Protein AF-A0A497LK76-F1 (afdb_monomer)

Radius of gyration: 31.75 Å; Cα contacts (8 Å, |Δi|>4): 521; chains: 1; bounding box: 74×69×85 Å

Secondary structure (DSSP, 8-state):
---HHHHHHHHHHHHHHT---HHHHHHHHHHHHHHHHT-PBPTTT-PBP---HHHHHH--HHHHHHHHS--SS---EEEEE-TT-TTEEEEEETT-SSEEEEEESTTHHHHHHHH-TT-EEEE----S-SSTTGGG-SS--EEEESGGGGS----PPPSEEEE-SPPSSHHHHHHHHHHHHHHT---SBTTB-S-HHHHHHTT-STTHHHHHTSHHHHHHHHPPEEEESSHHHHHHHHHHHHHTS-EEEEEEP---HHHHTSPPEEEEEEEEEEEGGGSSSPPPEEE-HHHHHHHHHHHHHS-HHHHHHHHT--HHHHHHHHHHHHTHHHHEEE-S-----HHHHHHHHHHHHTPEEEEEEEEEE-SSS--TTTEEEEEES-HHHHHHHHHHHHHHHHHHHHHHHHHHHHHHHHTTSS-HHHHHHHHHHHHHHHHHHHTT--

Mean predicted aligned error: 17.6 Å

pLDDT: mean 80.54, std 12.61, range [30.39, 95.75]

Nearest PDB structures (foldseek):
  6gjz-assembly1_A  TM=2.667E-01  e=3.766E-01  Mus musculus
  6gkm-assembly1_A  TM=2.955E-01  e=6.386E-01  Mus musculus
  5jc3-assembly1_A  TM=3.106E-01  e=2.066E+00  Gallus gallus

Sequence (442 aa):
EKPDLKLFFEEIERIGKGDVDKKIFEEAKNEILQEFSEKPLLLYEDIQLIIQRDVLKSITIEDILKSVYNSNSFGSVEAILIPGRRQEAIFKLKTSEKPFALIKIGDAIRWIKDNLIGYEIIETYEDKSIFENLDEREDISILMGSRAFYEGWDSNRPNIILFINIGAGTEAKKFVIQSVGRGVRIEPIKNKRKRLRNLYNRGEDDGLFREIGGDILVQPLETLFIFGTNRNALKEVIETLKIEKEVEETLELEVIEKAKEKILLIPVYKFSGKKLYQIREPQKFVISQQNYELLQRYFDEVDDRILLIQNNLSVELLQHVKMSFQNADTYYRIVDNTTLPLPVVTQKLRTHFNLDIEEFDRFKKLEDEIVHFKKIRMLLKTKEEMNDLKEKIKNVSQFRFSEKKKEELKLMLEKGRIKIDEFKACSESLLCSFNSFRKRKN

Structure (mmCIF, N/CA/C/O backbone):
data_AF-A0A497LK76-F1
#
_entry.id   AF-A0A497LK76-F1
#
loop_
_atom_site.group_PDB
_atom_site.id
_atom_site.type_symbol
_atom_site.label_atom_id
_atom_site.label_alt_id
_atom_site.label_comp_id
_atom_site.label_asym_id
_atom_site.label_entity_id
_atom_site.label_seq_id
_atom_site.pdbx_PDB_ins_code
_atom_site.Cartn_x
_atom_site.Cartn_y
_atom_site.Cartn_z
_atom_site.occupancy
_atom_site.B_iso_or_equiv
_atom_site.auth_seq_id
_atom_site.auth_comp_id
_atom_site.auth_asym_id
_atom_site.auth_atom_id
_atom_site.pdbx_PDB_model_num
ATOM 1 N N . GLU A 1 1 ? -1.588 18.532 27.723 1.00 45.16 1 GLU A N 1
ATOM 2 C CA . GLU A 1 1 ? -2.286 18.282 26.443 1.00 45.16 1 GLU A CA 1
ATOM 3 C C . GLU A 1 1 ? -2.716 16.829 26.370 1.00 45.16 1 GLU A C 1
ATOM 5 O O . GLU A 1 1 ? -2.008 15.977 26.901 1.00 45.16 1 GLU A O 1
ATOM 10 N N . LYS A 1 2 ? -3.880 16.545 25.773 1.00 56.69 2 LYS A N 1
ATOM 11 C CA . LYS A 1 2 ? -4.250 15.168 25.421 1.00 56.69 2 LYS A CA 1
ATOM 12 C C . LYS A 1 2 ? -3.402 14.741 24.210 1.00 56.69 2 LYS A C 1
ATOM 14 O O . LYS A 1 2 ? -3.211 15.573 23.330 1.00 56.69 2 LYS A O 1
ATOM 19 N N . PRO A 1 3 ? -2.912 13.493 24.131 1.00 73.00 3 PRO A N 1
ATOM 20 C CA . PRO A 1 3 ? -2.227 13.012 22.932 1.00 73.00 3 PRO A CA 1
ATOM 21 C C . PRO A 1 3 ? -3.167 13.071 21.718 1.00 73.00 3 PRO A C 1
ATOM 23 O O . PRO A 1 3 ? -4.289 12.584 21.813 1.00 73.00 3 PRO A O 1
ATOM 26 N N . ASP A 1 4 ? -2.734 13.584 20.567 1.00 77.88 4 ASP A N 1
ATOM 27 C CA . ASP A 1 4 ? -3.602 13.699 19.377 1.00 77.88 4 ASP A CA 1
ATOM 28 C C . ASP A 1 4 ? -4.188 12.364 18.910 1.00 77.88 4 ASP A C 1
ATOM 30 O O . ASP A 1 4 ? -5.333 12.303 18.474 1.00 77.88 4 ASP A O 1
ATOM 34 N N . LEU A 1 5 ? -3.440 11.268 19.074 1.00 82.12 5 LEU A N 1
ATOM 35 C CA . LEU A 1 5 ? -3.949 9.927 18.785 1.00 82.12 5 LEU A CA 1
ATOM 36 C C . LEU A 1 5 ? -5.145 9.556 19.677 1.00 82.12 5 LEU A C 1
ATOM 38 O O . LEU A 1 5 ? -6.055 8.866 19.231 1.00 82.12 5 LEU A O 1
ATOM 42 N N . LYS A 1 6 ? -5.162 10.036 20.928 1.00 83.75 6 LYS A N 1
ATOM 43 C CA . LYS A 1 6 ? -6.301 9.860 21.834 1.00 83.75 6 LYS A CA 1
ATOM 44 C C . LYS A 1 6 ? -7.509 10.647 21.332 1.00 83.75 6 LYS A C 1
ATOM 46 O O . LYS A 1 6 ? -8.592 10.088 21.313 1.00 83.75 6 LYS A O 1
ATOM 51 N N . LEU A 1 7 ? -7.325 11.900 20.910 1.00 86.25 7 LEU A N 1
ATOM 52 C CA . LEU A 1 7 ? -8.417 12.721 20.368 1.00 86.25 7 LEU A CA 1
ATOM 53 C C . LEU A 1 7 ? -9.031 12.083 19.116 1.00 86.25 7 LEU A C 1
ATOM 55 O O . LEU A 1 7 ? -10.247 11.980 19.006 1.00 86.25 7 LEU A O 1
ATOM 59 N N . PHE A 1 8 ? -8.186 11.594 18.209 1.00 87.31 8 PHE A N 1
ATOM 60 C CA . PHE A 1 8 ? -8.635 10.866 17.025 1.00 87.31 8 PHE A CA 1
ATOM 61 C C . PHE A 1 8 ? -9.438 9.609 17.390 1.00 87.31 8 PHE A C 1
ATOM 63 O O . PHE A 1 8 ? -10.499 9.357 16.824 1.00 87.31 8 PHE A O 1
ATOM 70 N N . PHE A 1 9 ? -8.958 8.838 18.369 1.00 87.94 9 PHE A N 1
ATOM 71 C CA . PHE A 1 9 ? -9.651 7.640 18.828 1.00 87.94 9 PHE A CA 1
ATOM 72 C C . PHE A 1 9 ? -10.978 7.948 19.543 1.00 87.94 9 PHE A C 1
ATOM 74 O O . PHE A 1 9 ? -11.953 7.235 19.324 1.00 87.94 9 PHE A O 1
ATOM 81 N N . GLU A 1 10 ? -11.039 9.012 20.352 1.00 88.69 10 GLU A N 1
ATOM 82 C CA . GLU A 1 10 ? -12.274 9.482 21.000 1.00 88.69 10 GLU A CA 1
ATOM 83 C C . GLU A 1 10 ? -13.366 9.765 19.945 1.00 88.69 10 GLU A C 1
ATOM 85 O O . GLU A 1 10 ? -14.508 9.349 20.122 1.00 88.69 10 GLU A O 1
ATOM 90 N N . GLU A 1 11 ? -13.026 10.377 18.806 1.00 90.06 11 GLU A N 1
ATOM 91 C CA . GLU A 1 11 ? -13.993 10.612 17.719 1.00 90.06 11 GLU A CA 1
ATOM 92 C C . GLU A 1 11 ? -14.424 9.321 17.000 1.00 90.06 11 GLU A C 1
ATOM 94 O O . GLU A 1 11 ? -15.614 9.125 16.741 1.00 90.06 11 GLU A O 1
ATOM 99 N N . ILE A 1 12 ? -13.498 8.387 16.748 1.00 91.50 12 ILE A N 1
ATOM 100 C CA . ILE A 1 12 ? -13.843 7.052 16.219 1.00 91.50 12 ILE A CA 1
ATOM 101 C C . ILE A 1 12 ? -14.813 6.333 17.162 1.00 91.50 12 ILE A C 1
ATOM 103 O O . ILE A 1 12 ? -15.758 5.678 16.716 1.00 91.50 12 ILE A O 1
ATOM 107 N N . GLU A 1 13 ? -14.601 6.435 18.469 1.00 91.06 13 GLU A N 1
ATOM 108 C CA . GLU A 1 13 ? -15.482 5.817 19.451 1.00 91.06 13 GLU A CA 1
ATOM 109 C C . GLU A 1 13 ? -16.885 6.438 19.430 1.00 91.06 13 GLU A C 1
ATOM 111 O O . GLU A 1 13 ? -17.879 5.705 19.433 1.00 91.06 13 GLU A O 1
ATOM 116 N N . ARG A 1 14 ? -16.979 7.773 19.385 1.00 91.94 14 ARG A N 1
ATOM 117 C CA . ARG A 1 14 ? -18.264 8.490 19.323 1.00 91.94 14 ARG A CA 1
ATOM 118 C C . ARG A 1 14 ? -19.098 8.041 18.129 1.00 91.94 14 ARG A C 1
ATOM 120 O O . ARG A 1 14 ? -20.280 7.736 18.297 1.00 91.94 14 ARG A O 1
ATOM 127 N N . ILE A 1 15 ? -18.468 7.881 16.964 1.00 93.00 15 ILE A N 1
ATOM 128 C CA . ILE A 1 15 ? -19.131 7.364 15.760 1.00 93.00 15 ILE A CA 1
ATOM 129 C C . ILE A 1 15 ? -19.651 5.936 15.975 1.00 93.00 15 ILE A C 1
ATOM 131 O O . ILE A 1 15 ? -20.818 5.663 15.690 1.00 93.00 15 ILE A O 1
ATOM 135 N N . GLY A 1 16 ? -18.841 5.039 16.545 1.00 91.94 16 GLY A N 1
ATOM 136 C CA . GLY A 1 16 ? -19.254 3.657 16.834 1.00 91.94 16 GLY A CA 1
ATOM 137 C C . GLY A 1 16 ? -20.430 3.552 17.819 1.00 91.94 16 GLY A C 1
ATOM 138 O O . GLY A 1 16 ? -21.253 2.639 17.715 1.00 91.94 16 GLY A O 1
ATOM 139 N N . LYS A 1 17 ? -20.554 4.523 18.733 1.00 92.00 17 LYS A N 1
ATOM 140 C CA . LYS A 1 17 ? -21.674 4.658 19.681 1.00 92.00 17 LYS A CA 1
ATOM 141 C C . LYS A 1 17 ? -22.926 5.301 19.078 1.00 92.00 17 LYS A C 1
ATOM 143 O O . LYS A 1 17 ? -23.974 5.280 19.720 1.00 92.00 17 LYS A O 1
ATOM 148 N N . GLY A 1 18 ? -22.830 5.867 17.877 1.00 90.62 18 GLY A N 1
ATOM 149 C CA . GLY A 1 18 ? -23.908 6.639 17.258 1.00 90.62 18 GLY A CA 1
ATOM 150 C C . GLY A 1 18 ? -24.049 8.058 17.815 1.00 90.62 18 GLY A C 1
ATOM 151 O O . GLY A 1 18 ? -25.042 8.722 17.526 1.00 90.62 18 GLY A O 1
ATOM 152 N N . ASP A 1 19 ? -23.064 8.545 18.578 1.00 91.94 19 ASP A N 1
ATOM 153 C CA . ASP A 1 19 ? -22.972 9.944 19.015 1.00 91.94 19 ASP A CA 1
ATOM 154 C C . ASP A 1 19 ? -22.404 10.811 17.881 1.00 91.94 19 ASP A C 1
ATOM 156 O O . ASP A 1 19 ? -21.312 11.375 17.964 1.00 91.94 19 ASP A O 1
ATOM 160 N N . VAL A 1 20 ? -23.138 10.849 16.770 1.00 89.06 20 VAL A N 1
ATOM 161 C CA . VAL A 1 20 ? -22.782 11.609 15.572 1.00 89.06 20 VAL A CA 1
ATOM 162 C C . VAL A 1 20 ? -23.823 12.689 15.353 1.00 89.06 20 VAL A C 1
ATOM 164 O O . VAL A 1 20 ? -25.008 12.407 15.159 1.00 89.06 20 VAL A O 1
ATOM 167 N N . ASP A 1 21 ? -23.375 13.941 15.327 1.00 90.69 21 ASP A N 1
ATOM 168 C CA . ASP A 1 21 ? -24.226 15.034 14.884 1.00 90.69 21 ASP A CA 1
ATOM 169 C C . ASP A 1 21 ? -24.485 14.881 13.379 1.00 90.69 21 ASP A C 1
ATOM 171 O O . ASP A 1 21 ? -23.578 14.994 12.549 1.00 90.69 21 ASP A O 1
ATOM 175 N N . LYS A 1 22 ? -25.750 14.633 13.023 1.00 90.38 22 LYS A N 1
ATOM 176 C CA . LYS A 1 22 ? -26.190 14.494 11.629 1.00 90.38 22 LYS A CA 1
ATOM 177 C C . LYS A 1 22 ? -25.818 15.708 10.783 1.00 90.38 22 LYS A C 1
ATOM 179 O O . LYS A 1 22 ? -25.550 15.554 9.595 1.00 90.38 22 LYS A O 1
ATOM 184 N N . LYS A 1 23 ? -25.793 16.903 11.376 1.00 93.19 23 LYS A N 1
ATOM 185 C CA . LYS A 1 23 ? -25.400 18.125 10.683 1.00 93.19 23 LYS A CA 1
ATOM 186 C C . LYS A 1 23 ? -23.919 18.088 10.319 1.00 93.19 23 LYS A C 1
ATOM 188 O O . LYS A 1 23 ? -23.594 18.336 9.167 1.00 93.19 23 LYS A O 1
ATOM 193 N N . ILE A 1 24 ? -23.053 17.716 11.264 1.00 92.19 24 ILE A N 1
ATOM 194 C CA . ILE A 1 24 ? -21.604 17.586 11.029 1.00 92.19 24 ILE A CA 1
ATOM 195 C C . ILE A 1 24 ? -21.331 16.513 9.970 1.00 92.19 24 ILE A C 1
ATOM 197 O O . ILE A 1 24 ? -20.517 16.719 9.076 1.00 92.19 24 ILE A O 1
ATOM 201 N N . PHE A 1 25 ? -22.045 15.388 10.032 1.00 92.81 25 PHE A N 1
ATOM 202 C CA . PHE A 1 25 ? -21.926 14.319 9.041 1.00 92.81 25 PHE A CA 1
ATOM 203 C C . PHE A 1 25 ? -22.262 14.794 7.618 1.00 92.81 25 PHE A C 1
ATOM 205 O O . PHE A 1 25 ? -21.496 14.563 6.682 1.00 92.81 25 PHE A O 1
ATOM 212 N N . GLU A 1 26 ? -23.383 15.497 7.451 1.00 93.88 26 GLU A N 1
ATOM 213 C CA . GLU A 1 26 ? -23.776 16.038 6.147 1.00 93.88 26 GLU A CA 1
ATOM 214 C C . GLU A 1 26 ? -22.870 17.195 5.696 1.00 93.88 26 GLU A C 1
ATOM 216 O O . GLU A 1 26 ? -22.567 17.306 4.508 1.00 93.88 26 GLU A O 1
ATOM 221 N N . GLU A 1 27 ? -22.380 18.036 6.612 1.00 94.69 27 GLU A N 1
ATOM 222 C CA . GLU A 1 27 ? -21.372 19.064 6.314 1.00 94.69 27 GLU A CA 1
ATOM 223 C C . GLU A 1 27 ? -20.081 18.426 5.769 1.00 94.69 27 GLU A C 1
ATOM 225 O O . GLU A 1 27 ? -19.619 18.826 4.700 1.00 94.69 27 GLU A O 1
ATOM 230 N N . ALA A 1 28 ? -19.571 17.367 6.409 1.00 91.94 28 ALA A N 1
ATOM 231 C CA . ALA A 1 28 ? -18.390 16.636 5.947 1.00 91.94 28 ALA A CA 1
ATOM 232 C C . ALA A 1 28 ? -18.600 15.990 4.564 1.00 91.94 28 ALA A C 1
ATOM 234 O O . ALA A 1 28 ? -17.737 16.081 3.690 1.00 91.94 28 ALA A O 1
ATOM 235 N N . LYS A 1 29 ? -19.770 15.382 4.312 1.00 93.25 29 LYS A N 1
ATOM 236 C CA . LYS A 1 29 ? -20.116 14.851 2.979 1.00 93.25 29 LYS A CA 1
ATOM 237 C C . LYS A 1 29 ? -20.122 15.946 1.914 1.00 93.25 29 LYS A C 1
ATOM 239 O O . LYS A 1 29 ? -19.625 15.730 0.808 1.00 93.25 29 LYS A O 1
ATOM 244 N N . ASN A 1 30 ? -20.682 17.111 2.234 1.00 92.56 30 ASN A N 1
ATOM 245 C CA . ASN A 1 30 ? -20.746 18.241 1.312 1.00 92.56 30 ASN A CA 1
ATOM 246 C C . ASN A 1 30 ? -19.364 18.831 1.015 1.00 92.56 30 ASN A C 1
ATOM 248 O O . ASN A 1 30 ? -19.103 19.166 -0.140 1.00 92.56 30 ASN A O 1
ATOM 252 N N . GLU A 1 31 ? -18.476 18.905 2.006 1.00 92.62 31 GLU A N 1
ATOM 253 C CA . GLU A 1 31 ? -17.090 19.349 1.820 1.00 92.62 31 GLU A CA 1
ATOM 254 C C . GLU A 1 31 ? -16.348 18.444 0.828 1.00 92.62 31 GLU A C 1
ATOM 256 O O . GLU A 1 31 ? -15.817 18.923 -0.175 1.00 92.62 31 GLU A O 1
ATOM 261 N N . ILE A 1 32 ? -16.431 17.125 1.023 1.00 90.94 32 ILE A N 1
ATOM 262 C CA . ILE A 1 32 ? -15.823 16.134 0.125 1.00 90.94 32 ILE A CA 1
ATOM 263 C C . ILE A 1 32 ? -16.421 16.235 -1.292 1.00 90.94 32 ILE A C 1
ATOM 265 O O . ILE A 1 32 ? -15.705 16.207 -2.297 1.00 90.94 32 ILE A O 1
ATOM 269 N N . LEU A 1 33 ? -17.747 16.382 -1.402 1.00 90.94 33 LEU A N 1
ATOM 270 C CA . LEU A 1 33 ? -18.428 16.575 -2.688 1.00 90.94 33 LEU A CA 1
ATOM 271 C C . LEU A 1 33 ? -17.963 17.846 -3.404 1.00 90.94 33 LEU A C 1
ATOM 273 O O . LEU A 1 33 ? -17.838 17.842 -4.634 1.00 90.94 33 LEU A O 1
ATOM 277 N N . GLN A 1 34 ? -17.747 18.931 -2.664 1.00 90.69 34 GLN A N 1
ATOM 278 C CA . GLN A 1 34 ? -17.272 20.195 -3.206 1.00 90.69 34 GLN A CA 1
ATOM 279 C C . GLN A 1 34 ? -15.824 20.071 -3.684 1.00 90.69 34 GLN A C 1
ATOM 281 O O . GLN A 1 34 ? -15.550 20.421 -4.830 1.00 90.69 34 GLN A O 1
ATOM 286 N N . GLU A 1 35 ? -14.935 19.495 -2.878 1.00 87.62 35 GLU A N 1
ATOM 287 C CA . GLU A 1 35 ? -13.526 19.300 -3.234 1.00 87.62 35 GLU A CA 1
ATOM 288 C C . GLU A 1 35 ? -13.384 18.480 -4.526 1.00 87.62 35 GLU A C 1
ATOM 290 O O . GLU A 1 35 ? -12.726 18.895 -5.483 1.00 87.62 35 GLU A O 1
ATOM 295 N N . PHE A 1 36 ? -14.103 17.361 -4.640 1.00 87.44 36 PHE A N 1
ATOM 296 C CA . PHE A 1 36 ? -14.075 16.555 -5.865 1.00 87.44 36 PHE A CA 1
ATOM 297 C C . PHE A 1 36 ? -14.838 17.182 -7.036 1.00 87.44 36 PHE A C 1
ATOM 299 O O . PHE A 1 36 ? -14.658 16.770 -8.188 1.00 87.44 36 PHE A O 1
ATOM 306 N N . SER A 1 37 ? -15.660 18.207 -6.794 1.00 84.44 37 SER A N 1
ATOM 307 C CA . SER A 1 37 ? -16.288 18.966 -7.877 1.00 84.44 37 SER A CA 1
ATOM 308 C C . SER A 1 37 ? -15.292 19.804 -8.668 1.00 84.44 37 SER A C 1
ATOM 310 O O . SER A 1 37 ? -15.531 20.047 -9.853 1.00 84.44 37 SER A O 1
ATOM 312 N N . GLU A 1 38 ? -14.172 20.173 -8.052 1.00 84.81 38 GLU A N 1
ATOM 313 C CA . GLU A 1 38 ? -13.088 20.936 -8.674 1.00 84.81 38 GLU A CA 1
ATOM 314 C C . GLU A 1 38 ? -12.185 20.073 -9.572 1.00 84.81 38 GLU A C 1
ATOM 316 O O . GLU A 1 38 ? -11.303 20.600 -10.246 1.00 84.81 38 GLU A O 1
ATOM 321 N N . LYS A 1 39 ? -12.449 18.757 -9.649 1.00 81.12 39 LYS A N 1
ATOM 322 C CA . LYS A 1 39 ? -11.700 17.775 -10.452 1.00 81.12 39 LYS A CA 1
ATOM 323 C C . LYS A 1 39 ? -10.198 17.805 -10.139 1.00 81.12 39 LYS A C 1
ATOM 325 O O . LYS A 1 39 ? -9.390 18.105 -11.027 1.00 81.12 39 LYS A O 1
ATOM 330 N N . PRO A 1 40 ? -9.812 17.492 -8.889 1.00 84.12 40 PRO A N 1
ATOM 331 C CA . PRO A 1 40 ? -8.417 17.517 -8.487 1.00 84.12 40 PRO A CA 1
ATOM 332 C C . PRO A 1 40 ? -7.580 16.558 -9.340 1.00 84.12 40 PRO A C 1
ATOM 334 O O . PRO A 1 40 ? -8.036 15.489 -9.762 1.00 84.12 40 PRO A O 1
ATOM 337 N N . LEU A 1 41 ? -6.337 16.964 -9.598 1.00 85.00 41 LEU A N 1
ATOM 338 C CA . LEU A 1 41 ? -5.365 16.159 -10.327 1.00 85.00 41 LEU A CA 1
ATOM 339 C C . LEU A 1 41 ? -4.618 15.233 -9.370 1.00 85.00 41 LEU A C 1
ATOM 341 O O . LEU A 1 41 ? -4.207 15.640 -8.280 1.00 85.00 41 LEU A O 1
ATOM 345 N N . LEU A 1 42 ? -4.382 14.001 -9.813 1.00 84.81 42 LEU A N 1
ATOM 346 C CA . LEU A 1 42 ? -3.497 13.075 -9.120 1.00 84.81 42 LEU A CA 1
ATOM 347 C C . LEU A 1 42 ? -2.068 13.626 -9.113 1.00 84.81 42 LEU A C 1
ATOM 349 O O . LEU A 1 42 ? -1.537 14.019 -10.151 1.00 84.81 42 LEU A O 1
ATOM 353 N N . LEU A 1 43 ? -1.423 13.589 -7.943 1.00 77.69 43 LEU A N 1
ATOM 354 C CA . LEU A 1 43 ? -0.115 14.211 -7.706 1.00 77.69 43 LEU A CA 1
ATOM 355 C C . LEU A 1 43 ? 0.965 13.777 -8.712 1.00 77.69 43 LEU A C 1
ATOM 357 O O . LEU A 1 43 ? 1.807 14.594 -9.090 1.00 77.69 43 LEU A O 1
ATOM 361 N N . TYR A 1 44 ? 0.951 12.509 -9.135 1.00 73.81 44 TYR A N 1
ATOM 362 C CA . TYR A 1 44 ? 1.960 11.936 -10.030 1.00 73.81 44 TYR A CA 1
ATOM 363 C C . TYR A 1 44 ? 1.516 11.793 -11.483 1.00 73.81 44 TYR A C 1
ATOM 365 O O . TYR A 1 44 ? 2.377 11.739 -12.352 1.00 73.81 44 TYR A O 1
ATOM 373 N N . GLU A 1 45 ? 0.213 11.733 -11.752 1.00 69.06 45 GLU A N 1
ATOM 374 C CA . GLU A 1 45 ? -0.280 11.243 -13.043 1.00 69.06 45 GLU A CA 1
ATOM 375 C C . GLU A 1 45 ? -0.935 12.323 -13.905 1.00 69.06 45 GLU A C 1
ATOM 377 O O . GLU A 1 45 ? -1.301 12.022 -15.032 1.00 69.06 45 GLU A O 1
ATOM 382 N N . ASP A 1 46 ? -1.085 13.564 -13.421 1.00 72.88 46 ASP A N 1
ATOM 383 C CA . ASP A 1 46 ? -1.775 14.665 -14.128 1.00 72.88 46 ASP A CA 1
ATOM 384 C C . ASP A 1 46 ? -3.158 14.251 -14.700 1.00 72.88 46 ASP A C 1
ATOM 386 O O . ASP A 1 46 ? -3.707 14.870 -15.611 1.00 72.88 46 ASP A O 1
ATOM 390 N N . ILE A 1 47 ? -3.742 13.190 -14.133 1.00 82.69 47 ILE A N 1
ATOM 391 C CA . ILE A 1 47 ? -5.058 12.636 -14.444 1.00 82.69 47 ILE A CA 1
ATOM 392 C C . ILE A 1 47 ? -6.054 13.205 -13.435 1.00 82.69 47 ILE A C 1
ATOM 394 O O . ILE A 1 47 ? -5.759 13.298 -12.243 1.00 82.69 47 ILE A O 1
ATOM 398 N N . GLN A 1 48 ? -7.251 13.551 -13.906 1.00 86.44 48 GLN A N 1
ATOM 399 C CA . GLN A 1 48 ? -8.352 13.963 -13.038 1.00 86.44 48 GLN A CA 1
ATOM 400 C C . GLN A 1 48 ? -8.923 12.759 -12.289 1.00 86.44 48 GLN A C 1
ATOM 402 O O . GLN A 1 48 ? -9.220 11.724 -12.894 1.00 86.44 48 GLN A O 1
ATOM 407 N N . LEU A 1 49 ? -9.110 12.918 -10.981 1.00 86.69 49 LEU A N 1
ATOM 408 C CA . LEU A 1 49 ? -9.862 11.964 -10.179 1.00 86.69 49 LEU A CA 1
ATOM 409 C C . LEU A 1 49 ? -11.364 12.166 -10.415 1.00 86.69 49 LEU A C 1
ATOM 411 O O . LEU A 1 49 ? -11.883 13.275 -10.269 1.00 86.69 49 LEU A O 1
ATOM 415 N N . ILE A 1 50 ? -12.062 11.090 -10.768 1.00 83.94 50 ILE A N 1
ATOM 416 C CA . ILE A 1 50 ? -13.507 11.081 -10.988 1.00 83.94 50 ILE A CA 1
ATOM 417 C C . ILE A 1 50 ? -14.156 10.263 -9.877 1.00 83.94 50 ILE A C 1
ATOM 419 O O . ILE A 1 50 ? -13.843 9.091 -9.702 1.00 83.94 50 ILE A O 1
ATOM 423 N N . ILE A 1 51 ? -15.096 10.874 -9.155 1.00 86.50 51 ILE A N 1
ATOM 424 C CA . ILE A 1 51 ? -15.887 10.202 -8.120 1.00 86.50 51 ILE A CA 1
ATOM 425 C C . ILE A 1 51 ? -17.369 10.278 -8.478 1.00 86.50 51 ILE A C 1
ATOM 427 O O . ILE A 1 51 ? -17.877 11.336 -8.864 1.00 86.50 51 ILE A O 1
ATOM 431 N N . GLN A 1 52 ? -18.076 9.154 -8.327 1.00 87.94 52 GLN A N 1
ATOM 432 C CA . GLN A 1 52 ? -19.529 9.122 -8.467 1.00 87.94 52 GLN A CA 1
ATOM 433 C C . GLN A 1 52 ? -20.190 9.862 -7.307 1.00 87.94 52 GLN A C 1
ATOM 435 O O . GLN A 1 52 ? -20.259 9.377 -6.179 1.00 87.94 52 GLN A O 1
ATOM 440 N N . ARG A 1 53 ? -20.707 11.054 -7.604 1.00 88.00 53 ARG A N 1
ATOM 441 C CA . ARG A 1 53 ? -21.348 11.913 -6.604 1.00 88.00 53 ARG A CA 1
ATOM 442 C C . ARG A 1 53 ? -22.583 11.272 -5.986 1.00 88.00 53 ARG A C 1
ATOM 444 O O . ARG A 1 53 ? -22.820 11.469 -4.802 1.00 88.00 53 ARG A O 1
ATOM 451 N N . ASP A 1 54 ? -23.351 10.528 -6.774 1.00 89.75 54 ASP A N 1
ATOM 452 C CA . ASP A 1 54 ? -24.590 9.910 -6.298 1.00 89.75 54 ASP A CA 1
ATOM 453 C C . ASP A 1 54 ? -24.303 8.815 -5.267 1.00 89.75 54 ASP A C 1
ATOM 455 O O . ASP A 1 54 ? -24.965 8.780 -4.234 1.00 89.75 54 ASP A O 1
ATOM 459 N N . VAL A 1 55 ? -23.239 8.028 -5.479 1.00 88.62 55 VAL A N 1
ATOM 460 C CA . VAL A 1 55 ? -22.752 7.042 -4.501 1.00 88.62 55 VAL A CA 1
ATOM 461 C C . VAL A 1 55 ? -22.323 7.734 -3.210 1.00 88.62 55 VAL A C 1
ATOM 463 O O . VAL A 1 55 ? -22.755 7.343 -2.134 1.00 88.62 55 VAL A O 1
ATOM 466 N N . LEU A 1 56 ? -21.520 8.801 -3.292 1.00 89.19 56 LEU A N 1
ATOM 467 C CA . LEU A 1 56 ? -21.057 9.512 -2.094 1.00 89.19 56 LEU A CA 1
ATOM 468 C C . LEU A 1 56 ? -22.218 10.160 -1.316 1.00 89.19 56 LEU A C 1
ATOM 470 O O . LEU A 1 56 ? -22.230 10.153 -0.086 1.00 89.19 56 LEU A O 1
ATOM 474 N N . LYS A 1 57 ? -23.225 10.687 -2.021 1.00 91.75 57 LYS A N 1
ATOM 475 C CA . LYS A 1 57 ? -24.431 11.258 -1.404 1.00 91.75 57 LYS A CA 1
ATOM 476 C C . LYS A 1 57 ? -25.283 10.212 -0.697 1.00 91.75 57 LYS A C 1
ATOM 478 O O . LYS A 1 57 ? -25.871 10.541 0.333 1.00 91.75 57 LYS A O 1
ATOM 483 N N . SER A 1 58 ? -25.359 8.993 -1.233 1.00 93.81 58 SER A N 1
ATOM 484 C CA . SER A 1 58 ? -26.185 7.930 -0.660 1.00 93.81 58 SER A CA 1
ATOM 485 C C . SER A 1 58 ? -25.593 7.291 0.592 1.00 93.81 58 SER A C 1
ATOM 487 O O . SER A 1 58 ? -26.339 6.624 1.296 1.00 93.81 58 SER A O 1
ATOM 489 N N . ILE A 1 59 ? -24.301 7.500 0.885 1.00 94.38 59 ILE A N 1
ATOM 490 C CA . ILE A 1 59 ? -23.651 6.933 2.076 1.00 94.38 59 ILE A CA 1
ATOM 491 C C . ILE A 1 59 ? -24.351 7.424 3.343 1.00 94.38 59 ILE A C 1
ATOM 493 O O . ILE A 1 59 ? -24.482 8.639 3.569 1.00 94.38 59 ILE A O 1
ATOM 497 N N . THR A 1 60 ? -24.746 6.473 4.183 1.00 94.50 60 THR A N 1
ATOM 498 C CA . THR A 1 60 ? -25.316 6.721 5.508 1.00 94.50 60 THR A CA 1
ATOM 499 C C . THR A 1 60 ? -24.335 6.361 6.627 1.00 94.50 60 THR A C 1
ATOM 501 O O . THR A 1 60 ? -23.261 5.799 6.403 1.00 94.50 60 THR A O 1
ATOM 504 N N . ILE A 1 61 ? -24.694 6.697 7.869 1.00 93.00 61 ILE A N 1
ATOM 505 C CA . ILE A 1 61 ? -23.900 6.324 9.049 1.00 93.00 61 ILE A CA 1
ATOM 506 C C . ILE A 1 61 ? -23.926 4.799 9.245 1.00 93.00 61 ILE A C 1
ATOM 508 O O . ILE A 1 61 ? -22.930 4.206 9.653 1.00 93.00 61 ILE A O 1
ATOM 512 N N . GLU A 1 62 ? -25.037 4.145 8.909 1.00 93.62 62 GLU A N 1
ATOM 513 C CA . GLU A 1 62 ? -25.175 2.689 8.951 1.00 93.62 62 GLU A CA 1
ATOM 514 C C . GLU A 1 62 ? -24.232 1.997 7.953 1.00 93.62 62 GLU A C 1
ATOM 516 O O . GLU A 1 62 ? -23.644 0.966 8.287 1.00 93.62 62 GLU A O 1
ATOM 521 N N . ASP A 1 63 ? -24.010 2.583 6.770 1.00 95.12 63 ASP A N 1
ATOM 522 C CA . ASP A 1 63 ? -23.022 2.073 5.811 1.00 95.12 63 ASP A CA 1
ATOM 523 C C . ASP A 1 63 ? -21.596 2.135 6.377 1.00 95.12 63 ASP A C 1
ATOM 525 O O . ASP A 1 63 ? -20.817 1.192 6.205 1.00 95.12 63 ASP A O 1
ATOM 529 N N . ILE A 1 64 ? -21.260 3.219 7.091 1.00 93.81 64 ILE A N 1
ATOM 530 C CA . ILE A 1 64 ? -19.971 3.371 7.789 1.00 93.81 64 ILE A CA 1
ATOM 531 C C . ILE A 1 64 ? -19.843 2.322 8.888 1.00 93.81 64 ILE A C 1
ATOM 533 O O . ILE A 1 64 ? -18.806 1.673 9.011 1.00 93.81 64 ILE A O 1
ATOM 537 N N . LEU A 1 65 ? -20.897 2.113 9.670 1.00 94.81 65 LEU A N 1
ATOM 538 C CA . LEU A 1 65 ? -20.900 1.128 10.742 1.00 94.81 65 LEU A CA 1
ATOM 539 C C . LEU A 1 65 ? -20.645 -0.290 10.208 1.00 94.81 65 LEU A C 1
ATOM 541 O O . LEU A 1 65 ? -19.818 -1.027 10.750 1.00 94.81 65 LEU A O 1
ATOM 545 N N . LYS A 1 66 ? -21.287 -0.640 9.092 1.00 95.12 66 LYS A N 1
ATOM 546 C CA . LYS A 1 66 ? -21.121 -1.943 8.450 1.00 95.12 66 LYS A CA 1
ATOM 547 C C . LYS A 1 66 ? -19.745 -2.111 7.814 1.00 95.12 66 LYS A C 1
ATOM 549 O O . LYS A 1 66 ? -19.137 -3.165 7.973 1.00 95.12 66 LYS A O 1
ATOM 554 N N . SER A 1 67 ? -19.269 -1.092 7.101 1.00 93.31 67 SER A N 1
ATOM 555 C CA . SER A 1 67 ? -18.065 -1.190 6.262 1.00 93.31 67 SER A CA 1
ATOM 556 C C . SER A 1 67 ? -16.771 -0.904 7.017 1.00 93.31 67 SER A C 1
ATOM 558 O O . SER A 1 67 ? -15.725 -1.408 6.629 1.00 93.31 67 SER A O 1
ATOM 560 N N . VAL A 1 68 ? -16.827 -0.086 8.072 1.00 94.44 68 VAL A N 1
ATOM 561 C CA . VAL A 1 68 ? -15.653 0.302 8.866 1.00 94.44 68 VAL A CA 1
ATOM 562 C C . VAL A 1 68 ? -15.628 -0.444 10.190 1.00 94.44 68 VAL A C 1
ATOM 564 O O . VAL A 1 68 ? -14.594 -1.003 10.525 1.00 94.44 68 VAL A O 1
ATOM 567 N N . TYR A 1 69 ? -16.746 -0.494 10.926 1.00 95.75 69 TYR A N 1
ATOM 568 C CA . TYR A 1 69 ? -16.806 -1.088 12.273 1.00 95.75 69 TYR A CA 1
ATOM 569 C C . TYR A 1 69 ? -17.213 -2.569 12.288 1.00 95.75 69 TYR A C 1
ATOM 571 O O . TYR A 1 69 ? -17.300 -3.169 13.363 1.00 95.75 69 TYR A O 1
ATOM 579 N N . ASN A 1 70 ? -17.479 -3.156 11.117 1.00 95.69 70 ASN A N 1
ATOM 580 C CA . ASN A 1 70 ? -17.963 -4.527 10.951 1.00 95.69 70 ASN A CA 1
ATOM 581 C C . ASN A 1 70 ? -19.247 -4.839 11.742 1.00 95.69 70 ASN A C 1
ATOM 583 O O . ASN A 1 70 ? -19.455 -5.982 12.145 1.00 95.69 70 ASN A O 1
ATOM 587 N N . SER A 1 71 ? -20.114 -3.845 11.977 1.00 95.56 71 SER A N 1
ATOM 588 C CA . SER A 1 71 ? -21.311 -3.996 12.814 1.00 95.56 71 SER A CA 1
ATOM 589 C C . SER A 1 71 ? -22.589 -3.528 12.121 1.00 95.56 71 SER A C 1
ATOM 591 O O . SER A 1 71 ? -22.573 -2.616 11.302 1.00 95.56 71 SER A O 1
ATOM 593 N N . ASN A 1 72 ? -23.721 -4.132 12.492 1.00 94.06 72 ASN A N 1
ATOM 594 C CA . ASN A 1 72 ? -25.052 -3.714 12.035 1.00 94.06 72 ASN A CA 1
ATOM 595 C C . ASN A 1 72 ? -25.764 -2.782 13.033 1.00 94.06 72 ASN A C 1
ATOM 597 O O . ASN A 1 72 ? -26.851 -2.293 12.738 1.00 94.06 72 ASN A O 1
ATOM 601 N N . SER A 1 73 ? -25.200 -2.562 14.225 1.00 94.75 73 SER A N 1
ATOM 602 C CA . SER A 1 73 ? -25.818 -1.730 15.265 1.00 94.75 73 SER A CA 1
ATOM 603 C C . SER A 1 73 ? -24.778 -1.041 16.140 1.00 94.75 73 SER A C 1
ATOM 605 O O . SER A 1 73 ? -23.730 -1.616 16.439 1.00 94.75 73 SER A O 1
ATOM 607 N N . PHE A 1 74 ? -25.067 0.188 16.563 1.00 94.94 74 PHE A N 1
ATOM 608 C CA . PHE A 1 74 ? -24.168 0.970 17.410 1.00 94.94 74 PHE A CA 1
ATOM 609 C C . PHE A 1 74 ? -23.837 0.246 18.716 1.00 94.94 74 PHE A C 1
ATOM 611 O O . PHE A 1 74 ? -24.641 -0.535 19.230 1.00 94.94 74 PHE A O 1
ATOM 618 N N . GLY A 1 75 ? -22.660 0.514 19.268 1.00 92.25 75 GLY A N 1
ATOM 619 C CA . GLY A 1 75 ? -22.216 -0.120 20.501 1.00 92.25 75 GLY A CA 1
ATOM 620 C C . GLY A 1 75 ? -21.026 0.586 21.126 1.00 92.25 75 GLY A C 1
ATOM 621 O O . GLY A 1 75 ? -20.347 1.393 20.496 1.00 92.25 75 GLY A O 1
ATOM 622 N N . SER A 1 76 ? -20.758 0.271 22.389 1.00 91.88 76 SER A N 1
ATOM 623 C CA . SER A 1 76 ? -19.508 0.690 23.021 1.00 91.88 76 SER A CA 1
ATOM 624 C C . SER A 1 76 ? -18.332 -0.072 22.414 1.00 91.88 76 SER A C 1
ATOM 626 O O . SER A 1 76 ? -18.454 -1.258 22.097 1.00 91.88 76 SER A O 1
ATOM 628 N N . VAL A 1 77 ? -17.193 0.606 22.289 1.00 92.31 77 VAL A N 1
ATOM 629 C CA . VAL A 1 77 ? -15.925 -0.020 21.911 1.00 92.31 77 VAL A CA 1
ATOM 630 C C . VAL A 1 77 ? -15.355 -0.760 23.120 1.00 92.31 77 VAL A C 1
ATOM 632 O O . VAL A 1 77 ? -15.378 -0.250 24.241 1.00 92.31 77 VAL A O 1
ATOM 635 N N . GLU A 1 78 ? -14.825 -1.952 22.890 1.00 92.00 78 GLU A N 1
ATOM 636 C CA . GLU A 1 78 ? -14.030 -2.705 23.856 1.00 92.00 78 GLU A CA 1
ATOM 637 C C . GLU A 1 78 ? -12.615 -2.923 23.325 1.00 92.00 78 GLU A C 1
ATOM 639 O O . GLU A 1 78 ? -12.387 -3.015 22.112 1.00 92.00 78 GLU A O 1
ATOM 644 N N . ALA A 1 79 ? -11.662 -2.961 24.251 1.00 91.31 79 ALA A N 1
ATOM 645 C CA . ALA A 1 79 ? -10.257 -3.173 23.953 1.00 91.31 79 ALA A CA 1
ATOM 646 C C . ALA A 1 79 ? -9.880 -4.617 24.270 1.00 91.31 79 ALA A C 1
ATOM 648 O O . ALA A 1 79 ? -10.051 -5.074 25.398 1.00 91.31 79 ALA A O 1
ATOM 649 N N . ILE A 1 80 ? -9.318 -5.317 23.293 1.00 89.56 80 ILE A N 1
ATOM 650 C CA . ILE A 1 80 ? -8.789 -6.665 23.464 1.00 89.56 80 ILE A CA 1
ATOM 651 C C . ILE A 1 80 ? -7.269 -6.570 23.553 1.00 89.56 80 ILE A C 1
ATOM 653 O O . ILE A 1 80 ? -6.602 -6.065 22.643 1.00 89.56 80 ILE A O 1
ATOM 657 N N . LEU A 1 81 ? -6.725 -7.050 24.666 1.00 87.69 81 LEU A N 1
ATOM 658 C CA . LEU A 1 81 ? -5.297 -7.132 24.934 1.00 87.69 81 LEU A CA 1
ATOM 659 C C . LEU A 1 81 ? -4.834 -8.581 24.824 1.00 87.69 81 LEU A C 1
ATOM 661 O O . LEU A 1 81 ? -5.538 -9.493 25.250 1.00 87.69 81 LEU A O 1
ATOM 665 N N . ILE A 1 82 ? -3.621 -8.782 24.316 1.00 83.81 82 ILE A N 1
ATOM 666 C CA . ILE A 1 82 ? -2.958 -10.088 24.307 1.00 83.81 82 ILE A CA 1
ATOM 667 C C . ILE A 1 82 ? -1.878 -10.071 25.400 1.00 83.81 82 ILE A C 1
ATOM 669 O O . ILE A 1 82 ? -0.851 -9.393 25.230 1.00 83.81 82 ILE A O 1
ATOM 673 N N . PRO A 1 83 ? -2.069 -10.761 26.543 1.00 72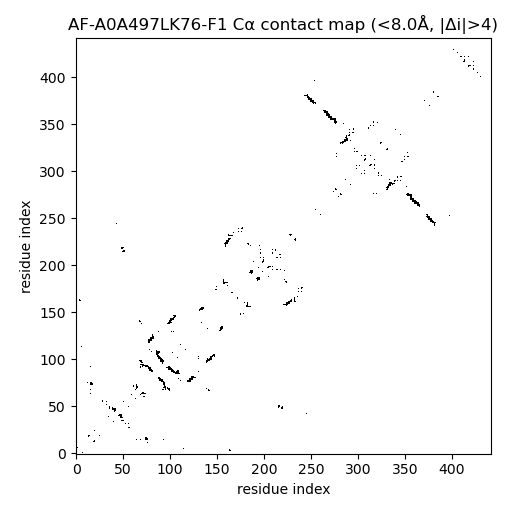.19 83 PRO A N 1
ATOM 674 C CA . PRO A 1 83 ? -1.057 -10.851 27.588 1.00 72.19 83 PRO A CA 1
ATOM 675 C C . PRO A 1 83 ? 0.250 -11.417 27.017 1.00 72.19 83 PRO A C 1
ATOM 677 O O . PRO A 1 83 ? 0.266 -12.464 26.385 1.00 72.19 83 PRO A O 1
ATOM 680 N N . GLY A 1 84 ? 1.359 -10.693 27.202 1.00 75.62 84 GLY A N 1
ATOM 681 C CA . GLY A 1 84 ? 2.664 -11.024 26.607 1.00 75.62 84 GLY A CA 1
ATOM 682 C C . GLY A 1 84 ? 3.047 -10.160 25.400 1.00 75.62 84 GLY A C 1
ATOM 683 O O . GLY A 1 84 ? 4.236 -9.960 25.151 1.00 75.62 84 GLY A O 1
ATOM 684 N N . ARG A 1 85 ? 2.080 -9.526 24.723 1.00 81.56 85 ARG A N 1
ATOM 685 C CA . ARG A 1 85 ? 2.328 -8.598 23.605 1.00 81.56 85 ARG A CA 1
ATOM 686 C C . ARG A 1 85 ? 1.980 -7.167 23.991 1.00 81.56 85 ARG A C 1
ATOM 688 O O . ARG A 1 85 ? 0.924 -6.637 23.676 1.00 81.56 85 ARG A O 1
ATOM 695 N N . ARG A 1 86 ? 2.925 -6.490 24.646 1.00 85.62 86 ARG A N 1
ATOM 696 C CA . ARG A 1 86 ? 2.708 -5.125 25.169 1.00 85.62 86 ARG A CA 1
ATOM 697 C C . ARG A 1 86 ? 2.547 -4.053 24.091 1.00 85.62 86 ARG A C 1
ATOM 699 O O . ARG A 1 86 ? 2.102 -2.958 24.402 1.00 85.62 86 ARG A O 1
ATOM 706 N N . GLN A 1 87 ? 2.916 -4.348 22.847 1.00 87.44 87 GLN A N 1
ATOM 707 C CA . GLN A 1 87 ? 2.959 -3.372 21.757 1.00 87.44 87 GLN A CA 1
ATOM 708 C C . GLN A 1 87 ? 1.668 -3.285 20.935 1.00 87.44 87 GLN A C 1
ATOM 710 O O . GLN A 1 87 ? 1.561 -2.397 20.092 1.00 87.44 87 GLN A O 1
ATOM 715 N N . GLU A 1 88 ? 0.715 -4.194 21.140 1.00 89.00 88 GLU A N 1
ATOM 716 C CA . GLU A 1 88 ? -0.495 -4.311 20.320 1.00 89.00 88 GLU A CA 1
ATOM 717 C C . GLU A 1 88 ? -1.753 -4.269 21.177 1.00 89.00 88 GLU A C 1
ATOM 719 O O . GLU A 1 88 ? -1.769 -4.784 22.295 1.00 89.00 88 GLU A O 1
ATOM 724 N N . ALA A 1 89 ? -2.807 -3.666 20.638 1.00 90.25 89 ALA A N 1
ATOM 725 C CA . ALA A 1 89 ? -4.154 -3.804 21.167 1.00 90.25 89 ALA A CA 1
ATOM 726 C C . ALA A 1 89 ? -5.189 -3.681 20.048 1.00 90.25 89 ALA A C 1
ATOM 728 O O . ALA A 1 89 ? -4.976 -2.974 19.061 1.00 90.25 89 ALA A O 1
ATOM 729 N N . ILE A 1 90 ? -6.304 -4.382 20.205 1.00 92.06 90 ILE A N 1
ATOM 730 C CA . ILE A 1 90 ? -7.337 -4.517 19.178 1.00 92.06 90 ILE A CA 1
ATOM 731 C C . ILE A 1 90 ? -8.618 -3.882 19.697 1.00 92.06 90 ILE A C 1
ATOM 733 O O . ILE A 1 90 ? -8.909 -3.954 20.889 1.00 92.06 90 ILE A O 1
ATOM 737 N N . PHE A 1 91 ? -9.401 -3.292 18.803 1.00 93.06 91 PHE A N 1
ATOM 738 C CA . PHE A 1 91 ? -10.682 -2.691 19.139 1.00 93.06 91 PHE A CA 1
ATOM 739 C C . PHE A 1 91 ? -11.808 -3.343 18.352 1.00 93.06 91 PHE A C 1
ATOM 741 O O . PHE A 1 91 ? -11.708 -3.532 17.132 1.00 93.06 91 PHE A O 1
ATOM 748 N N . LYS A 1 92 ? -12.897 -3.648 19.057 1.00 93.81 92 LYS A N 1
ATOM 749 C CA . LYS A 1 92 ? -14.156 -4.092 18.458 1.00 93.81 92 LYS A CA 1
ATOM 750 C C . LYS A 1 92 ? -15.343 -3.384 19.092 1.00 93.81 92 LYS A C 1
ATOM 752 O O . LYS A 1 92 ? -15.238 -2.855 20.196 1.00 93.81 92 LYS A O 1
ATOM 757 N N . LEU A 1 93 ? -16.465 -3.338 18.381 1.00 94.31 93 LEU A N 1
ATOM 758 C CA . LEU A 1 93 ? -17.734 -2.968 19.000 1.00 94.31 93 LEU A CA 1
ATOM 759 C C . LEU A 1 93 ? -18.295 -4.184 19.729 1.00 94.31 93 LEU A C 1
ATOM 761 O O . LEU A 1 93 ? -18.252 -5.284 19.189 1.00 94.31 93 LEU A O 1
ATOM 765 N N . LYS A 1 94 ? -18.907 -3.984 20.899 1.00 92.06 94 LYS A N 1
ATOM 766 C CA . LYS A 1 94 ? -19.604 -5.065 21.628 1.00 92.06 94 LYS A CA 1
ATOM 767 C C . LYS A 1 94 ? -20.715 -5.738 20.823 1.00 92.06 94 LYS A C 1
ATOM 769 O O . LYS A 1 94 ? -21.119 -6.853 21.117 1.00 92.06 94 LYS A O 1
ATOM 774 N N . THR A 1 95 ? -21.235 -5.033 19.826 1.00 92.56 95 THR A N 1
ATOM 775 C CA . THR A 1 95 ? -22.271 -5.503 18.904 1.00 92.56 95 THR A CA 1
ATOM 776 C C . THR A 1 95 ? -21.711 -6.241 17.687 1.00 92.56 95 THR A C 1
ATOM 778 O O . THR A 1 95 ? -22.479 -6.615 16.804 1.00 92.56 95 THR A O 1
ATOM 781 N N . SER A 1 96 ? -20.392 -6.439 17.620 1.00 93.25 96 SER A N 1
ATOM 782 C CA . SER A 1 96 ? -19.703 -7.124 16.532 1.00 93.25 96 SER A CA 1
ATOM 783 C C . SER A 1 96 ? -18.830 -8.265 17.049 1.00 93.25 96 SER A C 1
ATOM 785 O O . SER A 1 96 ? -18.114 -8.150 18.047 1.00 93.25 96 SER A O 1
ATOM 787 N N . GLU A 1 97 ? -18.835 -9.362 16.298 1.00 90.19 97 GLU A N 1
ATOM 788 C CA . GLU A 1 97 ? -17.907 -10.480 16.487 1.00 90.19 97 GLU A CA 1
ATOM 789 C C . GLU A 1 97 ? -16.520 -10.180 15.903 1.00 90.19 97 GLU A C 1
ATOM 791 O O . GLU A 1 97 ? -15.526 -10.781 16.306 1.00 90.19 97 GLU A O 1
ATOM 796 N N . LYS A 1 98 ? -16.433 -9.241 14.953 1.00 92.25 98 LYS A N 1
ATOM 797 C CA . LYS A 1 98 ? -15.194 -8.901 14.249 1.00 92.25 98 LYS A CA 1
ATOM 798 C C . LYS A 1 98 ? -14.592 -7.603 14.796 1.00 92.25 98 LYS A C 1
ATOM 800 O O . LYS A 1 98 ? -15.326 -6.627 14.982 1.00 92.25 98 LYS A O 1
ATOM 805 N N . PRO A 1 99 ? -13.267 -7.547 15.019 1.00 93.44 99 PRO A N 1
ATOM 806 C CA . PRO A 1 99 ? -12.590 -6.291 15.307 1.00 93.44 99 PRO A CA 1
ATOM 807 C C . PRO A 1 99 ? -12.639 -5.359 14.104 1.00 93.44 99 PRO A C 1
ATOM 809 O O . PRO A 1 99 ? -12.945 -5.789 12.999 1.00 93.44 99 PRO A O 1
ATOM 812 N N . PHE A 1 100 ? -12.344 -4.083 14.331 1.00 94.50 100 PHE A N 1
ATOM 813 C CA . PHE A 1 100 ? -12.291 -3.083 13.264 1.00 94.50 100 PHE A CA 1
ATOM 814 C C . PHE A 1 100 ? -10.998 -2.271 13.252 1.00 94.50 100 PHE A C 1
ATOM 816 O O . PHE A 1 100 ? -10.621 -1.732 12.210 1.00 94.50 100 PHE A O 1
ATOM 823 N N . ALA A 1 101 ? -10.313 -2.168 14.394 1.00 94.00 101 ALA A N 1
ATOM 824 C CA . ALA A 1 101 ? -9.091 -1.391 14.498 1.00 94.00 101 ALA A CA 1
ATOM 825 C C . ALA A 1 101 ? -8.003 -2.094 15.306 1.00 94.00 101 ALA A C 1
ATOM 827 O O . ALA A 1 101 ? -8.279 -2.858 16.232 1.00 94.00 101 ALA A O 1
ATOM 828 N N . LEU A 1 102 ? -6.756 -1.778 14.973 1.00 91.75 102 LEU A N 1
ATOM 829 C CA . LEU A 1 102 ? -5.558 -2.265 15.647 1.00 91.75 102 LEU A CA 1
ATOM 830 C C . LEU A 1 102 ? -4.627 -1.084 15.933 1.00 91.75 102 LEU A C 1
ATOM 832 O O . LEU A 1 102 ? -4.350 -0.272 15.046 1.00 91.75 102 LEU A O 1
ATOM 836 N N . ILE A 1 103 ? -4.118 -1.006 17.162 1.00 89.94 103 ILE A N 1
ATOM 837 C CA . ILE A 1 103 ? -3.054 -0.075 17.539 1.00 89.94 103 ILE A CA 1
ATOM 838 C C . ILE A 1 103 ? -1.733 -0.825 17.737 1.00 89.94 103 ILE A C 1
ATOM 840 O O . ILE A 1 103 ? -1.684 -1.823 18.454 1.00 89.94 103 ILE A O 1
ATOM 844 N N . LYS A 1 104 ? -0.654 -0.324 17.124 1.00 88.44 104 LYS A N 1
ATOM 845 C CA . LYS A 1 104 ? 0.717 -0.837 17.253 1.00 88.44 104 LYS A CA 1
ATOM 846 C C . LYS A 1 104 ? 1.675 0.287 17.664 1.00 88.44 104 LYS A C 1
ATOM 848 O O . LYS A 1 104 ? 2.105 1.105 16.846 1.00 88.44 104 LYS A O 1
ATOM 853 N N . ILE A 1 105 ? 2.025 0.336 18.948 1.00 86.44 105 ILE A N 1
ATOM 854 C CA . ILE A 1 105 ? 2.910 1.356 19.545 1.00 86.44 105 ILE A CA 1
ATOM 855 C C . ILE A 1 105 ? 3.859 0.726 20.575 1.00 86.44 105 ILE A C 1
ATOM 857 O O . ILE A 1 105 ? 3.774 -0.460 20.859 1.00 86.44 105 ILE A O 1
ATOM 861 N N . GLY A 1 106 ? 4.789 1.507 21.138 1.00 84.12 106 GLY A N 1
ATOM 862 C CA . GLY A 1 106 ? 5.813 0.981 22.055 1.00 84.12 106 GLY A CA 1
ATOM 863 C C . GLY A 1 106 ? 5.262 0.259 23.295 1.00 84.12 106 GLY A C 1
ATOM 864 O O . GLY A 1 106 ? 5.800 -0.775 23.678 1.00 84.12 106 GLY A O 1
ATOM 865 N N . ASP A 1 107 ? 4.182 0.771 23.895 1.00 86.56 107 ASP A N 1
ATOM 866 C CA . ASP A 1 107 ? 3.440 0.098 24.973 1.00 86.56 107 ASP A CA 1
ATOM 867 C C . ASP A 1 107 ? 1.941 0.424 24.840 1.00 86.56 107 ASP A C 1
ATOM 869 O O . ASP A 1 107 ? 1.442 1.412 25.386 1.00 86.56 107 ASP A O 1
ATOM 873 N N . ALA A 1 108 ? 1.236 -0.377 24.040 1.00 86.62 108 ALA A N 1
ATOM 874 C CA . ALA A 1 108 ? -0.197 -0.255 23.790 1.00 86.62 108 ALA A CA 1
ATOM 875 C C . ALA A 1 108 ? -1.020 -0.589 25.038 1.00 86.62 108 ALA A C 1
ATOM 877 O O . ALA A 1 108 ? -1.972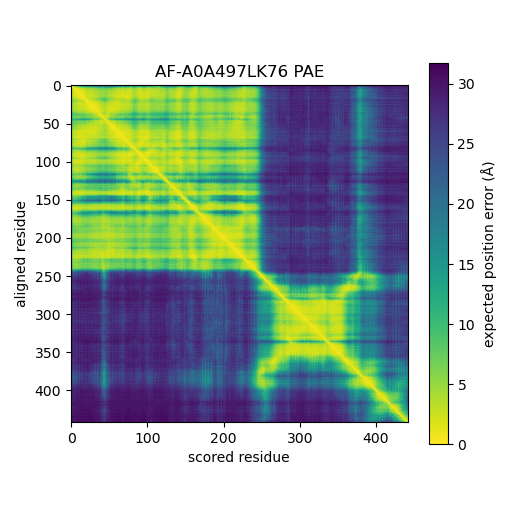 0.125 25.344 1.00 86.62 108 ALA A O 1
ATOM 878 N N . ILE A 1 109 ? -0.617 -1.612 25.801 1.00 86.19 109 ILE A N 1
ATOM 879 C CA . ILE A 1 109 ? -1.305 -1.998 27.043 1.00 86.19 109 ILE A CA 1
ATOM 880 C C . ILE A 1 109 ? -1.299 -0.829 28.027 1.00 86.19 109 ILE A C 1
ATOM 882 O O . ILE A 1 109 ? -2.342 -0.472 28.580 1.00 86.19 109 ILE A O 1
ATOM 886 N N . ARG A 1 110 ? -0.132 -0.210 28.239 1.00 87.00 110 ARG A N 1
ATOM 887 C CA . ARG A 1 110 ? -0.026 0.971 29.095 1.00 87.00 110 ARG A CA 1
ATOM 888 C C . ARG A 1 110 ? -0.816 2.144 28.531 1.00 87.00 110 ARG A C 1
ATOM 890 O O . ARG A 1 110 ? -1.531 2.792 29.284 1.00 87.00 110 ARG A O 1
ATOM 897 N N . TRP A 1 111 ? -0.732 2.400 27.225 1.00 86.69 111 TRP A N 1
ATOM 898 C CA . TRP A 1 111 ? -1.483 3.490 26.605 1.00 86.69 111 TRP A CA 1
ATOM 899 C C . TRP A 1 111 ? -2.992 3.347 26.826 1.00 86.69 111 TRP A C 1
ATOM 901 O O . TRP A 1 111 ? -3.628 4.332 27.190 1.00 86.69 111 TRP A O 1
ATOM 911 N N . ILE A 1 112 ? -3.549 2.141 26.690 1.00 85.38 112 ILE A N 1
ATOM 912 C CA . ILE A 1 112 ? -4.967 1.872 26.963 1.00 85.38 112 ILE A CA 1
ATOM 913 C C . ILE A 1 112 ? -5.293 2.101 28.439 1.00 85.38 112 ILE A C 1
ATOM 915 O O . ILE A 1 112 ? -6.239 2.823 28.736 1.00 85.38 112 ILE A O 1
ATOM 919 N N . LYS A 1 113 ? -4.487 1.571 29.366 1.00 83.25 113 LYS A N 1
ATOM 920 C CA . LYS A 1 113 ? -4.708 1.768 30.810 1.00 83.25 113 LYS A CA 1
ATOM 921 C C . LYS A 1 113 ? -4.653 3.244 31.222 1.00 83.25 113 LYS A C 1
ATOM 923 O O . LYS A 1 113 ? -5.466 3.675 32.034 1.00 83.25 113 LYS A O 1
ATOM 928 N N . ASP A 1 114 ? -3.733 4.009 30.640 1.00 84.75 114 ASP A N 1
ATOM 929 C CA . ASP A 1 114 ? -3.515 5.418 30.979 1.00 84.75 114 ASP A CA 1
ATOM 930 C C . ASP A 1 114 ? -4.543 6.347 30.298 1.00 84.75 114 ASP A C 1
ATOM 932 O O . ASP A 1 114 ? -4.890 7.397 30.843 1.00 84.75 114 ASP A O 1
ATOM 936 N N . ASN A 1 115 ? -5.036 5.997 29.100 1.00 81.44 115 ASN A N 1
ATOM 937 C CA . ASN A 1 115 ? -5.848 6.900 28.274 1.00 81.44 115 ASN A CA 1
ATOM 938 C C . ASN A 1 115 ? -7.320 6.507 28.139 1.00 81.44 115 ASN A C 1
ATOM 940 O O . ASN A 1 115 ? -8.135 7.416 27.968 1.00 81.44 115 ASN A O 1
ATOM 944 N N . LEU A 1 116 ? -7.654 5.219 28.227 1.00 78.88 116 LEU A N 1
ATOM 945 C CA . LEU A 1 116 ? -8.994 4.658 28.018 1.00 78.88 116 LEU A CA 1
ATOM 946 C C . LEU A 1 116 ? -9.603 4.179 29.349 1.00 78.88 116 LEU A C 1
ATOM 948 O O . LEU A 1 116 ? -10.088 3.057 29.489 1.00 78.88 116 LEU A O 1
ATOM 952 N N . ILE A 1 117 ? -9.555 5.046 30.363 1.00 70.62 117 ILE A N 1
ATOM 953 C CA . ILE A 1 117 ? -10.096 4.766 31.699 1.00 70.62 117 ILE A CA 1
ATOM 954 C C . ILE A 1 117 ? -11.623 4.618 31.601 1.00 70.62 117 ILE A C 1
ATOM 956 O O . ILE A 1 117 ? -12.307 5.544 31.170 1.00 70.62 117 ILE A O 1
ATOM 960 N N . GLY A 1 118 ? -12.151 3.463 32.020 1.00 70.81 118 GLY A N 1
ATOM 961 C CA . GLY A 1 118 ? -13.586 3.141 31.978 1.00 70.81 118 GLY A CA 1
ATOM 962 C C . GLY A 1 118 ? -14.025 2.278 30.789 1.00 70.81 118 GLY A C 1
ATOM 963 O O . GLY A 1 118 ? -15.206 1.950 30.690 1.00 70.81 118 GLY A O 1
ATOM 964 N N . TYR A 1 119 ? -13.1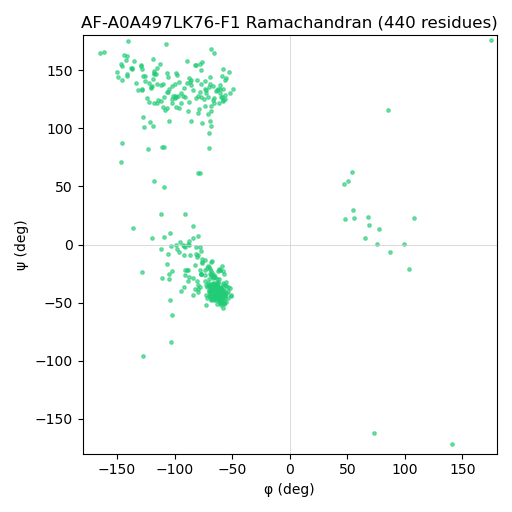00 1.890 29.909 1.00 78.69 119 TYR A N 1
ATOM 965 C CA . TYR A 1 119 ? -13.381 0.947 28.827 1.00 78.69 119 TYR A CA 1
ATOM 966 C C . TYR A 1 119 ? -13.434 -0.487 29.353 1.00 78.69 119 TYR A C 1
ATOM 968 O O . TYR A 1 119 ? -12.738 -0.839 30.308 1.00 78.69 119 TYR A O 1
ATOM 976 N N . GLU A 1 120 ? -14.236 -1.328 28.698 1.00 81.06 120 GLU A N 1
ATOM 977 C CA . GLU A 1 120 ? -14.154 -2.768 28.918 1.00 81.06 120 GLU A CA 1
ATOM 978 C C . GLU A 1 120 ? -12.886 -3.288 28.243 1.00 81.06 120 GLU A C 1
ATOM 980 O O . GLU A 1 120 ? -12.686 -3.114 27.037 1.00 81.06 120 GLU A O 1
ATOM 985 N N . ILE A 1 121 ? -12.009 -3.863 29.061 1.00 84.25 121 ILE A N 1
ATOM 986 C CA . ILE A 1 121 ? -10.747 -4.443 28.629 1.00 84.25 121 ILE A CA 1
ATOM 987 C C . ILE A 1 121 ? -10.880 -5.951 28.775 1.00 84.25 121 ILE A C 1
ATOM 989 O O . ILE A 1 121 ? -11.065 -6.457 29.882 1.00 84.25 121 ILE A O 1
ATOM 993 N N . ILE A 1 122 ? -10.767 -6.649 27.654 1.00 84.50 122 ILE A N 1
ATOM 994 C CA . ILE A 1 122 ? -10.784 -8.105 27.580 1.00 84.50 122 ILE A CA 1
ATOM 995 C C . ILE A 1 122 ? -9.353 -8.567 27.331 1.00 84.50 122 ILE A C 1
ATOM 997 O O . ILE A 1 122 ? -8.656 -8.028 26.475 1.00 84.50 122 ILE A O 1
ATOM 1001 N N . GLU A 1 123 ? -8.905 -9.575 28.067 1.00 82.62 123 GLU A N 1
ATOM 1002 C CA . GLU A 1 123 ? -7.640 -10.248 27.785 1.00 82.62 123 GLU A CA 1
ATOM 1003 C C . GLU A 1 123 ? -7.927 -11.537 27.012 1.00 82.62 123 GLU A C 1
ATOM 1005 O O . GLU A 1 123 ? -8.743 -12.354 27.438 1.00 82.62 123 GLU A O 1
ATOM 1010 N N . THR A 1 124 ? -7.276 -11.714 25.863 1.00 79.88 124 THR A N 1
ATOM 1011 C CA . THR A 1 124 ? -7.333 -12.956 25.084 1.00 79.88 124 THR A CA 1
ATOM 1012 C C . THR A 1 124 ? -5.995 -13.677 25.152 1.00 79.88 124 THR A C 1
ATOM 1014 O O . THR A 1 124 ? -4.944 -13.052 25.041 1.00 79.88 124 THR A O 1
ATOM 1017 N N . TYR A 1 125 ? -6.022 -14.999 25.307 1.00 70.44 125 TYR A N 1
ATOM 1018 C CA . TYR A 1 125 ? -4.822 -15.841 25.374 1.00 70.44 125 TYR A CA 1
ATOM 1019 C C . TYR A 1 125 ? -4.383 -16.357 23.992 1.00 70.44 125 TYR A C 1
ATOM 1021 O O . TYR A 1 125 ? -3.768 -17.415 23.882 1.00 70.44 125 TYR A O 1
ATOM 1029 N N . GLU A 1 126 ? -4.720 -15.637 22.919 1.00 68.38 126 GLU A N 1
ATOM 1030 C CA . GLU A 1 126 ? -4.201 -15.932 21.583 1.00 68.38 126 GLU A CA 1
ATOM 1031 C C . GLU A 1 126 ? -2.696 -15.640 21.509 1.00 68.38 126 GLU A C 1
ATOM 1033 O O . GLU A 1 126 ? -2.263 -14.503 21.656 1.00 68.38 126 GLU A O 1
ATOM 1038 N N . ASP A 1 127 ? -1.884 -16.657 21.215 1.00 59.25 127 ASP A N 1
ATOM 1039 C CA . ASP A 1 127 ? -0.422 -16.503 21.102 1.00 59.25 127 ASP A CA 1
ATOM 1040 C C . ASP A 1 127 ? 0.034 -15.829 19.787 1.00 59.25 127 ASP A C 1
ATOM 1042 O O . ASP A 1 127 ? 1.196 -15.421 19.630 1.00 59.25 127 ASP A O 1
ATOM 1046 N N . LYS A 1 128 ? -0.867 -15.703 18.803 1.00 68.25 128 LYS A N 1
ATOM 1047 C CA . LYS A 1 128 ? -0.544 -15.175 17.471 1.00 68.25 128 LYS A CA 1
ATOM 1048 C C . LYS A 1 128 ? -0.624 -13.652 17.432 1.00 68.25 128 LYS A C 1
ATOM 1050 O O . LYS A 1 128 ? -1.556 -13.043 17.938 1.00 68.25 128 LYS A O 1
ATOM 1055 N N . SER A 1 129 ? 0.356 -13.044 16.769 1.00 72.44 129 SER A N 1
ATOM 1056 C CA . SER A 1 129 ? 0.325 -11.621 16.437 1.00 72.44 129 SER A CA 1
ATOM 1057 C C . SER A 1 129 ? -0.820 -11.343 15.486 1.00 72.44 129 SER A C 1
ATOM 1059 O O . SER A 1 129 ? -0.927 -12.015 14.455 1.00 72.44 129 SER A O 1
ATOM 1061 N N . ILE A 1 130 ? -1.622 -10.324 15.772 1.00 78.69 130 ILE A N 1
ATOM 1062 C CA . ILE A 1 130 ? -2.561 -9.824 14.766 1.00 78.69 130 ILE A CA 1
ATOM 1063 C C . ILE A 1 130 ? -1.816 -8.925 13.782 1.00 78.69 130 ILE A C 1
ATOM 1065 O O . ILE A 1 130 ? -2.090 -8.975 12.587 1.00 78.69 130 ILE A O 1
ATOM 1069 N N . PHE A 1 131 ? -0.820 -8.170 14.253 1.00 82.44 131 PHE A N 1
ATOM 1070 C CA . PHE A 1 131 ? -0.036 -7.296 13.387 1.00 82.44 131 PHE A CA 1
ATOM 1071 C C . PHE A 1 131 ? 0.840 -8.058 12.378 1.00 82.44 131 PHE A C 1
ATOM 1073 O O . PHE A 1 131 ? 0.962 -7.612 11.243 1.00 82.44 131 PHE A O 1
ATOM 1080 N N . GLU A 1 132 ? 1.439 -9.198 12.754 1.00 81.38 132 GLU A N 1
ATOM 1081 C CA . GLU A 1 132 ? 2.299 -9.969 11.826 1.00 81.38 132 GLU A CA 1
ATOM 1082 C C . GLU A 1 132 ? 1.512 -10.688 10.717 1.00 81.38 132 GLU A C 1
ATOM 1084 O O . GLU A 1 132 ? 2.114 -11.023 9.707 1.00 81.38 132 GLU A O 1
ATOM 1089 N N . ASN A 1 133 ? 0.203 -10.912 10.888 1.00 80.81 133 ASN A N 1
ATOM 1090 C CA . ASN A 1 133 ? -0.660 -11.591 9.906 1.00 80.81 133 ASN A CA 1
ATOM 1091 C C . ASN A 1 133 ? -1.690 -10.629 9.291 1.00 80.81 133 ASN A C 1
ATOM 1093 O O . ASN A 1 133 ? -2.800 -11.024 8.938 1.00 80.81 133 ASN A O 1
ATOM 1097 N N . LEU A 1 134 ? -1.378 -9.333 9.258 1.00 83.06 134 LEU A N 1
ATOM 1098 C CA . LEU A 1 134 ? -2.320 -8.289 8.862 1.00 83.06 134 LEU A CA 1
ATOM 1099 C C . LEU A 1 134 ? -2.692 -8.346 7.370 1.00 83.06 134 LEU A C 1
ATOM 1101 O O . LEU A 1 134 ? -3.767 -7.902 6.979 1.00 83.06 134 LEU A O 1
ATOM 1105 N N . ASP A 1 135 ? -1.815 -8.884 6.530 1.00 79.56 135 ASP A N 1
ATOM 1106 C CA . ASP A 1 135 ? -2.055 -9.146 5.110 1.00 79.56 135 ASP A CA 1
ATOM 1107 C C . ASP A 1 135 ? -3.100 -10.250 4.867 1.00 79.56 135 ASP A C 1
ATOM 1109 O O . ASP A 1 135 ? -3.811 -10.215 3.865 1.00 79.56 135 ASP A O 1
ATOM 1113 N N . GLU A 1 136 ? -3.260 -11.181 5.808 1.00 81.50 136 GLU A N 1
ATOM 1114 C CA . GLU A 1 136 ? -4.280 -12.239 5.760 1.00 81.50 136 GLU A CA 1
ATOM 1115 C C . GLU A 1 136 ? -5.625 -11.817 6.384 1.00 81.50 136 GLU A C 1
ATOM 1117 O O . GLU A 1 136 ? -6.569 -12.610 6.435 1.00 81.50 136 GLU A O 1
ATOM 1122 N N . ARG A 1 137 ? -5.729 -10.578 6.881 1.00 82.19 137 ARG A N 1
ATOM 1123 C CA . ARG A 1 137 ? -6.892 -10.072 7.622 1.00 82.19 137 ARG A CA 1
ATOM 1124 C C . ARG A 1 137 ? -7.682 -9.057 6.799 1.00 82.19 137 ARG A C 1
ATOM 1126 O O . ARG A 1 137 ? -7.150 -8.056 6.327 1.00 82.19 137 ARG A O 1
ATOM 1133 N N . GLU A 1 138 ? -8.982 -9.309 6.681 1.00 84.19 138 GLU A N 1
ATOM 1134 C CA . GLU A 1 138 ? -9.944 -8.442 5.977 1.00 84.19 138 GLU A CA 1
ATOM 1135 C C . GLU A 1 138 ? -10.847 -7.652 6.939 1.00 84.19 138 GLU A C 1
ATOM 1137 O O . GLU A 1 138 ? -11.622 -6.802 6.519 1.00 84.19 138 GLU A O 1
ATOM 1142 N N . ASP A 1 139 ? -10.779 -7.946 8.237 1.00 88.81 139 ASP A N 1
ATOM 1143 C CA . ASP A 1 139 ? -11.613 -7.351 9.281 1.00 88.81 139 ASP A CA 1
ATOM 1144 C C . ASP A 1 139 ? -11.017 -6.065 9.874 1.00 88.81 139 ASP A C 1
ATOM 1146 O O . ASP A 1 139 ? -11.746 -5.237 10.412 1.00 88.81 139 ASP A O 1
ATOM 1150 N N . ILE A 1 140 ? -9.708 -5.842 9.765 1.00 91.62 140 ILE A N 1
ATOM 1151 C CA . ILE A 1 140 ? -9.081 -4.620 10.280 1.00 91.62 140 ILE A CA 1
ATOM 1152 C C . ILE A 1 140 ? -9.167 -3.496 9.243 1.00 91.62 140 ILE A C 1
ATOM 1154 O O . ILE A 1 140 ? -8.408 -3.463 8.277 1.00 91.62 140 ILE A O 1
ATOM 1158 N N . SER A 1 141 ? -10.054 -2.534 9.496 1.00 92.69 141 SER A N 1
ATOM 1159 C CA . SER A 1 141 ? -10.255 -1.349 8.652 1.00 92.69 141 SER A CA 1
ATOM 1160 C C . SER A 1 141 ? -9.336 -0.185 9.026 1.00 92.69 141 SER A C 1
ATOM 1162 O O . SER A 1 141 ? -8.966 0.614 8.167 1.00 92.69 141 SER A O 1
ATOM 1164 N N . ILE A 1 142 ? -8.975 -0.055 10.309 1.00 93.31 142 ILE A N 1
ATOM 1165 C CA . ILE A 1 142 ? -8.195 1.081 10.820 1.00 93.31 142 ILE A CA 1
ATOM 1166 C C . ILE A 1 142 ? -6.923 0.595 11.510 1.00 93.31 142 ILE A C 1
ATOM 1168 O O . ILE A 1 142 ? -6.950 -0.187 12.460 1.00 93.31 142 ILE A O 1
ATOM 1172 N N . LEU A 1 143 ? -5.792 1.136 11.069 1.00 90.69 143 LEU A N 1
ATOM 1173 C CA . LEU A 1 143 ? -4.479 0.875 11.642 1.00 90.69 143 LEU A CA 1
ATOM 1174 C C . LEU A 1 143 ? -3.928 2.153 12.261 1.00 90.69 143 LEU A C 1
ATOM 1176 O O . LEU A 1 143 ? -3.812 3.180 11.596 1.00 90.69 143 LEU A O 1
ATOM 1180 N N . MET A 1 144 ? -3.572 2.083 13.539 1.00 89.44 144 MET A N 1
ATOM 1181 C CA . MET A 1 144 ? -3.020 3.202 14.298 1.00 89.44 144 MET A CA 1
ATOM 1182 C C . MET A 1 144 ? -1.650 2.835 14.851 1.00 89.44 144 MET A C 1
ATOM 1184 O O . MET A 1 144 ? -1.438 1.734 15.350 1.00 89.44 144 MET A O 1
ATOM 1188 N N . GLY A 1 145 ? -0.695 3.756 14.810 1.00 84.06 145 GLY A N 1
ATOM 1189 C CA . GLY A 1 145 ? 0.653 3.443 15.270 1.00 84.06 145 GLY A CA 1
ATOM 1190 C C . GLY A 1 145 ? 1.652 4.558 15.031 1.00 84.06 145 GLY A C 1
ATOM 1191 O O . GLY A 1 145 ? 1.324 5.601 14.472 1.00 84.06 145 GLY A O 1
ATOM 1192 N N . SER A 1 146 ? 2.874 4.340 15.514 1.00 75.50 146 SER A N 1
ATOM 1193 C CA . SER A 1 146 ? 3.962 5.321 15.459 1.00 75.50 146 SER A CA 1
ATOM 1194 C C . SER A 1 146 ? 5.226 4.723 14.840 1.00 75.50 146 SER A C 1
ATOM 1196 O O . SER A 1 146 ? 5.352 4.666 13.622 1.00 75.50 146 SER A O 1
ATOM 1198 N N . ARG A 1 147 ? 6.163 4.240 15.664 1.00 65.88 147 ARG A N 1
ATOM 1199 C CA . ARG A 1 147 ? 7.475 3.729 15.235 1.00 65.88 147 ARG A CA 1
ATOM 1200 C C . ARG A 1 147 ? 7.442 2.332 14.625 1.00 65.88 147 ARG A C 1
ATOM 1202 O O . ARG A 1 147 ? 8.290 2.014 13.806 1.00 65.88 147 ARG A O 1
ATOM 1209 N N . ALA A 1 148 ? 6.448 1.519 14.968 1.00 63.69 148 ALA A N 1
ATOM 1210 C CA . ALA A 1 148 ? 6.305 0.186 14.386 1.00 63.69 148 ALA A CA 1
ATOM 1211 C C . ALA A 1 148 ? 6.085 0.226 12.863 1.00 63.69 148 ALA A C 1
ATOM 1213 O O . ALA A 1 148 ? 6.432 -0.712 12.155 1.00 63.69 148 ALA A O 1
ATOM 1214 N N . PHE A 1 149 ? 5.597 1.360 12.354 1.00 67.06 149 PHE A N 1
ATOM 1215 C CA . PHE A 1 149 ? 5.461 1.625 10.930 1.00 67.06 149 PHE A CA 1
ATOM 1216 C C . PHE A 1 149 ? 6.748 2.159 10.261 1.00 67.06 149 PHE A C 1
ATOM 1218 O O . PHE A 1 149 ? 6.702 2.696 9.159 1.00 67.06 149 PHE A O 1
ATOM 1225 N N . TYR A 1 150 ? 7.912 2.027 10.902 1.00 62.56 150 TYR A N 1
ATOM 1226 C CA . TYR A 1 150 ? 9.219 2.337 10.301 1.00 62.56 150 TYR A CA 1
ATOM 1227 C C . TYR A 1 150 ? 9.997 1.069 9.922 1.00 62.56 150 TYR A C 1
ATOM 1229 O O . TYR A 1 150 ? 10.844 1.102 9.033 1.00 62.56 150 TYR A O 1
ATOM 1237 N N . GLU A 1 151 ? 9.722 -0.056 10.586 1.00 58.59 151 GLU A N 1
ATOM 1238 C CA . GLU A 1 151 ? 10.590 -1.247 10.559 1.00 58.59 151 GLU A CA 1
ATOM 1239 C C . GLU A 1 151 ? 10.177 -2.293 9.513 1.00 58.59 151 GLU A C 1
ATOM 1241 O O . GLU A 1 151 ? 10.845 -3.305 9.334 1.00 58.59 151 GLU A O 1
ATOM 1246 N N . GLY A 1 152 ? 9.139 -1.990 8.732 1.00 58.22 152 GLY A N 1
ATOM 1247 C CA . GLY A 1 152 ? 8.635 -2.857 7.677 1.00 58.22 152 GLY A CA 1
ATOM 1248 C C . GLY A 1 152 ? 7.645 -3.887 8.211 1.00 58.22 152 GLY A C 1
ATOM 1249 O O . GLY A 1 152 ? 7.986 -4.773 8.980 1.00 58.22 152 GLY A O 1
ATOM 1250 N N . TRP A 1 153 ? 6.408 -3.769 7.748 1.00 68.06 153 TRP A N 1
ATOM 1251 C CA . TRP A 1 153 ? 5.347 -4.746 7.935 1.00 68.06 153 TRP A CA 1
ATOM 1252 C C . TRP A 1 153 ? 4.744 -5.047 6.565 1.00 68.06 153 TRP A C 1
ATOM 1254 O O . TRP A 1 153 ? 4.831 -4.216 5.643 1.00 68.06 153 TRP A O 1
ATOM 1264 N N . ASP A 1 154 ? 4.159 -6.228 6.435 1.00 68.50 154 ASP A N 1
ATOM 1265 C CA . ASP A 1 154 ? 3.321 -6.569 5.298 1.00 68.50 154 ASP A CA 1
ATOM 1266 C C . ASP A 1 154 ? 1.861 -6.405 5.725 1.00 68.50 154 ASP A C 1
ATOM 1268 O O . ASP A 1 154 ? 1.427 -6.870 6.774 1.00 68.50 154 ASP A O 1
ATOM 1272 N N . SER A 1 155 ? 1.126 -5.614 4.951 1.00 73.38 155 SER A N 1
ATOM 1273 C CA . SER A 1 155 ? -0.302 -5.394 5.128 1.00 73.38 155 SER A CA 1
ATOM 1274 C C . SER A 1 155 ? -0.959 -5.317 3.768 1.00 73.38 155 SER A C 1
ATOM 1276 O O . SER A 1 155 ? -0.309 -4.992 2.764 1.00 73.38 155 SER A O 1
ATOM 1278 N N . ASN A 1 156 ? -2.277 -5.489 3.768 1.00 75.12 156 ASN A N 1
ATOM 1279 C CA . ASN A 1 156 ? -3.100 -5.013 2.671 1.00 75.12 156 ASN A CA 1
ATOM 1280 C C . ASN A 1 156 ? -2.819 -3.525 2.406 1.00 75.12 156 ASN A C 1
ATOM 1282 O O . ASN A 1 156 ? -2.425 -2.760 3.298 1.00 75.12 156 ASN A O 1
ATOM 1286 N N . ARG A 1 157 ? -2.951 -3.129 1.138 1.00 86.44 157 ARG A N 1
ATOM 1287 C CA . ARG A 1 157 ? -2.675 -1.763 0.689 1.00 86.44 157 ARG A CA 1
ATOM 1288 C C . ARG A 1 157 ? -3.630 -0.790 1.401 1.00 86.44 157 ARG A C 1
ATOM 1290 O O . ARG A 1 157 ? -4.837 -0.904 1.194 1.00 86.44 157 ARG A O 1
ATOM 1297 N N . PRO A 1 158 ? -3.129 0.213 2.145 1.00 88.19 158 PRO A N 1
ATOM 1298 C CA . PRO A 1 158 ? -3.992 1.267 2.658 1.00 88.19 158 PRO A CA 1
ATOM 1299 C C . PRO A 1 158 ? -4.473 2.155 1.505 1.00 88.19 158 PRO A C 1
ATOM 1301 O O . PRO A 1 158 ? -3.691 2.555 0.639 1.00 88.19 158 PRO A O 1
ATOM 1304 N N . ASN A 1 159 ? -5.760 2.481 1.506 1.00 89.81 159 ASN A N 1
ATOM 1305 C CA . ASN A 1 159 ? -6.375 3.453 0.599 1.00 89.81 159 ASN A CA 1
ATOM 1306 C C . ASN A 1 159 ? -6.383 4.877 1.187 1.00 89.81 159 ASN A C 1
ATOM 1308 O O . ASN A 1 159 ? -6.425 5.846 0.430 1.00 89.81 159 ASN A O 1
ATOM 1312 N N . ILE A 1 160 ? -6.293 5.010 2.514 1.00 92.25 160 ILE A N 1
ATOM 1313 C CA . ILE A 1 160 ? -6.244 6.283 3.240 1.00 92.25 160 ILE A CA 1
ATOM 1314 C C . ILE A 1 160 ? -5.045 6.277 4.193 1.00 92.25 160 ILE A C 1
ATOM 1316 O O . ILE A 1 160 ? -4.838 5.320 4.937 1.00 92.25 160 ILE A O 1
ATOM 1320 N N . ILE A 1 161 ? -4.264 7.358 4.195 1.00 91.12 161 ILE A N 1
ATOM 1321 C CA . ILE A 1 161 ? -3.217 7.615 5.190 1.00 91.12 161 ILE A CA 1
ATOM 1322 C C . ILE A 1 161 ? -3.506 8.953 5.861 1.00 91.12 161 ILE A C 1
ATOM 1324 O O . ILE A 1 161 ? -3.559 9.987 5.199 1.00 91.12 161 ILE A O 1
ATOM 1328 N N . LEU A 1 162 ? -3.650 8.932 7.185 1.00 90.25 162 LEU A N 1
ATOM 1329 C CA . LEU A 1 162 ? -3.799 10.126 8.009 1.00 90.25 162 LEU A CA 1
ATOM 1330 C C . LEU A 1 162 ? -2.523 10.362 8.820 1.00 90.25 162 LEU A C 1
ATOM 1332 O O . LEU A 1 162 ? -2.175 9.577 9.701 1.00 90.25 162 LEU A O 1
ATOM 1336 N N . PHE A 1 163 ? -1.843 11.470 8.548 1.00 87.25 163 PHE A N 1
ATOM 1337 C CA . PHE A 1 163 ? -0.668 11.893 9.299 1.00 87.25 163 PHE A CA 1
ATOM 1338 C C . PHE A 1 163 ? -1.073 12.751 10.505 1.00 87.25 163 PHE A C 1
ATOM 1340 O O . PHE A 1 163 ? -1.579 13.865 10.356 1.00 87.25 163 PHE A O 1
ATOM 1347 N N . ILE A 1 164 ? -0.816 12.236 11.708 1.00 83.69 164 ILE A N 1
ATOM 1348 C CA . ILE A 1 164 ? -1.077 12.916 12.981 1.00 83.69 164 ILE A CA 1
ATOM 1349 C C . ILE A 1 164 ? 0.261 13.369 13.568 1.00 83.69 164 ILE A C 1
ATOM 1351 O O . ILE A 1 164 ? 1.103 12.527 13.875 1.00 83.69 164 ILE A O 1
ATOM 1355 N N . ASN 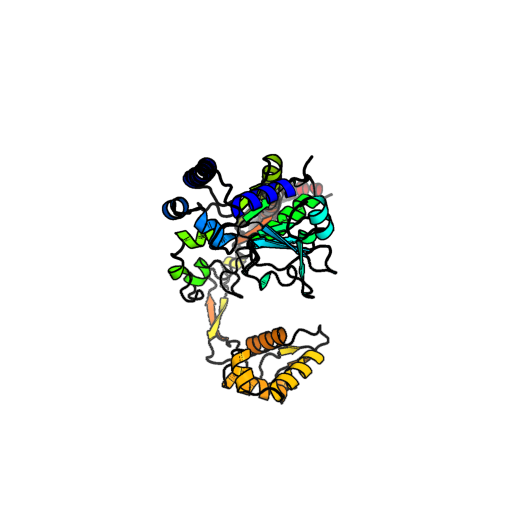A 1 165 ? 0.458 14.680 13.733 1.00 75.25 165 ASN A N 1
ATOM 1356 C CA . ASN A 1 165 ? 1.653 15.264 14.363 1.00 75.25 165 ASN A CA 1
ATOM 1357 C C . ASN A 1 165 ? 2.987 14.697 13.868 1.00 75.25 165 ASN A C 1
ATOM 1359 O O . ASN A 1 165 ? 3.848 14.298 14.657 1.00 75.25 165 ASN A O 1
ATOM 1363 N N . ILE A 1 166 ? 3.184 14.679 12.550 1.00 72.88 166 ILE A N 1
ATOM 1364 C CA . ILE A 1 166 ? 4.511 14.384 12.018 1.00 72.88 166 ILE A CA 1
ATOM 1365 C C . ILE A 1 166 ? 5.457 15.520 12.426 1.00 72.88 166 ILE A C 1
ATOM 1367 O O . ILE A 1 166 ? 5.147 16.698 12.253 1.00 72.88 166 ILE A O 1
ATOM 1371 N N . GLY A 1 167 ? 6.576 15.163 13.058 1.00 65.69 167 GLY A N 1
ATOM 1372 C CA . GLY A 1 167 ? 7.645 16.120 13.330 1.00 65.69 167 GLY A CA 1
ATOM 1373 C C . GLY A 1 167 ? 8.317 16.563 12.031 1.00 65.69 167 GLY A C 1
ATOM 1374 O O . GLY A 1 167 ? 8.133 15.925 11.001 1.00 65.69 167 GLY A O 1
ATOM 1375 N N . ALA A 1 168 ? 9.137 17.610 12.100 1.00 63.81 168 ALA A N 1
ATOM 1376 C CA . ALA A 1 168 ? 9.906 18.073 10.951 1.00 63.81 168 ALA A CA 1
ATOM 1377 C C . ALA A 1 168 ? 11.297 17.424 10.907 1.00 63.81 168 ALA A C 1
ATOM 1379 O O . ALA A 1 168 ? 11.991 17.382 11.926 1.00 63.81 168 ALA A O 1
ATOM 1380 N N . GLY A 1 169 ? 11.743 16.949 9.738 1.00 69.38 169 GLY A N 1
ATOM 1381 C CA . GLY A 1 169 ? 13.132 16.495 9.551 1.00 69.38 169 GLY A CA 1
ATOM 1382 C C . GLY A 1 169 ? 13.331 15.241 8.695 1.00 69.38 169 GLY A C 1
ATOM 1383 O O . GLY A 1 169 ? 12.425 14.737 8.040 1.00 69.38 169 GLY A O 1
ATOM 1384 N N . THR A 1 170 ? 14.561 14.723 8.664 1.00 69.88 170 THR A N 1
ATOM 1385 C CA . THR A 1 170 ? 14.948 13.596 7.790 1.00 69.88 170 THR A CA 1
ATOM 1386 C C . THR A 1 170 ? 14.270 12.274 8.152 1.00 69.88 170 THR A C 1
ATOM 1388 O O . THR A 1 170 ? 13.972 11.489 7.253 1.00 69.88 170 THR A O 1
ATOM 1391 N N . GLU A 1 171 ? 13.998 12.021 9.433 1.00 72.12 171 GLU A N 1
ATOM 1392 C CA . GLU A 1 171 ? 13.257 10.830 9.875 1.00 72.12 171 GLU A CA 1
ATOM 1393 C C . GLU A 1 171 ? 11.787 10.885 9.451 1.00 72.12 171 GLU A C 1
ATOM 1395 O O . GLU A 1 171 ? 11.268 9.901 8.928 1.00 72.12 171 GLU A O 1
ATOM 1400 N N . ALA A 1 172 ? 11.150 12.053 9.577 1.00 75.12 172 ALA A N 1
ATOM 1401 C CA . ALA A 1 172 ? 9.781 12.270 9.122 1.00 75.12 172 ALA A CA 1
ATOM 1402 C C . ALA A 1 172 ? 9.654 12.112 7.602 1.00 75.12 172 ALA A C 1
ATOM 1404 O O . ALA A 1 172 ? 8.739 11.443 7.128 1.00 75.12 172 ALA A O 1
ATOM 1405 N N . LYS A 1 173 ? 10.625 12.616 6.829 1.00 76.94 173 LYS A N 1
ATOM 1406 C CA . LYS A 1 173 ? 10.677 12.387 5.376 1.00 76.94 173 LYS A CA 1
ATOM 1407 C C . LYS A 1 173 ? 10.708 10.900 5.035 1.00 76.94 173 LYS A C 1
ATOM 1409 O O . LYS A 1 173 ? 9.898 10.440 4.236 1.00 76.94 173 LYS A O 1
ATOM 1414 N N . LYS A 1 174 ? 11.608 10.136 5.667 1.00 79.19 174 LYS A N 1
ATOM 1415 C CA . LYS A 1 174 ? 11.694 8.678 5.466 1.00 79.19 174 LYS A CA 1
ATOM 1416 C C . LYS A 1 174 ? 10.380 7.988 5.817 1.00 79.19 174 LYS A C 1
ATOM 1418 O O . LYS A 1 174 ? 9.928 7.146 5.050 1.00 79.19 174 LYS A O 1
ATOM 1423 N N . PHE A 1 175 ? 9.763 8.371 6.931 1.00 80.25 175 PHE A N 1
ATOM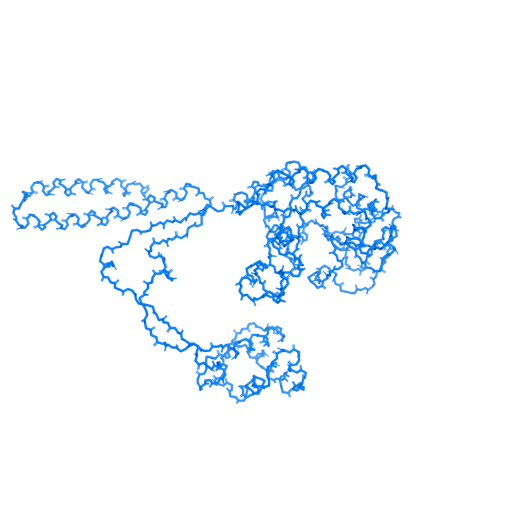 1424 C CA . PHE A 1 175 ? 8.477 7.835 7.362 1.00 80.25 175 PHE A CA 1
ATOM 1425 C C . PHE A 1 175 ? 7.370 8.074 6.336 1.00 80.25 175 PHE A C 1
ATOM 1427 O O . PHE A 1 175 ? 6.658 7.139 5.968 1.00 80.25 175 PHE A O 1
ATOM 1434 N N . VAL A 1 176 ? 7.252 9.308 5.840 1.00 83.00 176 VAL A N 1
ATOM 1435 C CA . VAL A 1 176 ? 6.268 9.684 4.820 1.00 83.00 176 VAL A CA 1
ATOM 1436 C C . VAL A 1 176 ? 6.478 8.863 3.551 1.00 83.00 176 VAL A C 1
ATOM 1438 O O . VAL A 1 176 ? 5.534 8.238 3.073 1.00 83.00 176 VAL A O 1
ATOM 1441 N N . ILE A 1 177 ? 7.713 8.798 3.046 1.00 81.50 177 ILE A N 1
ATOM 1442 C CA . ILE A 1 177 ? 8.059 8.051 1.827 1.00 81.50 177 ILE A CA 1
ATOM 1443 C C . ILE A 1 177 ? 7.743 6.565 1.991 1.00 81.50 177 ILE A C 1
ATOM 1445 O O . ILE A 1 177 ? 7.094 5.965 1.136 1.00 81.50 177 ILE A O 1
ATOM 1449 N N . GLN A 1 178 ? 8.159 5.961 3.105 1.00 81.56 178 GLN A N 1
ATOM 1450 C CA . GLN A 1 178 ? 7.905 4.548 3.370 1.00 81.56 178 GLN A CA 1
ATOM 1451 C C . GLN A 1 178 ? 6.408 4.257 3.482 1.00 81.56 178 GLN A C 1
ATOM 1453 O O . GLN A 1 178 ? 5.946 3.291 2.879 1.00 81.56 178 GLN A O 1
ATOM 1458 N N . SER A 1 179 ? 5.653 5.099 4.191 1.00 82.62 179 SER A N 1
ATOM 1459 C CA . SER A 1 179 ? 4.206 4.938 4.387 1.00 82.62 179 SER A CA 1
ATOM 1460 C C . SER A 1 179 ? 3.442 5.084 3.071 1.00 82.62 179 SER A C 1
ATOM 1462 O O . SER A 1 179 ? 2.648 4.215 2.706 1.00 82.62 179 SER A O 1
ATOM 1464 N N . VAL A 1 180 ? 3.737 6.130 2.294 1.00 85.62 180 VAL A N 1
ATOM 1465 C CA . VAL A 1 180 ? 3.142 6.338 0.964 1.00 85.62 180 VAL A CA 1
ATOM 1466 C C . VAL A 1 180 ? 3.540 5.211 0.011 1.00 85.62 180 VAL A C 1
ATOM 1468 O O . VAL A 1 180 ? 2.687 4.679 -0.697 1.00 85.62 180 VAL A O 1
ATOM 1471 N N . GLY A 1 181 ? 4.791 4.752 0.073 1.00 82.19 181 GLY A N 1
ATOM 1472 C CA . GLY A 1 181 ? 5.303 3.591 -0.654 1.00 82.19 181 GLY A CA 1
ATOM 1473 C C . GLY A 1 181 ? 4.575 2.274 -0.354 1.00 82.19 181 GLY A C 1
ATOM 1474 O O . GLY A 1 181 ? 4.682 1.337 -1.146 1.00 82.19 181 GLY A O 1
ATOM 1475 N N . ARG A 1 182 ? 3.829 2.173 0.757 1.00 80.62 182 ARG A N 1
ATOM 1476 C CA . ARG A 1 182 ? 2.898 1.061 1.029 1.00 80.62 182 ARG A CA 1
ATOM 1477 C C . ARG A 1 182 ? 1.540 1.302 0.372 1.00 80.62 182 ARG A C 1
ATOM 1479 O O . ARG A 1 182 ? 1.016 0.399 -0.271 1.00 80.62 182 ARG A O 1
ATOM 1486 N N . GLY A 1 183 ? 1.012 2.522 0.464 1.00 83.31 183 GLY A N 1
ATOM 1487 C CA . GLY A 1 183 ? -0.284 2.900 -0.111 1.00 83.31 183 GLY A CA 1
ATOM 1488 C C . GLY A 1 183 ? -0.327 2.976 -1.642 1.00 83.31 183 GLY A C 1
ATOM 1489 O O . GLY A 1 183 ? -1.402 2.901 -2.228 1.00 83.31 183 GLY A O 1
ATOM 1490 N N . VAL A 1 184 ? 0.813 3.086 -2.329 1.00 84.31 184 VAL A N 1
ATOM 1491 C CA . VAL A 1 184 ? 0.868 3.082 -3.810 1.00 84.31 184 VAL A CA 1
ATOM 1492 C C . VAL A 1 184 ? 1.082 1.690 -4.420 1.00 84.31 184 VAL A C 1
ATOM 1494 O O . VAL A 1 184 ? 1.115 1.551 -5.642 1.00 84.31 184 VAL A O 1
ATOM 1497 N N . ARG A 1 185 ? 1.225 0.636 -3.603 1.00 84.56 185 ARG A N 1
ATOM 1498 C CA . ARG A 1 185 ? 1.372 -0.746 -4.092 1.00 84.56 185 ARG A CA 1
ATOM 1499 C C . ARG A 1 185 ? 0.024 -1.282 -4.547 1.00 84.56 185 ARG A C 1
ATOM 1501 O O . ARG A 1 185 ? -0.810 -1.629 -3.723 1.00 84.56 185 ARG A O 1
ATOM 1508 N N . ILE A 1 186 ? -0.177 -1.360 -5.856 1.00 86.88 186 ILE A N 1
ATOM 1509 C CA . ILE A 1 186 ? -1.425 -1.845 -6.445 1.00 86.88 186 ILE A CA 1
ATOM 1510 C C . ILE A 1 186 ? -1.328 -3.341 -6.757 1.00 86.88 186 ILE A C 1
ATOM 1512 O O . ILE A 1 186 ? -0.466 -3.767 -7.529 1.00 86.88 186 ILE A O 1
ATOM 1516 N N . GLU A 1 187 ? -2.234 -4.116 -6.164 1.00 88.38 187 GLU A N 1
ATOM 1517 C CA . GLU A 1 187 ? -2.401 -5.559 -6.364 1.00 88.38 187 GLU A CA 1
ATOM 1518 C C . GLU A 1 187 ? -3.895 -5.926 -6.243 1.00 88.38 187 GLU A C 1
ATOM 1520 O O . GLU A 1 187 ? -4.316 -6.498 -5.243 1.00 88.38 187 GLU A O 1
ATOM 1525 N N . PRO A 1 188 ? -4.737 -5.547 -7.224 1.00 87.75 188 PRO A N 1
ATOM 1526 C CA . PRO A 1 188 ? -6.184 -5.773 -7.165 1.00 87.75 188 PRO A CA 1
ATOM 1527 C C . PRO A 1 188 ? -6.545 -7.260 -7.279 1.00 87.75 188 PRO A C 1
ATOM 1529 O O . PRO A 1 188 ? -7.628 -7.666 -6.880 1.00 87.75 188 PRO A O 1
ATOM 1532 N N . ILE A 1 189 ? -5.639 -8.073 -7.832 1.00 87.38 189 ILE A N 1
ATOM 1533 C CA . ILE A 1 189 ? -5.740 -9.530 -7.896 1.00 87.38 189 ILE A CA 1
ATOM 1534 C C . ILE A 1 189 ? -4.433 -10.099 -7.346 1.00 87.38 189 ILE A C 1
ATOM 1536 O O . ILE A 1 189 ? -3.351 -9.650 -7.735 1.00 87.38 189 ILE A O 1
ATOM 1540 N N . LYS A 1 190 ? -4.529 -11.105 -6.470 1.00 85.38 190 LYS A N 1
ATOM 1541 C CA . LYS A 1 190 ? -3.376 -11.724 -5.803 1.00 85.38 190 LYS A CA 1
ATOM 1542 C C . LYS A 1 190 ? -2.304 -12.142 -6.817 1.00 85.38 190 LYS A C 1
ATOM 1544 O O . LYS A 1 190 ? -2.587 -12.817 -7.808 1.00 85.38 190 LYS A O 1
ATOM 1549 N N . ASN A 1 191 ? -1.063 -11.752 -6.552 1.00 83.88 191 ASN A N 1
ATOM 1550 C CA . ASN A 1 191 ? 0.127 -11.899 -7.393 1.00 83.88 191 ASN A CA 1
ATOM 1551 C C . ASN A 1 191 ? 0.128 -11.104 -8.717 1.00 83.88 191 ASN A C 1
ATOM 1553 O O . ASN A 1 191 ? 1.074 -11.234 -9.498 1.00 83.88 191 ASN A O 1
ATOM 1557 N N . LYS A 1 192 ? -0.871 -10.254 -8.988 1.00 85.69 192 LYS A N 1
ATOM 1558 C CA . LYS A 1 192 ? -0.937 -9.399 -10.186 1.00 85.69 192 LYS A CA 1
ATOM 1559 C C . LYS A 1 192 ? -0.722 -7.930 -9.798 1.00 85.69 192 LYS A C 1
ATOM 1561 O O . LYS A 1 192 ? -1.661 -7.156 -9.638 1.00 85.69 192 LYS A O 1
ATOM 1566 N N . ARG A 1 193 ? 0.549 -7.523 -9.692 1.00 86.31 193 ARG A N 1
ATOM 1567 C CA . ARG A 1 193 ? 0.967 -6.155 -9.308 1.00 86.31 193 ARG A CA 1
ATOM 1568 C C . ARG A 1 193 ? 0.844 -5.132 -10.441 1.00 86.31 193 ARG A C 1
ATOM 1570 O O . ARG A 1 193 ? 1.841 -4.592 -10.925 1.00 86.31 193 ARG A O 1
ATOM 1577 N N . LYS A 1 194 ? -0.376 -4.915 -10.926 1.00 88.94 194 LYS A N 1
ATOM 1578 C CA . LYS A 1 194 ? -0.725 -3.903 -11.932 1.00 88.94 194 LYS A CA 1
ATOM 1579 C C . LYS A 1 194 ? -2.117 -3.367 -11.633 1.00 88.94 194 LYS A C 1
ATOM 1581 O O . LYS A 1 194 ? -2.945 -4.088 -11.095 1.00 88.94 194 LYS A O 1
ATOM 1586 N N . ARG A 1 195 ? -2.383 -2.133 -12.063 1.00 90.44 195 ARG A N 1
ATOM 1587 C CA . ARG A 1 195 ? -3.732 -1.555 -12.027 1.00 90.44 195 ARG A CA 1
ATOM 1588 C C . ARG A 1 195 ? -4.741 -2.436 -12.752 1.00 90.44 195 ARG A C 1
ATOM 1590 O O . ARG A 1 195 ? -4.427 -2.983 -13.814 1.00 90.44 195 ARG A O 1
ATOM 1597 N N . LEU A 1 196 ? -5.954 -2.513 -12.229 1.00 92.94 196 LEU A N 1
ATOM 1598 C CA . LEU A 1 196 ? -7.007 -3.386 -12.729 1.00 92.94 196 LEU A CA 1
ATOM 1599 C C . LEU A 1 196 ? -7.370 -3.055 -14.179 1.00 92.94 196 LEU A C 1
ATOM 1601 O O . LEU A 1 196 ? -7.531 -3.961 -14.991 1.00 92.94 196 LEU A O 1
ATOM 1605 N N . ARG A 1 197 ? -7.355 -1.769 -14.561 1.00 89.62 197 ARG A N 1
ATOM 1606 C CA . ARG A 1 197 ? -7.519 -1.349 -15.965 1.00 89.62 197 ARG A CA 1
ATOM 1607 C C . ARG A 1 197 ? -6.473 -1.970 -16.898 1.00 89.62 197 ARG A C 1
ATOM 1609 O O . ARG A 1 197 ? -6.789 -2.359 -18.020 1.00 89.62 197 ARG A O 1
ATOM 1616 N N . ASN A 1 198 ? -5.226 -2.083 -16.445 1.00 87.19 198 ASN A N 1
ATOM 1617 C CA . ASN A 1 198 ? -4.152 -2.683 -17.236 1.00 87.19 198 ASN A CA 1
ATOM 1618 C C . ASN A 1 198 ? -4.301 -4.200 -17.343 1.00 87.19 198 ASN A C 1
ATOM 1620 O O . ASN A 1 198 ? -3.957 -4.757 -18.384 1.00 87.19 198 ASN A O 1
ATOM 1624 N N . LEU A 1 199 ? -4.792 -4.853 -16.288 1.00 89.62 199 LEU A N 1
ATOM 1625 C CA . LEU A 1 199 ? -5.116 -6.279 -16.310 1.00 89.62 199 LEU A CA 1
ATOM 1626 C C . LEU A 1 199 ? -6.280 -6.545 -17.269 1.00 89.62 199 LEU A C 1
ATOM 1628 O O . LEU A 1 199 ? -6.171 -7.418 -18.124 1.00 89.62 199 LEU A O 1
ATOM 1632 N N . TYR A 1 200 ? -7.318 -5.711 -17.223 1.00 88.69 200 TYR A N 1
ATOM 1633 C CA . TYR A 1 200 ? -8.468 -5.787 -18.121 1.00 88.69 200 TYR A CA 1
ATOM 1634 C C . TYR A 1 200 ? -8.068 -5.647 -19.591 1.00 88.69 200 TYR A C 1
ATOM 1636 O O . TYR A 1 200 ? -8.429 -6.477 -20.420 1.00 88.69 200 TYR A O 1
ATOM 1644 N N . ASN A 1 201 ? -7.235 -4.654 -19.919 1.00 79.56 201 ASN A N 1
ATOM 1645 C CA . ASN A 1 201 ? -6.736 -4.465 -21.286 1.00 79.56 201 ASN A CA 1
ATOM 1646 C C . ASN A 1 201 ? -5.930 -5.672 -21.812 1.00 79.56 201 ASN A C 1
ATOM 1648 O O . ASN A 1 201 ? -5.769 -5.814 -23.022 1.00 79.56 201 ASN A O 1
ATOM 1652 N N . ARG A 1 202 ? -5.395 -6.513 -20.919 1.00 86.44 202 ARG A N 1
ATOM 1653 C CA . ARG A 1 202 ? -4.636 -7.728 -21.251 1.00 86.44 202 ARG A CA 1
ATOM 1654 C C . ARG A 1 202 ? -5.478 -9.005 -21.183 1.00 86.44 202 ARG A C 1
ATOM 1656 O O . ARG A 1 202 ? -4.957 -10.067 -21.500 1.00 86.44 202 ARG A O 1
ATOM 1663 N N . GLY A 1 203 ? -6.744 -8.918 -20.769 1.00 82.31 203 GLY A N 1
ATOM 1664 C CA . GLY A 1 203 ? -7.586 -10.087 -20.500 1.00 82.31 203 GLY A CA 1
ATOM 1665 C C . GLY A 1 203 ? -7.133 -10.897 -19.279 1.00 82.31 203 GLY A C 1
ATOM 1666 O O . GLY A 1 203 ? -7.403 -12.089 -19.201 1.00 82.31 203 GLY A O 1
ATOM 1667 N N . GLU A 1 204 ? -6.416 -10.267 -18.346 1.00 89.25 204 GLU A N 1
ATOM 1668 C CA . GLU A 1 204 ? -5.864 -10.882 -17.133 1.00 89.25 204 GLU A CA 1
ATOM 1669 C C . GLU A 1 204 ? -6.677 -10.514 -15.872 1.00 89.25 204 GLU A C 1
ATOM 1671 O O . GLU A 1 204 ? -6.197 -10.750 -14.766 1.00 89.25 204 GLU A O 1
ATOM 1676 N N . ASP A 1 205 ? -7.851 -9.885 -15.982 1.00 87.62 205 ASP A N 1
ATOM 1677 C CA . ASP A 1 205 ? -8.638 -9.395 -14.833 1.00 87.62 205 ASP A CA 1
ATOM 1678 C C . ASP A 1 205 ? -9.784 -10.315 -14.397 1.00 87.62 205 ASP A C 1
ATOM 1680 O O . ASP A 1 205 ? -10.507 -9.974 -13.468 1.00 87.62 205 ASP A O 1
ATOM 1684 N N . ASP A 1 206 ? -9.981 -11.443 -15.081 1.00 88.44 206 ASP A N 1
ATOM 1685 C CA . ASP A 1 206 ? -11.043 -12.413 -14.786 1.00 88.44 206 ASP A CA 1
ATOM 1686 C C . ASP A 1 206 ? -12.468 -11.791 -14.795 1.00 88.44 206 ASP A C 1
ATOM 1688 O O . ASP A 1 206 ? -13.400 -12.334 -14.210 1.00 88.44 206 ASP A O 1
ATOM 1692 N N . GLY A 1 207 ? -12.659 -10.655 -15.486 1.00 88.81 207 GLY A N 1
ATOM 1693 C CA . GLY A 1 207 ? -13.929 -9.914 -15.569 1.00 88.81 207 GLY A CA 1
ATOM 1694 C C . GLY A 1 207 ? -14.175 -8.897 -14.443 1.00 88.81 207 GLY A C 1
ATOM 1695 O O . GLY A 1 207 ? -15.128 -8.111 -14.535 1.00 88.81 207 GLY A O 1
ATOM 1696 N N . LEU A 1 208 ? -13.301 -8.854 -13.434 1.00 92.25 208 LEU A N 1
ATOM 1697 C CA . LEU A 1 208 ? -13.445 -8.045 -12.220 1.00 92.25 208 LEU A CA 1
ATOM 1698 C C . LEU A 1 208 ? -13.586 -6.544 -12.513 1.00 92.25 208 LEU A C 1
ATOM 1700 O O . LEU A 1 208 ? -14.339 -5.838 -11.842 1.00 92.25 208 LEU A O 1
ATOM 1704 N N . PHE A 1 209 ? -12.905 -6.035 -13.544 1.00 91.88 209 PHE A N 1
ATOM 1705 C CA . PHE A 1 209 ? -12.975 -4.617 -13.900 1.00 91.88 209 PHE A CA 1
ATOM 1706 C C . PHE A 1 209 ? -14.399 -4.176 -14.255 1.00 91.88 209 PHE A C 1
ATOM 1708 O O . PHE A 1 209 ? -14.830 -3.084 -13.880 1.00 91.88 209 PHE A O 1
ATOM 1715 N N . ARG A 1 210 ? -15.139 -5.018 -14.984 1.00 90.81 210 ARG A N 1
ATOM 1716 C CA . ARG A 1 210 ? -16.520 -4.716 -15.377 1.00 90.81 210 ARG A CA 1
ATOM 1717 C C . ARG A 1 210 ? -17.496 -4.942 -14.230 1.00 90.81 210 ARG A C 1
ATOM 1719 O O . ARG A 1 210 ? -18.427 -4.156 -14.105 1.00 90.81 210 ARG A O 1
ATOM 1726 N N . GLU A 1 211 ? -17.263 -5.961 -13.406 1.00 92.94 211 GLU A N 1
ATOM 1727 C CA . GLU A 1 211 ? -18.086 -6.270 -12.230 1.00 92.94 211 GLU A CA 1
ATOM 1728 C C . GLU A 1 211 ? -18.124 -5.105 -11.234 1.00 92.94 211 GLU A C 1
ATOM 1730 O O . GLU A 1 211 ? -19.195 -4.716 -10.779 1.00 92.94 211 GLU A O 1
ATOM 1735 N N . ILE A 1 212 ? -16.970 -4.484 -10.971 1.00 90.31 212 ILE A N 1
ATOM 1736 C CA . ILE A 1 212 ? -16.872 -3.324 -10.072 1.00 90.31 212 ILE A CA 1
ATOM 1737 C C . ILE A 1 212 ? -17.552 -2.076 -10.663 1.00 90.31 212 ILE A C 1
ATOM 1739 O O . ILE A 1 212 ? -17.942 -1.184 -9.919 1.00 90.31 212 ILE A O 1
ATOM 1743 N N . GLY A 1 213 ? -17.711 -1.992 -11.987 1.00 87.38 213 GLY A N 1
ATOM 1744 C CA . GLY A 1 213 ? -18.311 -0.839 -12.670 1.00 87.38 213 GLY A CA 1
ATOM 1745 C C . GLY A 1 213 ? -17.321 0.035 -13.448 1.00 87.38 213 GLY A C 1
ATOM 1746 O O . GLY A 1 213 ? -17.612 1.196 -13.736 1.00 87.38 213 GLY A O 1
ATOM 1747 N N . GLY A 1 214 ? -16.166 -0.516 -13.832 1.00 89.56 214 GLY A N 1
ATOM 1748 C CA . GLY A 1 214 ? -15.200 0.119 -14.728 1.00 89.56 214 GLY A CA 1
ATOM 1749 C C . GLY A 1 214 ? -14.399 1.263 -14.099 1.00 89.56 214 GLY A C 1
ATOM 1750 O O . GLY A 1 214 ? -14.332 1.406 -12.880 1.00 89.56 214 GLY A O 1
ATOM 1751 N N . ASP A 1 215 ? -13.779 2.100 -14.944 1.00 85.25 215 ASP A N 1
ATOM 1752 C CA . ASP A 1 215 ? -12.801 3.115 -14.502 1.00 85.25 215 ASP A CA 1
ATOM 1753 C C . ASP A 1 215 ? -13.367 4.053 -13.434 1.00 85.25 215 ASP A C 1
ATOM 1755 O O . ASP A 1 215 ? -12.652 4.456 -12.523 1.00 85.25 215 ASP A O 1
ATOM 1759 N N . ILE A 1 216 ? -14.655 4.380 -13.532 1.00 86.94 216 ILE A N 1
ATOM 1760 C CA . ILE A 1 216 ? -15.307 5.360 -12.665 1.00 86.94 216 ILE A CA 1
ATOM 1761 C C . ILE A 1 216 ? -15.394 4.916 -11.195 1.00 86.94 216 ILE A C 1
ATOM 1763 O O . ILE A 1 216 ? -15.427 5.769 -10.312 1.00 86.94 216 ILE A O 1
ATOM 1767 N N . LEU A 1 217 ? -15.416 3.606 -10.923 1.00 89.38 217 LEU A N 1
ATOM 1768 C CA . LEU A 1 217 ? -15.402 3.056 -9.560 1.00 89.38 217 LEU A CA 1
ATOM 1769 C C . LEU A 1 217 ? -14.039 2.465 -9.192 1.00 89.38 217 LEU A C 1
ATOM 1771 O O . LEU A 1 217 ? -13.626 2.544 -8.040 1.00 89.38 217 LEU A O 1
ATOM 1775 N N . VAL A 1 218 ? -13.293 1.952 -10.170 1.00 91.88 218 VAL A N 1
ATOM 1776 C CA . VAL A 1 218 ? -11.950 1.405 -9.949 1.00 91.88 218 VAL A CA 1
ATOM 1777 C C . VAL A 1 218 ? -10.940 2.503 -9.615 1.00 91.88 218 VAL A C 1
ATOM 1779 O O . VAL A 1 218 ? -10.111 2.313 -8.727 1.00 91.88 218 VAL A O 1
ATOM 1782 N N . GLN A 1 219 ? -11.005 3.662 -10.280 1.00 90.00 219 GLN A N 1
ATOM 1783 C CA . GLN A 1 219 ? -10.023 4.729 -10.077 1.00 90.00 219 GLN A CA 1
ATOM 1784 C C . GLN A 1 219 ? -10.002 5.227 -8.618 1.00 90.00 219 GLN A C 1
ATOM 1786 O O . GLN A 1 219 ? -8.908 5.245 -8.048 1.00 90.00 219 GLN A O 1
ATOM 1791 N N . PRO A 1 220 ? -11.133 5.568 -7.962 1.00 89.94 220 PRO A N 1
ATOM 1792 C CA . PRO A 1 220 ? -11.113 5.949 -6.547 1.00 89.94 220 PRO A CA 1
ATOM 1793 C C . PRO A 1 220 ? -10.570 4.852 -5.623 1.00 89.94 220 PRO A C 1
ATOM 1795 O O . PRO A 1 220 ? -9.821 5.161 -4.701 1.00 89.94 220 PRO A O 1
ATOM 1798 N N . LEU A 1 221 ? -10.878 3.577 -5.891 1.00 90.44 221 LEU A N 1
ATOM 1799 C CA . LEU A 1 221 ? -10.397 2.443 -5.090 1.00 90.44 221 LEU A CA 1
ATOM 1800 C C . LEU A 1 221 ? -8.876 2.262 -5.189 1.00 90.44 221 LEU A C 1
ATOM 1802 O O . LEU A 1 221 ? -8.208 2.003 -4.188 1.00 90.44 221 LEU A O 1
ATOM 1806 N N . GLU A 1 222 ? -8.308 2.448 -6.380 1.00 91.25 222 GLU A N 1
ATOM 1807 C CA . GLU A 1 222 ? -6.860 2.410 -6.621 1.00 91.25 222 GLU A CA 1
ATOM 1808 C C . GLU A 1 222 ? -6.144 3.725 -6.261 1.00 91.25 222 GLU A C 1
ATOM 1810 O O . GLU A 1 222 ? -4.919 3.808 -6.359 1.00 91.25 222 GLU A O 1
ATOM 1815 N N . THR A 1 223 ? -6.873 4.757 -5.825 1.00 90.69 223 THR A N 1
ATOM 1816 C CA . THR A 1 223 ? -6.289 6.040 -5.413 1.00 90.69 223 THR A CA 1
ATOM 1817 C C . THR A 1 223 ? -5.866 5.986 -3.946 1.00 90.69 223 THR A C 1
ATOM 1819 O O . THR A 1 223 ? -6.490 5.316 -3.126 1.00 90.69 223 THR A O 1
ATOM 1822 N N . LEU A 1 224 ? -4.731 6.607 -3.614 1.00 91.88 224 LEU A N 1
ATOM 1823 C CA . LEU A 1 224 ? -4.280 6.787 -2.232 1.00 91.88 224 LEU A CA 1
ATOM 1824 C C . LEU A 1 224 ? -4.643 8.200 -1.782 1.00 91.88 224 LEU A C 1
ATOM 1826 O O . LEU A 1 224 ? -4.133 9.169 -2.347 1.00 91.88 224 LEU A O 1
ATOM 1830 N N . PHE A 1 225 ? -5.475 8.311 -0.753 1.00 91.44 225 PHE A N 1
ATOM 1831 C CA . PHE A 1 225 ? -5.832 9.589 -0.148 1.00 91.44 225 PHE A CA 1
ATOM 1832 C C . PHE A 1 225 ? -4.928 9.881 1.046 1.00 91.44 225 PHE A C 1
ATOM 1834 O O . PHE A 1 225 ? -4.734 9.033 1.918 1.00 91.44 225 PHE A O 1
ATOM 1841 N N . ILE A 1 226 ? -4.363 11.085 1.078 1.00 89.69 226 ILE A N 1
ATOM 1842 C CA . ILE A 1 226 ? -3.440 11.517 2.125 1.00 89.69 226 ILE A CA 1
ATOM 1843 C C . ILE A 1 226 ? -4.054 12.704 2.856 1.00 89.69 226 ILE A C 1
ATOM 1845 O O . ILE A 1 226 ? -4.307 13.743 2.253 1.00 89.69 226 ILE A O 1
ATOM 1849 N N . PHE A 1 227 ? -4.226 12.552 4.164 1.00 88.44 227 PHE A N 1
ATOM 1850 C CA . PHE A 1 227 ? -4.755 13.571 5.060 1.00 88.44 227 PHE A CA 1
ATOM 1851 C C . PHE A 1 227 ? -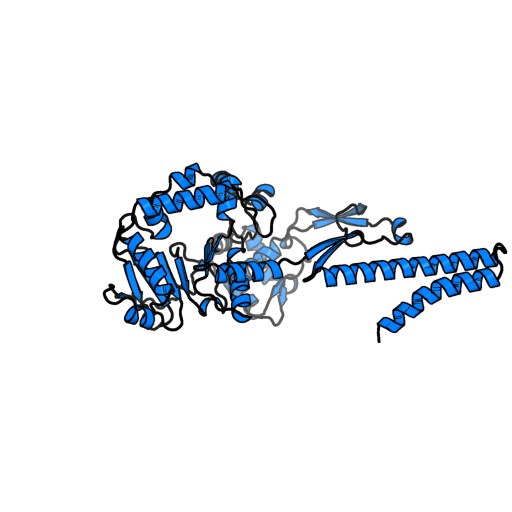3.723 13.935 6.128 1.00 88.44 227 PHE A C 1
ATOM 1853 O O . PHE A 1 227 ? -2.805 13.168 6.430 1.00 88.44 227 PHE A O 1
ATOM 1860 N N . GLY A 1 228 ? -3.889 15.108 6.734 1.00 85.25 228 GLY A N 1
ATOM 1861 C CA . GLY A 1 228 ? -3.091 15.545 7.874 1.00 85.25 228 GLY A CA 1
ATOM 1862 C C . GLY A 1 228 ? -3.953 16.286 8.885 1.00 85.25 228 GLY A C 1
ATOM 1863 O O . GLY A 1 228 ? -4.859 17.018 8.497 1.00 85.25 228 GLY A O 1
ATOM 1864 N N . THR A 1 229 ? -3.660 16.129 10.177 1.00 79.88 229 THR A N 1
ATOM 1865 C CA . THR A 1 229 ? -4.411 16.817 11.248 1.00 79.88 229 THR A CA 1
ATOM 1866 C C . THR A 1 229 ? -4.142 18.315 11.308 1.00 79.88 229 THR A C 1
ATOM 1868 O O . THR A 1 229 ? -4.920 19.066 11.889 1.00 79.88 229 THR A O 1
ATOM 1871 N N . ASN A 1 230 ? -3.046 18.775 10.702 1.00 78.94 230 ASN A N 1
ATOM 1872 C CA . ASN A 1 230 ? -2.751 20.191 10.569 1.00 78.94 230 ASN A CA 1
ATOM 1873 C C . ASN A 1 230 ? -2.107 20.513 9.212 1.00 78.94 230 ASN A C 1
ATOM 1875 O O . ASN A 1 230 ? -1.520 19.663 8.535 1.00 78.94 230 ASN A O 1
ATOM 1879 N N . ARG A 1 231 ? -2.200 21.788 8.822 1.00 80.94 231 ARG A N 1
ATOM 1880 C CA . ARG A 1 231 ? -1.709 22.283 7.529 1.00 80.94 231 ARG A CA 1
ATOM 1881 C C . ARG A 1 231 ? -0.195 22.134 7.359 1.00 80.94 231 ARG A C 1
ATOM 1883 O O . ARG A 1 231 ? 0.266 21.914 6.243 1.00 80.94 231 ARG A O 1
ATOM 1890 N N . ASN A 1 232 ? 0.571 22.265 8.441 1.00 77.44 232 ASN A N 1
ATOM 1891 C CA . ASN A 1 232 ? 2.032 22.180 8.394 1.00 77.44 232 ASN A CA 1
ATOM 1892 C C . ASN A 1 232 ? 2.487 20.750 8.078 1.00 77.44 232 ASN A C 1
ATOM 1894 O O . ASN A 1 232 ? 3.313 20.565 7.189 1.00 77.44 232 ASN A O 1
ATOM 1898 N N . ALA A 1 233 ? 1.873 19.756 8.724 1.00 72.62 233 ALA A N 1
ATOM 1899 C CA . ALA A 1 233 ? 2.078 18.338 8.462 1.00 72.62 233 ALA A CA 1
ATOM 1900 C C . ALA A 1 233 ? 1.780 18.002 6.995 1.00 72.62 233 ALA A C 1
ATOM 1902 O O . ALA A 1 233 ? 2.622 17.440 6.300 1.00 72.62 233 ALA A O 1
ATOM 1903 N N . LEU A 1 234 ? 0.619 18.415 6.479 1.00 79.31 234 LEU A N 1
ATOM 1904 C CA . LEU A 1 234 ? 0.267 18.145 5.083 1.00 79.31 234 LEU A CA 1
ATOM 1905 C C . LEU A 1 234 ? 1.235 18.825 4.098 1.00 79.31 234 LEU A C 1
ATOM 1907 O O . LEU A 1 234 ? 1.611 18.234 3.087 1.00 79.31 234 LEU A O 1
ATOM 1911 N N . LYS A 1 235 ? 1.685 20.049 4.403 1.00 80.94 235 LYS A N 1
ATOM 1912 C CA . LYS A 1 235 ? 2.673 20.766 3.587 1.00 80.94 235 LYS A CA 1
ATOM 1913 C C . LYS A 1 235 ? 4.006 20.018 3.529 1.00 80.94 235 LYS A C 1
ATOM 1915 O O . LYS A 1 235 ? 4.540 19.848 2.436 1.00 80.94 235 LYS A O 1
ATOM 1920 N N . GLU A 1 236 ? 4.510 19.537 4.663 1.00 77.38 236 GLU A N 1
ATOM 1921 C CA . GLU A 1 236 ? 5.754 18.761 4.723 1.00 77.38 236 GLU A CA 1
ATOM 1922 C C . GLU A 1 236 ? 5.644 17.438 3.955 1.00 77.38 236 GLU A C 1
ATOM 1924 O O . GLU A 1 236 ? 6.565 17.072 3.218 1.00 77.38 236 GLU A O 1
ATOM 1929 N N . VAL A 1 237 ? 4.499 16.754 4.047 1.00 79.56 237 VAL A N 1
ATOM 1930 C CA . VAL A 1 237 ? 4.222 15.546 3.253 1.00 79.56 237 VAL A CA 1
ATOM 1931 C C . VAL A 1 237 ? 4.276 15.860 1.761 1.00 79.56 237 VAL A C 1
ATOM 1933 O O . VAL A 1 237 ? 5.010 15.208 1.021 1.00 79.56 237 VAL A O 1
ATOM 1936 N N . ILE A 1 238 ? 3.552 16.889 1.312 1.00 79.62 238 ILE A N 1
ATOM 1937 C CA . ILE A 1 238 ? 3.507 17.283 -0.102 1.00 79.62 238 ILE A CA 1
ATOM 1938 C C . ILE A 1 238 ? 4.893 17.695 -0.608 1.00 79.62 238 ILE A C 1
ATOM 1940 O O . ILE A 1 238 ? 5.272 17.314 -1.714 1.00 79.62 238 ILE A O 1
ATOM 1944 N N . GLU A 1 239 ? 5.654 18.470 0.164 1.00 80.00 239 GLU A N 1
ATOM 1945 C CA . GLU A 1 239 ? 7.020 18.860 -0.200 1.00 80.00 239 GLU A CA 1
ATOM 1946 C C . GLU A 1 239 ? 7.930 17.638 -0.328 1.00 80.00 239 GLU A C 1
ATOM 1948 O O . GLU A 1 239 ? 8.658 17.522 -1.311 1.0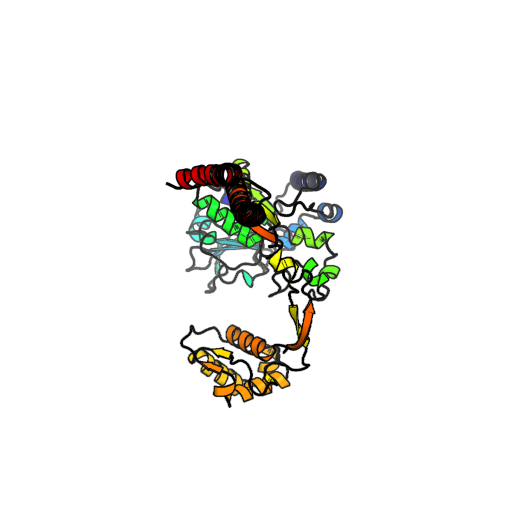0 80.00 239 GLU A O 1
ATOM 1953 N N . THR A 1 240 ? 7.840 16.694 0.609 1.00 79.50 240 THR A N 1
ATOM 1954 C CA . THR A 1 240 ? 8.609 15.443 0.573 1.00 79.50 240 THR A CA 1
ATOM 1955 C C . THR A 1 240 ? 8.291 14.628 -0.680 1.00 79.50 240 THR A C 1
ATOM 1957 O O . THR A 1 240 ? 9.207 14.217 -1.388 1.00 79.50 240 THR A O 1
ATOM 1960 N N . LEU A 1 241 ? 7.006 14.470 -1.009 1.00 78.25 241 LEU A N 1
ATOM 1961 C CA . LEU A 1 241 ? 6.560 13.748 -2.204 1.00 78.25 241 LEU A CA 1
ATOM 1962 C C . LEU A 1 241 ? 6.938 14.470 -3.508 1.00 78.25 241 LEU A C 1
ATOM 1964 O O . LEU A 1 241 ? 7.270 13.832 -4.501 1.00 78.25 241 LEU A O 1
ATOM 1968 N N . LYS A 1 242 ? 6.934 15.808 -3.519 1.00 73.75 242 LYS A N 1
ATOM 1969 C CA . LYS A 1 242 ? 7.375 16.605 -4.677 1.00 73.75 242 LYS A CA 1
ATOM 1970 C C . LYS A 1 242 ? 8.883 16.538 -4.902 1.00 73.75 242 LYS A C 1
ATOM 1972 O O . LYS A 1 242 ? 9.295 16.541 -6.055 1.00 73.75 242 LYS A O 1
ATOM 1977 N N . ILE A 1 243 ? 9.690 16.482 -3.840 1.00 64.56 243 ILE A N 1
ATOM 1978 C CA . ILE A 1 243 ? 11.150 16.301 -3.941 1.00 64.56 243 ILE A CA 1
ATOM 1979 C C . ILE A 1 243 ? 11.483 14.942 -4.575 1.00 64.56 243 ILE A C 1
ATOM 1981 O O . ILE A 1 243 ? 12.454 14.840 -5.319 1.00 64.56 243 ILE A O 1
ATOM 1985 N N . GLU A 1 244 ? 10.673 13.914 -4.312 1.00 59.00 244 GLU A N 1
ATOM 1986 C CA . GLU A 1 244 ? 10.804 12.599 -4.951 1.00 59.00 244 GLU A CA 1
ATOM 1987 C C . GLU A 1 244 ? 10.183 12.503 -6.344 1.00 59.00 244 GLU A C 1
ATOM 1989 O O . GLU A 1 244 ? 10.395 11.499 -7.022 1.00 59.00 244 GLU A O 1
ATOM 1994 N N . LYS A 1 245 ? 9.439 13.517 -6.804 1.00 57.91 245 LYS A N 1
ATOM 1995 C CA . LYS A 1 245 ? 8.975 13.571 -8.191 1.00 57.91 245 LYS A CA 1
ATOM 1996 C C . LYS A 1 245 ? 10.205 13.830 -9.064 1.00 57.91 245 LYS A C 1
ATOM 1998 O O . LYS A 1 245 ? 10.533 14.975 -9.376 1.00 57.91 245 LYS A O 1
ATOM 2003 N N . GLU A 1 246 ? 10.926 12.753 -9.379 1.00 56.62 246 GLU A N 1
ATOM 2004 C CA . GLU A 1 246 ? 12.070 12.758 -10.282 1.00 56.62 246 GLU A CA 1
ATOM 2005 C C . GLU A 1 246 ? 11.655 13.501 -11.550 1.00 56.62 246 GLU A C 1
ATOM 2007 O O . GLU A 1 246 ? 10.553 13.313 -12.078 1.00 56.62 246 GLU A O 1
ATOM 2012 N N . VAL A 1 247 ? 12.515 14.404 -12.014 1.00 56.16 247 VAL A N 1
ATOM 2013 C CA . VAL A 1 247 ? 12.278 15.103 -13.272 1.00 56.16 247 VAL A CA 1
ATOM 2014 C C . VAL A 1 247 ? 12.464 14.065 -14.366 1.00 56.16 247 VAL A C 1
ATOM 2016 O O . VAL A 1 247 ? 13.588 13.756 -14.763 1.00 56.16 247 VAL A O 1
ATOM 2019 N N . GLU A 1 248 ? 11.352 13.483 -14.797 1.00 54.16 248 GLU A N 1
ATOM 2020 C CA . GLU A 1 248 ? 11.329 12.526 -15.886 1.00 54.16 248 GLU A CA 1
ATOM 2021 C C . GLU A 1 248 ? 11.381 13.295 -17.203 1.00 54.16 248 GLU A C 1
ATOM 2023 O O . GLU A 1 248 ? 10.458 14.026 -17.566 1.00 54.16 248 GLU A O 1
ATOM 2028 N N . GLU A 1 249 ? 12.484 13.139 -17.928 1.00 62.81 249 GLU A N 1
ATOM 2029 C CA . GLU A 1 249 ? 12.620 13.717 -19.256 1.00 62.81 249 GLU A CA 1
ATOM 2030 C C . GLU A 1 249 ? 13.185 12.682 -20.226 1.00 62.81 249 GLU A C 1
ATOM 2032 O O . GLU A 1 249 ? 14.068 11.882 -19.900 1.00 62.81 249 GLU A O 1
ATOM 2037 N N . THR A 1 250 ? 12.631 12.665 -21.436 1.00 69.25 250 THR A N 1
ATOM 2038 C CA . THR A 1 250 ? 13.134 11.823 -22.520 1.00 69.25 250 THR A CA 1
ATOM 2039 C C . THR A 1 250 ? 14.055 12.665 -23.382 1.00 69.25 250 THR A C 1
ATOM 2041 O O . THR A 1 250 ? 13.619 13.648 -23.975 1.00 69.25 250 THR A O 1
ATOM 2044 N N . LEU A 1 251 ? 15.325 12.276 -23.452 1.00 71.25 251 LEU A N 1
ATOM 2045 C CA . LEU A 1 251 ? 16.298 12.925 -24.315 1.00 71.25 251 LEU A CA 1
ATOM 2046 C C . LEU A 1 251 ? 16.431 12.149 -25.623 1.00 71.25 251 LEU A C 1
ATOM 2048 O O . LEU A 1 251 ? 16.699 10.945 -25.607 1.00 71.25 251 LEU A O 1
ATOM 2052 N N . GLU A 1 252 ? 16.297 12.844 -26.748 1.00 75.06 252 GLU A N 1
ATOM 2053 C CA . GLU A 1 252 ? 16.664 12.302 -28.054 1.00 75.06 252 GLU A CA 1
ATOM 2054 C C . GLU A 1 252 ? 18.185 12.351 -28.237 1.00 75.06 252 GLU A C 1
ATOM 2056 O O . GLU A 1 252 ? 18.837 13.366 -27.985 1.00 75.06 252 GLU A O 1
ATOM 2061 N N . LEU A 1 253 ? 18.760 11.228 -28.655 1.00 74.31 253 LEU A N 1
ATOM 2062 C CA . LEU A 1 253 ? 20.183 11.074 -28.917 1.00 74.31 253 LEU A CA 1
ATOM 2063 C C . LEU A 1 253 ? 20.455 11.190 -30.417 1.00 74.31 253 LEU A C 1
ATOM 2065 O O . LEU A 1 253 ? 19.762 10.601 -31.248 1.00 74.31 253 LEU A O 1
ATOM 2069 N N . GLU A 1 254 ? 21.526 11.898 -30.773 1.00 69.00 254 GLU A N 1
ATOM 2070 C CA . GLU A 1 254 ? 21.981 11.970 -32.159 1.00 69.00 254 GLU A CA 1
ATOM 2071 C C . GLU A 1 254 ? 22.576 10.626 -32.604 1.00 69.00 254 GLU A C 1
ATOM 2073 O O . GLU A 1 254 ? 23.643 10.195 -32.154 1.00 69.00 254 GLU A O 1
ATOM 2078 N N . VAL A 1 255 ? 21.890 9.963 -33.537 1.00 63.91 255 VAL A N 1
ATOM 2079 C CA . VAL A 1 255 ? 22.362 8.711 -34.137 1.00 63.91 255 VAL A CA 1
ATOM 2080 C C . VAL A 1 255 ? 23.552 8.989 -35.056 1.00 63.91 255 VAL A C 1
ATOM 2082 O O . VAL A 1 255 ? 23.468 9.791 -35.989 1.00 63.91 255 VAL A O 1
ATOM 2085 N N . ILE A 1 256 ? 24.654 8.271 -34.826 1.00 66.62 256 ILE A N 1
ATOM 2086 C CA . ILE A 1 256 ? 25.883 8.347 -35.626 1.00 66.62 256 ILE A CA 1
ATOM 2087 C C . ILE A 1 256 ? 25.561 8.060 -37.102 1.00 66.62 256 ILE A C 1
ATOM 2089 O O . ILE A 1 256 ? 24.979 7.026 -37.412 1.00 66.62 256 ILE A O 1
ATOM 2093 N N . GLU A 1 257 ? 25.992 8.920 -38.032 1.00 65.19 257 GLU A N 1
ATOM 2094 C CA . GLU A 1 257 ? 25.709 8.757 -39.474 1.00 65.19 257 GLU A CA 1
ATOM 2095 C C . GLU A 1 257 ? 26.142 7.393 -40.032 1.00 65.19 257 GLU A C 1
ATOM 2097 O O . GLU A 1 257 ? 25.361 6.741 -40.713 1.00 65.19 257 GLU A O 1
ATOM 2102 N N . LYS A 1 258 ? 27.321 6.889 -39.636 1.00 65.00 258 LYS A N 1
ATOM 2103 C CA . LYS A 1 258 ? 27.802 5.542 -40.011 1.00 65.00 258 LYS A CA 1
ATOM 2104 C C . LYS A 1 258 ? 26.890 4.404 -39.527 1.00 65.00 258 LYS A C 1
ATOM 2106 O O . LYS A 1 258 ? 26.980 3.289 -40.029 1.00 65.00 258 LYS A O 1
ATOM 2111 N N . ALA A 1 259 ? 26.068 4.650 -38.506 1.00 64.94 259 ALA A N 1
ATOM 2112 C CA . ALA A 1 259 ? 25.093 3.691 -38.000 1.00 64.94 259 ALA A CA 1
ATOM 2113 C C . ALA A 1 259 ? 23.739 3.802 -38.722 1.00 64.94 259 ALA A C 1
ATOM 2115 O O . ALA A 1 259 ? 23.013 2.815 -38.751 1.00 64.94 259 ALA A O 1
ATOM 2116 N N . LYS A 1 260 ? 23.419 4.946 -39.351 1.00 67.69 260 LYS A N 1
ATOM 2117 C CA . LYS A 1 260 ? 22.191 5.119 -40.153 1.00 67.69 260 LYS A CA 1
ATOM 2118 C C . LYS A 1 260 ? 22.180 4.233 -41.401 1.00 67.69 260 LYS A C 1
ATOM 2120 O O . LYS A 1 260 ? 21.117 3.822 -41.848 1.00 67.69 260 LYS A O 1
ATOM 2125 N N . GLU A 1 261 ? 23.359 3.910 -41.927 1.00 71.88 261 GLU A N 1
ATOM 2126 C CA . GLU A 1 261 ? 23.534 3.023 -43.084 1.00 71.88 261 GLU A CA 1
ATOM 2127 C C . GLU A 1 261 ? 23.433 1.530 -42.725 1.00 71.88 261 GLU A C 1
ATOM 2129 O O . GLU A 1 261 ? 23.389 0.679 -43.612 1.00 71.88 261 GLU A O 1
ATOM 2134 N N . LYS A 1 262 ? 23.395 1.182 -41.431 1.00 79.12 262 LYS A N 1
ATOM 2135 C CA . LYS A 1 262 ? 23.349 -0.211 -40.974 1.00 79.12 262 LYS A CA 1
ATOM 2136 C C . LYS A 1 262 ? 21.927 -0.616 -40.608 1.00 79.12 262 LYS A C 1
ATOM 2138 O O . LYS A 1 262 ? 21.273 0.020 -39.787 1.00 79.12 262 LYS A O 1
ATOM 2143 N N . ILE A 1 263 ? 21.468 -1.726 -41.180 1.00 81.75 263 ILE A N 1
ATOM 2144 C CA . ILE A 1 263 ? 20.186 -2.330 -40.817 1.00 81.75 263 ILE A CA 1
ATOM 2145 C C . ILE A 1 263 ? 20.377 -3.100 -39.509 1.00 81.75 263 ILE A C 1
ATOM 2147 O O . ILE A 1 263 ? 21.136 -4.067 -39.457 1.00 81.75 263 ILE A O 1
ATOM 2151 N N . LEU A 1 264 ? 19.688 -2.668 -38.454 1.00 83.56 264 LEU A N 1
ATOM 2152 C CA . LEU A 1 264 ? 19.615 -3.412 -37.201 1.00 83.56 264 LEU A CA 1
ATOM 2153 C C . LEU A 1 264 ? 18.552 -4.502 -37.339 1.00 83.56 264 LEU A C 1
ATOM 2155 O O . LEU A 1 264 ? 17.412 -4.223 -37.712 1.00 83.56 264 LEU A O 1
ATOM 2159 N N . LEU A 1 265 ? 18.944 -5.739 -37.058 1.00 89.38 265 LEU A N 1
ATOM 2160 C CA . LEU A 1 265 ? 18.069 -6.903 -37.093 1.00 89.38 265 LEU A CA 1
ATOM 2161 C C . LEU A 1 265 ? 17.868 -7.419 -35.672 1.00 89.38 265 LEU A C 1
ATOM 2163 O O . LEU A 1 265 ? 18.830 -7.516 -34.910 1.00 89.38 265 LEU A O 1
ATOM 2167 N N . ILE A 1 266 ? 16.631 -7.773 -35.336 1.00 87.62 266 ILE A N 1
ATOM 2168 C CA . ILE A 1 266 ? 16.295 -8.441 -34.079 1.00 87.62 266 ILE A CA 1
ATOM 2169 C C . ILE A 1 266 ? 15.681 -9.814 -34.353 1.00 87.62 266 ILE A C 1
ATOM 2171 O O . ILE A 1 266 ? 14.943 -9.971 -35.333 1.00 87.62 266 ILE A O 1
ATOM 2175 N N . PRO A 1 267 ? 15.996 -10.825 -33.527 1.00 90.62 267 PRO A N 1
ATOM 2176 C CA . PRO A 1 267 ? 15.371 -12.131 -33.638 1.00 90.62 267 PRO A CA 1
ATOM 2177 C C . PRO A 1 267 ? 13.900 -12.043 -33.221 1.00 90.62 267 PRO A C 1
ATOM 2179 O O . PRO A 1 267 ? 13.551 -11.385 -32.240 1.00 90.62 267 PRO A O 1
ATOM 2182 N N . VAL A 1 268 ? 13.041 -12.716 -33.977 1.00 85.00 268 VAL A N 1
ATOM 2183 C CA . VAL A 1 268 ? 11.653 -12.999 -33.620 1.00 85.00 268 VAL A CA 1
ATOM 2184 C C . VAL A 1 268 ? 11.580 -14.463 -33.251 1.00 85.00 268 VAL A C 1
ATOM 2186 O O . VAL A 1 268 ? 12.067 -15.315 -33.999 1.00 85.00 268 VAL A O 1
ATOM 2189 N N . TYR A 1 269 ? 10.958 -14.737 -32.116 1.00 84.12 269 TYR A N 1
ATOM 2190 C CA . TYR A 1 269 ? 10.689 -16.087 -31.668 1.00 84.12 269 TYR A CA 1
ATOM 2191 C C . TYR A 1 269 ? 9.203 -16.382 -31.835 1.00 84.12 269 TYR A C 1
ATOM 2193 O O . TYR A 1 269 ? 8.362 -15.484 -31.742 1.00 84.12 269 TYR A O 1
ATOM 2201 N N . LYS A 1 270 ? 8.884 -17.637 -32.130 1.00 85.44 270 LYS A N 1
ATOM 2202 C CA . LYS A 1 270 ? 7.511 -18.133 -32.170 1.00 85.44 270 LYS A CA 1
ATOM 2203 C C . LYS A 1 270 ? 7.347 -19.207 -31.122 1.00 85.44 270 LYS A C 1
ATOM 2205 O O . LYS A 1 270 ? 8.281 -19.954 -30.833 1.00 85.44 270 LYS A O 1
ATOM 2210 N N . PHE A 1 271 ? 6.138 -19.308 -30.594 1.00 78.19 271 PHE A N 1
ATOM 2211 C CA . PHE A 1 271 ? 5.808 -20.389 -29.690 1.00 78.19 271 PHE A CA 1
ATOM 2212 C C . PHE A 1 271 ? 6.041 -21.739 -30.382 1.00 78.19 271 PHE A C 1
ATOM 2214 O O . PHE A 1 271 ? 5.502 -22.000 -31.459 1.00 78.19 271 PHE A O 1
ATOM 2221 N N . SER A 1 272 ? 6.869 -22.581 -29.768 1.00 76.50 272 SER A N 1
ATOM 2222 C CA . SER A 1 272 ? 7.273 -23.883 -30.315 1.00 76.50 272 SER A CA 1
ATOM 2223 C C . SER A 1 272 ? 6.201 -24.968 -30.163 1.00 76.50 272 SER A C 1
ATOM 2225 O O . SER A 1 272 ? 6.379 -26.089 -30.638 1.00 76.50 272 SER A O 1
ATOM 2227 N N . GLY A 1 273 ? 5.096 -24.665 -29.469 1.00 77.31 273 GLY A N 1
ATOM 2228 C CA . GLY A 1 273 ? 4.094 -25.659 -29.083 1.00 77.31 273 GLY A CA 1
ATOM 2229 C C . GLY A 1 273 ? 4.531 -26.547 -27.918 1.00 77.31 273 GLY A C 1
ATOM 2230 O O . GLY A 1 273 ? 3.775 -27.434 -27.534 1.00 77.31 273 GLY A O 1
ATOM 2231 N N . LYS A 1 274 ? 5.736 -26.332 -27.369 1.00 82.00 274 LYS A N 1
ATOM 2232 C CA . LYS A 1 274 ? 6.332 -27.165 -26.324 1.00 82.00 274 LYS A CA 1
ATOM 2233 C C . LYS A 1 274 ? 6.577 -26.382 -25.043 1.00 82.00 274 LYS A C 1
ATOM 2235 O O . LYS A 1 274 ? 6.933 -25.200 -25.062 1.00 82.00 274 LYS A O 1
ATOM 2240 N N . LYS A 1 275 ? 6.442 -27.084 -23.925 1.00 82.31 275 LYS A N 1
ATOM 2241 C CA . LYS A 1 275 ? 6.852 -26.622 -22.596 1.00 82.31 275 LYS A CA 1
ATOM 2242 C C . LYS A 1 275 ? 8.299 -27.011 -22.308 1.00 82.31 275 LYS A C 1
ATOM 2244 O O . LYS A 1 275 ? 8.811 -27.972 -22.884 1.00 82.31 275 LYS A O 1
ATOM 2249 N N . LEU A 1 276 ? 8.951 -26.309 -21.379 1.00 80.75 276 LEU A N 1
ATOM 2250 C CA . LEU A 1 276 ? 10.349 -26.564 -21.010 1.00 80.75 276 LEU A CA 1
ATOM 2251 C C . LEU A 1 276 ? 10.594 -28.035 -20.628 1.00 80.75 276 LEU A C 1
ATOM 2253 O O . LEU A 1 276 ? 11.591 -28.612 -21.051 1.00 80.75 276 LEU A O 1
ATOM 2257 N N . TYR A 1 277 ? 9.671 -28.668 -19.895 1.00 74.50 277 TYR A N 1
ATOM 2258 C CA . TYR A 1 277 ? 9.801 -30.076 -19.486 1.00 74.50 277 TYR A CA 1
ATOM 2259 C C . TYR A 1 277 ? 9.729 -31.095 -20.640 1.00 74.50 277 TYR A C 1
ATOM 2261 O O . TYR A 1 277 ? 10.101 -32.251 -20.445 1.00 74.50 277 TYR A O 1
ATOM 2269 N N . GLN A 1 278 ? 9.274 -30.691 -21.831 1.00 78.38 278 GLN A N 1
ATOM 2270 C CA . GLN A 1 278 ? 9.161 -31.552 -23.019 1.00 78.38 278 GLN A CA 1
ATOM 2271 C C . GLN A 1 278 ? 10.428 -31.517 -23.895 1.00 78.38 278 GLN A C 1
ATOM 2273 O O . GLN A 1 278 ? 10.507 -32.202 -24.918 1.00 78.38 278 GLN A O 1
ATOM 2278 N N . ILE A 1 279 ? 11.427 -30.710 -23.524 1.00 77.62 279 ILE A N 1
ATOM 2279 C CA . ILE A 1 279 ? 12.702 -30.599 -24.241 1.00 77.62 279 ILE A CA 1
ATOM 2280 C C . ILE A 1 279 ? 13.689 -31.651 -23.733 1.00 77.62 279 ILE A C 1
ATOM 2282 O O . ILE A 1 279 ? 13.743 -31.941 -22.542 1.00 77.62 279 ILE A O 1
ATOM 2286 N N . ARG A 1 280 ? 14.501 -32.202 -24.648 1.00 69.25 280 ARG A N 1
ATOM 2287 C CA . ARG A 1 280 ? 15.533 -33.207 -24.332 1.00 69.25 280 ARG A CA 1
ATOM 2288 C C . ARG A 1 280 ? 16.617 -32.686 -23.382 1.00 69.25 280 ARG A C 1
ATOM 2290 O O . ARG A 1 280 ? 17.012 -33.403 -22.475 1.00 69.25 280 ARG A O 1
ATOM 2297 N N . GLU A 1 281 ? 17.075 -31.454 -23.588 1.00 75.88 281 GLU A N 1
ATOM 2298 C CA . GLU A 1 281 ? 18.052 -30.767 -22.734 1.00 75.88 281 GLU A CA 1
ATOM 2299 C C . GLU A 1 281 ? 17.466 -29.438 -22.238 1.00 75.88 281 GLU A C 1
ATOM 2301 O O . GLU A 1 281 ? 17.686 -28.385 -22.842 1.00 75.88 281 GLU A O 1
ATOM 2306 N N . PRO A 1 282 ? 16.645 -29.468 -21.179 1.00 80.56 282 PRO A N 1
ATOM 2307 C CA . PRO A 1 282 ? 16.044 -28.261 -20.643 1.00 80.56 282 PRO A CA 1
ATOM 2308 C C . PRO A 1 282 ? 17.058 -27.454 -19.831 1.00 80.56 282 PRO A C 1
ATOM 2310 O O . PRO A 1 282 ? 18.023 -27.974 -19.268 1.00 80.56 282 PRO A O 1
ATOM 2313 N N . GLN A 1 283 ? 16.794 -26.154 -19.703 1.00 84.56 283 GLN A N 1
ATOM 2314 C CA . GLN A 1 283 ? 17.497 -25.324 -18.736 1.00 84.56 283 GLN A CA 1
ATOM 2315 C C . GLN A 1 283 ? 17.293 -25.888 -17.322 1.00 84.56 283 GLN A C 1
ATOM 2317 O O . GLN A 1 283 ? 16.162 -26.043 -16.856 1.00 84.56 283 GLN A O 1
ATOM 2322 N N . LYS A 1 284 ? 18.402 -26.160 -16.628 1.00 90.50 284 LYS A N 1
ATOM 2323 C CA . LYS A 1 284 ? 18.383 -26.734 -15.279 1.00 90.50 284 LYS A CA 1
ATOM 2324 C C . LYS A 1 284 ? 17.786 -25.763 -14.258 1.00 90.50 284 LYS A C 1
ATOM 2326 O O . LYS A 1 284 ? 18.144 -24.584 -14.230 1.00 90.50 284 LYS A O 1
ATOM 2331 N N . PHE A 1 285 ? 16.930 -26.275 -13.382 1.00 89.81 285 PHE A N 1
ATOM 2332 C CA . PHE A 1 285 ? 16.387 -25.557 -12.238 1.00 89.81 285 PHE A CA 1
ATOM 2333 C C . PHE A 1 285 ? 17.444 -25.428 -11.137 1.00 89.81 285 PHE A C 1
ATOM 2335 O O . PHE A 1 285 ? 18.027 -26.416 -10.692 1.00 89.81 285 PHE A O 1
ATOM 2342 N N . VAL A 1 286 ? 17.715 -24.201 -10.697 1.00 90.44 286 VAL A N 1
ATOM 2343 C CA . VAL A 1 286 ? 18.738 -23.927 -9.680 1.00 90.44 286 VAL A CA 1
ATOM 2344 C C . VAL A 1 286 ? 18.123 -24.040 -8.287 1.00 90.44 286 VAL A C 1
ATOM 2346 O O . VAL A 1 286 ? 17.178 -23.316 -7.975 1.00 90.44 286 VAL A O 1
ATOM 2349 N N . ILE A 1 287 ? 18.666 -24.915 -7.441 1.00 91.81 287 ILE A N 1
ATOM 2350 C CA . ILE A 1 287 ? 18.094 -25.237 -6.124 1.00 91.81 287 ILE A CA 1
ATOM 2351 C C . ILE A 1 287 ? 19.189 -25.559 -5.093 1.00 91.81 287 ILE A C 1
ATOM 2353 O O . ILE A 1 287 ? 20.289 -25.947 -5.471 1.00 91.81 287 ILE A O 1
ATOM 2357 N N . SER A 1 288 ? 18.909 -25.384 -3.796 1.00 92.44 288 SER A N 1
ATOM 2358 C CA . SER A 1 288 ? 19.789 -25.862 -2.721 1.00 92.44 288 SER A CA 1
ATOM 2359 C C . SER A 1 288 ? 19.581 -27.347 -2.431 1.00 92.44 288 SER A C 1
ATOM 2361 O O . SER A 1 288 ? 18.485 -27.868 -2.632 1.00 92.44 288 SER A O 1
ATOM 2363 N N . GLN A 1 289 ? 20.608 -28.019 -1.904 1.00 92.19 289 GLN A N 1
ATOM 2364 C CA . GLN A 1 289 ? 20.532 -29.442 -1.547 1.00 92.19 289 GLN A CA 1
ATOM 2365 C C . GLN A 1 289 ? 19.338 -29.734 -0.619 1.00 92.19 289 GLN A C 1
ATOM 2367 O O . GLN A 1 289 ? 18.537 -30.625 -0.877 1.00 92.19 289 GLN A O 1
ATOM 2372 N N . GLN A 1 290 ? 19.159 -28.904 0.412 1.00 91.38 290 GLN A N 1
ATOM 2373 C CA . GLN A 1 290 ? 18.099 -29.065 1.413 1.00 91.38 290 GLN A CA 1
ATOM 2374 C C . GLN A 1 290 ? 16.694 -28.918 0.809 1.00 91.38 290 GLN A C 1
ATOM 2376 O O . GLN A 1 290 ? 15.803 -29.712 1.102 1.00 91.38 290 GLN A O 1
ATOM 2381 N N . ASN A 1 291 ? 16.486 -27.924 -0.063 1.00 93.12 291 ASN A N 1
ATOM 2382 C CA . ASN A 1 291 ? 15.205 -27.750 -0.748 1.00 93.12 291 ASN A CA 1
ATOM 2383 C C . ASN A 1 291 ? 14.943 -28.869 -1.765 1.00 93.12 291 ASN A C 1
ATOM 2385 O O . ASN A 1 291 ? 13.787 -29.232 -1.965 1.00 93.12 291 ASN A O 1
ATOM 2389 N N . TYR A 1 292 ? 15.986 -29.390 -2.422 1.00 93.62 292 TYR A N 1
ATOM 2390 C CA . TYR A 1 292 ? 15.859 -30.498 -3.369 1.00 93.62 292 TYR A CA 1
ATOM 2391 C C . TYR A 1 292 ? 15.349 -31.756 -2.663 1.00 93.62 292 TYR A C 1
ATOM 2393 O O . TYR A 1 292 ? 14.327 -32.308 -3.060 1.00 93.62 292 TYR A O 1
ATOM 2401 N N . GLU A 1 293 ? 15.992 -32.140 -1.560 1.00 92.94 293 GLU A N 1
ATOM 2402 C CA . GLU A 1 293 ? 15.586 -33.288 -0.740 1.00 92.94 293 GLU A CA 1
ATOM 2403 C C . GLU A 1 293 ? 14.192 -33.107 -0.128 1.00 92.94 293 GLU A C 1
ATOM 2405 O O . GLU A 1 293 ? 13.427 -34.064 0.006 1.00 92.94 293 GLU A O 1
ATOM 2410 N N . LEU A 1 294 ? 13.842 -31.879 0.266 1.00 92.75 294 LEU A N 1
ATOM 2411 C CA . LEU A 1 294 ? 12.516 -31.567 0.792 1.00 92.75 294 LEU A CA 1
ATOM 2412 C C . LEU A 1 294 ? 11.435 -31.699 -0.286 1.00 92.75 294 LEU A C 1
ATOM 2414 O O . LEU A 1 294 ? 10.386 -32.281 -0.026 1.00 92.75 294 LEU A O 1
ATOM 2418 N N . LEU A 1 295 ? 11.691 -31.176 -1.487 1.00 93.50 295 LEU A N 1
ATOM 2419 C CA . LEU A 1 295 ? 10.768 -31.285 -2.610 1.00 93.50 295 LEU A CA 1
ATOM 2420 C C . LEU A 1 295 ? 10.601 -32.730 -3.064 1.00 93.50 295 LEU A C 1
ATOM 2422 O O . LEU A 1 295 ? 9.471 -33.157 -3.268 1.00 93.50 295 LEU A O 1
ATOM 2426 N N . GLN A 1 296 ? 11.695 -33.478 -3.186 1.00 94.81 296 GLN A N 1
ATOM 2427 C CA . GLN A 1 296 ? 11.637 -34.882 -3.572 1.00 94.81 296 GLN A CA 1
ATOM 2428 C C . GLN A 1 296 ? 10.747 -35.670 -2.603 1.00 94.81 29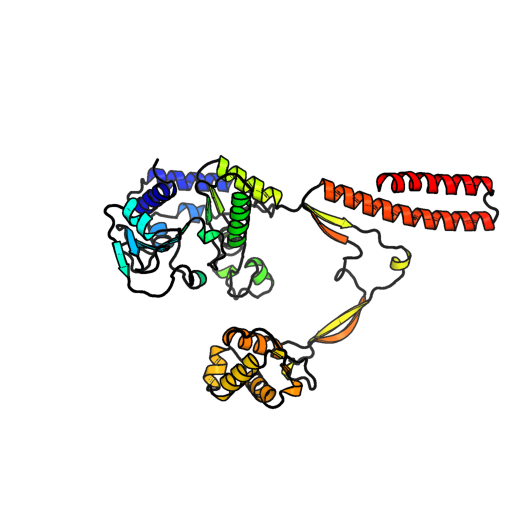6 GLN A C 1
ATOM 2430 O O . GLN A 1 296 ? 9.772 -36.277 -3.031 1.00 94.81 296 GLN A O 1
ATOM 2435 N N . ARG A 1 297 ? 10.987 -35.547 -1.289 1.00 93.88 297 ARG A N 1
ATOM 2436 C CA . ARG A 1 297 ? 10.133 -36.183 -0.271 1.00 93.88 297 ARG A CA 1
ATOM 2437 C C . ARG A 1 297 ? 8.680 -35.730 -0.357 1.00 93.88 297 ARG A C 1
ATOM 2439 O O . ARG A 1 297 ? 7.783 -36.560 -0.318 1.00 93.88 297 ARG A O 1
ATOM 2446 N N . TYR A 1 298 ? 8.437 -34.430 -0.518 1.00 93.38 298 TYR A N 1
ATOM 2447 C CA . TYR A 1 298 ? 7.079 -33.900 -0.631 1.00 93.38 298 TYR A CA 1
ATOM 2448 C C . TYR A 1 298 ? 6.316 -34.485 -1.829 1.00 93.38 298 TYR A C 1
ATOM 2450 O O . TYR A 1 298 ? 5.156 -34.861 -1.688 1.00 93.38 298 TYR A O 1
ATOM 2458 N N . PHE A 1 299 ? 6.953 -34.591 -2.998 1.00 92.81 299 PHE A N 1
ATOM 2459 C CA . PHE A 1 299 ? 6.315 -35.146 -4.193 1.00 92.81 299 PHE A CA 1
ATOM 2460 C C . PHE A 1 299 ? 6.219 -36.682 -4.174 1.00 92.81 299 PHE A C 1
ATOM 2462 O O . PHE A 1 299 ? 5.317 -37.228 -4.815 1.00 92.81 299 PHE A O 1
ATOM 2469 N N . ASP A 1 300 ? 7.096 -37.374 -3.444 1.00 92.25 300 ASP A N 1
ATOM 2470 C CA . ASP A 1 300 ? 7.081 -38.836 -3.315 1.00 92.25 300 ASP A CA 1
ATOM 2471 C C . ASP A 1 300 ? 6.077 -39.331 -2.257 1.00 92.25 300 ASP A C 1
ATOM 2473 O O . ASP A 1 300 ? 5.418 -40.348 -2.469 1.00 92.25 300 ASP A O 1
ATOM 2477 N N . GLU A 1 301 ? 5.932 -38.618 -1.134 1.00 92.62 301 GLU A N 1
ATOM 2478 C CA . GLU A 1 301 ? 5.124 -39.057 0.017 1.00 92.62 301 GLU A CA 1
ATOM 2479 C C . GLU A 1 301 ? 3.659 -38.587 -0.032 1.00 92.62 301 GLU A C 1
ATOM 2481 O O . GLU A 1 301 ? 2.785 -39.223 0.562 1.00 92.62 301 GLU A O 1
ATOM 2486 N N . VAL A 1 302 ? 3.363 -37.477 -0.715 1.00 91.75 302 VAL A N 1
ATOM 2487 C CA . VAL A 1 302 ? 2.005 -36.911 -0.776 1.00 91.75 302 VAL A CA 1
ATOM 2488 C C . VAL A 1 302 ? 1.216 -37.502 -1.949 1.00 91.75 302 VAL A C 1
ATOM 2490 O O . VAL A 1 302 ? 1.728 -37.643 -3.057 1.00 91.75 302 VAL A O 1
ATOM 2493 N N . ASP A 1 303 ? -0.064 -37.810 -1.713 1.00 92.81 303 ASP A N 1
ATOM 2494 C CA . ASP A 1 303 ? -0.982 -38.331 -2.735 1.00 92.81 303 ASP A CA 1
ATOM 2495 C C . ASP A 1 303 ? -1.112 -37.366 -3.928 1.00 92.81 303 ASP A C 1
ATOM 2497 O O . ASP A 1 303 ? -1.331 -36.161 -3.758 1.00 92.81 303 ASP A O 1
ATOM 2501 N N . ASP A 1 304 ? -1.039 -37.913 -5.145 1.00 92.25 304 ASP A N 1
ATOM 2502 C CA . ASP A 1 304 ? -1.091 -37.154 -6.400 1.00 92.25 304 ASP A CA 1
ATOM 2503 C C . ASP A 1 304 ? -2.302 -36.218 -6.480 1.00 92.25 304 ASP A C 1
ATOM 2505 O O . ASP A 1 304 ? -2.183 -35.091 -6.962 1.00 92.25 304 ASP A O 1
ATOM 2509 N N . ARG A 1 305 ? -3.468 -36.629 -5.966 1.00 90.94 305 ARG A N 1
ATOM 2510 C CA . ARG A 1 305 ? -4.689 -35.804 -5.993 1.00 90.94 305 ARG A CA 1
ATOM 2511 C C . ARG A 1 305 ? -4.534 -34.555 -5.134 1.00 90.94 305 ARG A C 1
ATOM 2513 O O . ARG A 1 305 ? -5.009 -33.486 -5.516 1.00 90.94 305 ARG A O 1
ATOM 2520 N N . ILE A 1 306 ? -3.853 -34.679 -3.996 1.00 88.94 306 ILE A N 1
ATOM 2521 C CA . ILE A 1 306 ? -3.567 -33.556 -3.100 1.00 88.94 306 ILE A CA 1
ATOM 2522 C C . ILE A 1 306 ? -2.565 -32.618 -3.771 1.00 88.94 306 ILE A C 1
ATOM 2524 O O . ILE A 1 306 ? -2.787 -31.407 -3.786 1.00 88.94 306 ILE A O 1
ATOM 2528 N N . LEU A 1 307 ? -1.514 -33.164 -4.391 1.00 90.38 307 LEU A N 1
ATOM 2529 C CA . LEU A 1 307 ? -0.503 -32.380 -5.106 1.00 90.38 307 LEU A CA 1
ATOM 2530 C C . LEU A 1 307 ? -1.107 -31.568 -6.260 1.00 90.38 307 LEU A C 1
ATOM 2532 O O . LEU A 1 307 ? -0.780 -30.387 -6.397 1.00 90.38 307 LEU A O 1
ATOM 2536 N N . LEU A 1 308 ? -2.004 -32.171 -7.048 1.00 89.25 308 LEU A N 1
ATOM 2537 C CA . LEU A 1 308 ? -2.704 -31.507 -8.154 1.00 89.25 308 LEU A CA 1
ATOM 2538 C C . LEU A 1 308 ? -3.544 -30.320 -7.666 1.00 89.25 308 LEU A C 1
ATOM 2540 O O . LEU A 1 308 ? -3.440 -29.232 -8.234 1.00 89.25 308 LEU A O 1
ATOM 2544 N N . ILE A 1 309 ? -4.330 -30.512 -6.600 1.00 85.88 309 ILE A N 1
ATOM 2545 C CA . ILE A 1 309 ? -5.240 -29.488 -6.063 1.00 85.88 309 ILE A CA 1
ATOM 2546 C C . ILE A 1 309 ? -4.463 -28.378 -5.348 1.00 85.88 309 ILE A C 1
ATOM 2548 O O . ILE A 1 309 ? -4.651 -27.204 -5.658 1.00 85.88 309 ILE A O 1
ATOM 2552 N N . GLN A 1 310 ? -3.574 -28.726 -4.412 1.00 83.44 310 GLN A N 1
ATOM 2553 C CA . GLN A 1 310 ? -2.869 -27.739 -3.584 1.00 83.44 310 GLN A CA 1
ATOM 2554 C C . GLN A 1 310 ? -1.918 -26.857 -4.396 1.00 83.44 310 GLN A C 1
ATOM 2556 O O . GLN A 1 310 ? -1.780 -25.671 -4.104 1.00 83.44 310 GLN A O 1
ATOM 2561 N N . ASN A 1 311 ? -1.268 -27.418 -5.421 1.00 79.00 311 ASN A N 1
ATOM 2562 C CA . ASN A 1 311 ? -0.249 -26.705 -6.195 1.00 79.00 311 ASN A CA 1
ATOM 2563 C C . ASN A 1 311 ? -0.755 -26.210 -7.561 1.00 79.00 311 ASN A C 1
ATOM 2565 O O . ASN A 1 311 ? -0.003 -25.545 -8.287 1.00 79.00 311 ASN A O 1
ATOM 2569 N N . ASN A 1 312 ? -2.023 -26.492 -7.891 1.00 81.69 312 ASN A N 1
ATOM 2570 C CA . ASN A 1 312 ? -2.664 -26.180 -9.170 1.00 81.69 312 ASN A CA 1
ATOM 2571 C C . ASN A 1 312 ? -1.816 -26.669 -10.364 1.00 81.69 312 ASN A C 1
ATOM 2573 O O . ASN A 1 312 ? -1.384 -25.883 -11.216 1.00 81.69 312 ASN A O 1
ATOM 2577 N N . LEU A 1 313 ? -1.491 -27.966 -10.354 1.00 84.56 313 LEU A N 1
ATOM 2578 C CA . LEU A 1 313 ? -0.671 -28.642 -11.367 1.00 84.56 313 LEU A CA 1
ATOM 2579 C C . LEU A 1 313 ? -1.562 -29.381 -12.373 1.00 84.56 313 LEU A C 1
ATOM 2581 O O . LEU A 1 313 ? -2.605 -29.916 -12.006 1.00 84.56 313 LEU A O 1
ATOM 2585 N N . SER A 1 314 ? -1.129 -29.467 -13.634 1.00 86.25 314 SER A N 1
ATOM 2586 C CA . SER A 1 314 ? -1.716 -30.418 -14.583 1.00 86.25 314 SER A CA 1
ATOM 2587 C C . SER A 1 314 ? -1.169 -31.827 -14.333 1.00 86.25 314 SER A C 1
ATOM 2589 O O . SER A 1 314 ? -0.061 -31.990 -13.817 1.00 86.25 314 SER A O 1
ATOM 2591 N N . VAL A 1 315 ? -1.930 -32.852 -14.732 1.00 88.50 315 VAL A N 1
ATOM 2592 C CA . VAL A 1 315 ? -1.516 -34.264 -14.613 1.00 88.50 315 VAL A CA 1
ATOM 2593 C C . VAL A 1 315 ? -0.186 -34.510 -15.330 1.00 88.50 315 VAL A C 1
ATOM 2595 O O . VAL A 1 315 ? 0.713 -35.130 -14.768 1.00 88.50 315 VAL A O 1
ATOM 2598 N N . GLU A 1 316 ? -0.037 -33.958 -16.534 1.00 87.44 316 GLU A N 1
ATOM 2599 C CA . GLU A 1 316 ? 1.194 -34.041 -17.326 1.00 87.44 316 GLU A CA 1
ATOM 2600 C C . GLU A 1 316 ? 2.384 -33.403 -16.592 1.00 87.44 316 GLU A C 1
ATOM 2602 O O . GLU A 1 316 ? 3.434 -34.025 -16.436 1.00 87.44 316 GLU A O 1
ATOM 2607 N N . LEU A 1 317 ? 2.213 -32.191 -16.054 1.00 87.12 317 LEU A N 1
ATOM 2608 C CA . LEU A 1 317 ? 3.285 -31.496 -15.344 1.00 87.12 317 LEU A CA 1
ATOM 2609 C C . LEU A 1 317 ? 3.707 -32.237 -14.069 1.00 87.12 317 LEU A C 1
ATOM 2611 O O . LEU A 1 317 ? 4.899 -32.307 -13.778 1.00 87.12 317 LEU A O 1
ATOM 2615 N N . LEU A 1 318 ? 2.759 -32.811 -13.321 1.00 91.12 318 LEU A N 1
ATOM 2616 C CA . LEU A 1 318 ? 3.067 -33.602 -12.128 1.00 91.12 318 LEU A CA 1
ATOM 2617 C C . LEU A 1 318 ? 3.924 -34.829 -12.471 1.00 91.12 318 LEU A C 1
ATOM 2619 O O . LEU A 1 318 ? 4.920 -35.086 -11.793 1.00 91.12 318 LEU A O 1
ATOM 2623 N N . GLN A 1 319 ? 3.582 -35.552 -13.541 1.00 90.00 319 GLN A N 1
ATOM 2624 C CA . GLN A 1 319 ? 4.371 -36.697 -14.009 1.00 90.00 319 GLN A CA 1
ATOM 2625 C C . GLN A 1 319 ? 5.802 -36.281 -14.364 1.00 90.00 319 GLN A C 1
ATOM 2627 O O . GLN A 1 319 ? 6.760 -36.940 -13.954 1.00 90.00 319 GLN A O 1
ATOM 2632 N N . HIS A 1 320 ? 5.958 -35.154 -15.059 1.00 88.69 320 HIS A N 1
ATOM 2633 C CA . HIS A 1 320 ? 7.275 -34.624 -15.403 1.00 88.69 320 HIS A CA 1
ATOM 2634 C C . HIS A 1 320 ? 8.086 -34.185 -14.184 1.00 88.69 320 HIS A C 1
ATOM 2636 O O . HIS A 1 320 ? 9.284 -34.450 -14.144 1.00 88.69 320 HIS A O 1
ATOM 2642 N N . VAL A 1 321 ? 7.453 -33.573 -13.182 1.00 91.06 321 VAL A N 1
ATOM 2643 C CA . VAL A 1 321 ? 8.118 -33.201 -11.923 1.00 91.06 321 VAL A CA 1
ATOM 2644 C C . VAL A 1 321 ? 8.605 -34.441 -11.168 1.00 91.06 321 VAL A C 1
ATOM 2646 O O . VAL A 1 321 ? 9.733 -34.467 -10.683 1.00 91.06 321 VAL A O 1
ATOM 2649 N N . LYS A 1 322 ? 7.806 -35.511 -11.102 1.00 91.75 322 LYS A N 1
ATOM 2650 C CA . LYS A 1 322 ? 8.252 -36.768 -10.478 1.00 91.75 322 LYS A CA 1
ATOM 2651 C C . LYS A 1 322 ? 9.410 -37.408 -11.247 1.00 91.75 322 LYS A C 1
ATOM 2653 O O . LYS A 1 322 ? 10.400 -37.828 -10.651 1.00 91.75 322 LYS A O 1
ATOM 2658 N N . MET A 1 323 ? 9.332 -37.419 -12.577 1.00 89.56 323 MET A N 1
ATOM 2659 C CA . MET A 1 323 ? 10.406 -37.921 -13.438 1.00 89.56 323 MET A CA 1
ATOM 2660 C C . MET A 1 323 ? 11.687 -37.080 -13.331 1.00 89.56 323 MET A C 1
ATOM 2662 O O . MET A 1 323 ? 12.789 -37.625 -13.437 1.00 89.56 323 MET A O 1
ATOM 2666 N N . SER A 1 324 ? 11.579 -35.766 -13.116 1.00 90.56 324 SER A N 1
ATOM 2667 C CA . SER A 1 324 ? 12.760 -34.911 -13.022 1.00 90.56 324 SER A CA 1
ATOM 2668 C C . SER A 1 324 ? 13.608 -35.247 -11.799 1.00 90.56 324 SER A C 1
ATOM 2670 O O . SER A 1 324 ? 14.832 -35.233 -11.918 1.00 90.56 324 SER A O 1
ATOM 2672 N N . PHE A 1 325 ? 13.003 -35.622 -10.665 1.00 91.44 325 PHE A N 1
ATOM 2673 C CA . PHE A 1 325 ? 13.752 -36.068 -9.478 1.00 91.44 325 PHE A CA 1
ATOM 2674 C C . PHE A 1 325 ? 14.531 -37.374 -9.709 1.00 91.44 325 PHE A C 1
ATOM 2676 O O . PHE A 1 325 ? 15.579 -37.577 -9.101 1.00 91.44 325 PHE A O 1
ATOM 2683 N N . GLN A 1 326 ? 14.069 -38.239 -10.619 1.00 89.06 326 GLN A N 1
ATOM 2684 C CA . GLN A 1 326 ? 14.790 -39.464 -11.000 1.00 89.06 326 GLN A CA 1
ATOM 2685 C C . GLN A 1 326 ? 16.013 -39.171 -11.884 1.00 89.06 326 GLN A C 1
ATOM 2687 O O . GLN A 1 326 ? 16.975 -39.931 -11.875 1.00 89.06 326 GLN A O 1
ATOM 2692 N N . ASN A 1 327 ? 15.992 -38.057 -12.624 1.00 87.19 327 ASN A N 1
ATOM 2693 C CA . ASN A 1 327 ? 17.053 -37.631 -13.541 1.00 87.19 327 ASN A CA 1
ATOM 2694 C C . ASN A 1 327 ? 17.651 -36.288 -13.096 1.00 87.19 327 ASN A C 1
ATOM 2696 O O . ASN A 1 327 ? 17.679 -35.313 -13.856 1.00 87.19 327 ASN A O 1
ATOM 2700 N N . ALA A 1 328 ? 18.111 -36.236 -11.844 1.00 86.81 328 ALA A N 1
ATOM 2701 C CA . ALA A 1 328 ? 18.543 -35.008 -11.179 1.00 86.81 328 ALA A CA 1
ATOM 2702 C C . ALA A 1 328 ? 19.557 -34.195 -12.005 1.00 86.81 328 ALA A C 1
ATOM 2704 O O . ALA A 1 328 ? 19.403 -32.983 -12.168 1.00 86.81 328 ALA A O 1
ATOM 2705 N N . ASP A 1 329 ? 20.542 -34.872 -12.601 1.00 85.94 329 ASP A N 1
ATOM 2706 C CA . ASP A 1 329 ? 21.612 -34.242 -13.378 1.00 85.94 329 ASP A CA 1
ATOM 2707 C C . ASP A 1 329 ? 21.108 -33.502 -14.617 1.00 85.94 329 ASP A C 1
ATOM 2709 O O . ASP A 1 329 ? 21.719 -32.516 -15.035 1.00 85.94 329 ASP A O 1
ATOM 2713 N N . THR A 1 330 ? 20.001 -33.938 -15.216 1.00 85.94 330 THR A N 1
ATOM 2714 C CA . THR A 1 330 ? 19.434 -33.313 -16.418 1.00 85.94 330 THR A CA 1
ATOM 2715 C C . THR A 1 330 ? 18.639 -32.065 -16.072 1.00 85.94 330 THR A C 1
ATOM 2717 O O . THR A 1 330 ? 18.700 -31.078 -16.802 1.00 85.94 330 THR A O 1
ATOM 2720 N N . TYR A 1 331 ? 17.909 -32.089 -14.959 1.00 88.81 331 TYR A N 1
ATOM 2721 C CA . TYR A 1 331 ? 16.897 -31.080 -14.655 1.00 88.81 331 TYR A CA 1
ATOM 2722 C C . TYR A 1 331 ? 17.301 -30.089 -13.569 1.00 88.81 331 TYR A C 1
ATOM 2724 O O . TYR A 1 331 ? 16.693 -29.022 -13.494 1.00 88.81 331 TYR A O 1
ATOM 2732 N N . TYR A 1 332 ? 18.319 -30.380 -12.757 1.00 91.19 332 TYR A N 1
ATOM 2733 C CA . TYR A 1 332 ? 18.671 -29.562 -11.599 1.00 91.19 332 TYR A CA 1
ATOM 2734 C C . TYR A 1 332 ? 20.140 -29.159 -11.590 1.00 91.19 332 TYR A C 1
ATOM 2736 O O . TYR A 1 332 ? 21.038 -29.895 -11.993 1.00 91.19 332 TYR A O 1
ATOM 2744 N N . ARG A 1 333 ? 20.389 -27.946 -11.100 1.00 92.06 333 ARG A N 1
ATOM 2745 C CA . ARG A 1 333 ? 21.722 -27.463 -10.750 1.00 92.06 333 ARG A CA 1
ATOM 2746 C C . ARG A 1 333 ? 21.731 -27.149 -9.264 1.00 92.06 333 ARG A C 1
ATOM 2748 O O . ARG A 1 333 ? 21.220 -26.105 -8.853 1.00 92.06 333 ARG A O 1
ATOM 2755 N N . ILE A 1 334 ? 22.312 -28.054 -8.488 1.00 90.25 334 ILE A N 1
ATOM 2756 C CA . ILE A 1 334 ? 22.387 -27.916 -7.039 1.00 90.25 334 ILE A CA 1
ATOM 2757 C C . ILE A 1 334 ? 23.523 -26.957 -6.681 1.00 90.25 334 ILE A C 1
ATOM 2759 O O . ILE A 1 334 ? 24.642 -27.097 -7.172 1.00 90.25 334 ILE A O 1
ATOM 2763 N N . VAL A 1 335 ? 23.212 -25.947 -5.875 1.00 90.06 335 VAL A N 1
ATOM 2764 C CA . VAL A 1 335 ? 24.154 -24.915 -5.425 1.00 90.06 335 VAL A CA 1
ATOM 2765 C C . VAL A 1 335 ? 23.956 -24.629 -3.940 1.00 90.06 335 VAL A C 1
ATOM 2767 O O . VAL A 1 335 ? 22.836 -24.721 -3.438 1.00 90.06 335 VAL A O 1
ATOM 2770 N N . ASP A 1 336 ? 25.016 -24.219 -3.248 1.00 78.25 336 ASP A N 1
ATOM 2771 C CA . ASP A 1 336 ? 24.909 -23.744 -1.868 1.00 78.25 336 ASP A CA 1
ATOM 2772 C C . ASP A 1 336 ? 24.155 -22.412 -1.847 1.00 78.25 336 ASP A C 1
ATOM 2774 O O . ASP A 1 336 ? 24.668 -21.361 -2.231 1.00 78.25 336 ASP A O 1
ATOM 2778 N N . ASN A 1 337 ? 22.881 -22.475 -1.468 1.00 72.69 337 ASN A N 1
ATOM 2779 C CA . ASN A 1 337 ? 21.970 -21.340 -1.470 1.00 72.69 337 ASN A CA 1
ATOM 2780 C C . ASN A 1 337 ? 21.012 -21.426 -0.280 1.00 72.69 337 ASN A C 1
ATOM 2782 O O . ASN A 1 337 ? 20.849 -22.487 0.326 1.00 72.69 337 ASN A O 1
ATOM 2786 N N . THR A 1 338 ? 20.363 -20.312 0.044 1.00 76.88 338 THR A N 1
ATOM 2787 C CA . THR A 1 338 ? 19.409 -20.230 1.149 1.00 76.88 338 THR A CA 1
ATOM 2788 C C . THR A 1 338 ? 18.230 -21.182 0.961 1.00 76.88 338 THR A C 1
ATOM 2790 O O . THR A 1 338 ? 17.653 -21.326 -0.121 1.00 76.88 338 THR A O 1
ATOM 2793 N N . THR A 1 339 ? 17.865 -21.840 2.055 1.00 82.31 339 THR A N 1
ATOM 2794 C CA . THR A 1 339 ? 16.706 -22.730 2.141 1.00 82.31 339 THR A CA 1
ATOM 2795 C C . THR A 1 339 ? 15.439 -21.894 2.157 1.00 82.31 339 THR A C 1
ATOM 2797 O O . THR A 1 339 ? 15.366 -20.865 2.828 1.00 82.31 339 THR A O 1
ATOM 2800 N N . LEU A 1 340 ? 14.459 -22.299 1.354 1.00 82.88 340 LEU A N 1
ATOM 2801 C CA . LEU A 1 340 ? 13.232 -21.542 1.130 1.00 82.88 340 LEU A CA 1
ATOM 2802 C C . LEU A 1 340 ? 12.056 -22.352 1.677 1.00 82.88 340 LEU A C 1
ATOM 2804 O O . LEU A 1 340 ? 12.111 -23.580 1.653 1.00 82.88 340 LEU A O 1
ATOM 2808 N N . PRO A 1 341 ? 10.968 -21.701 2.116 1.00 86.19 341 PRO A N 1
ATOM 2809 C CA . PRO A 1 341 ? 9.756 -22.416 2.492 1.00 86.19 341 PRO A CA 1
ATOM 2810 C C . PRO A 1 341 ? 9.233 -23.290 1.342 1.00 86.19 341 PRO A C 1
ATOM 2812 O O . PRO A 1 341 ? 9.241 -22.872 0.177 1.00 86.19 341 PRO A O 1
ATOM 2815 N N . LEU A 1 342 ? 8.728 -24.482 1.677 1.00 83.56 342 LEU A N 1
ATOM 2816 C CA . LEU A 1 342 ? 8.238 -25.475 0.715 1.00 83.56 342 LEU A CA 1
ATOM 2817 C C . LEU A 1 342 ? 7.224 -24.912 -0.306 1.00 83.56 342 LEU A C 1
ATOM 2819 O O . LEU A 1 342 ? 7.408 -25.160 -1.501 1.00 83.56 342 LEU A O 1
ATOM 2823 N N . PRO A 1 343 ? 6.215 -24.101 0.080 1.00 82.81 343 PRO A N 1
ATOM 2824 C CA . PRO A 1 343 ? 5.275 -23.532 -0.890 1.00 82.81 343 PRO A CA 1
ATOM 2825 C C . PRO A 1 343 ? 5.962 -22.644 -1.938 1.00 82.81 343 PRO A C 1
ATOM 2827 O O . PRO A 1 343 ? 5.656 -22.716 -3.128 1.00 82.81 343 PRO A O 1
ATOM 2830 N N . VAL A 1 344 ? 6.954 -21.852 -1.515 1.00 82.69 344 VAL A N 1
ATOM 2831 C CA . VAL A 1 344 ? 7.681 -20.915 -2.384 1.00 82.69 344 VAL A CA 1
ATOM 2832 C C . VAL A 1 344 ? 8.535 -21.670 -3.396 1.00 82.69 344 VAL A C 1
ATOM 2834 O O . VAL A 1 344 ? 8.528 -21.350 -4.587 1.00 82.69 344 VAL A O 1
ATOM 2837 N N . VAL A 1 345 ? 9.285 -22.678 -2.944 1.00 86.25 345 VAL A N 1
ATOM 2838 C CA . VAL A 1 345 ? 10.140 -23.456 -3.849 1.00 86.25 345 VAL A CA 1
ATOM 2839 C C . VAL A 1 345 ? 9.310 -24.344 -4.784 1.00 86.25 345 VAL A C 1
ATOM 2841 O O . VAL A 1 345 ? 9.657 -24.462 -5.958 1.00 86.25 345 VAL A O 1
ATOM 2844 N N . THR A 1 346 ? 8.160 -24.854 -4.329 1.00 85.62 346 THR A N 1
ATOM 2845 C CA . THR A 1 346 ? 7.209 -25.606 -5.169 1.00 85.62 346 THR A CA 1
ATOM 2846 C C . THR A 1 346 ? 6.617 -24.729 -6.273 1.00 85.62 346 THR A C 1
ATOM 2848 O O . THR A 1 346 ? 6.596 -25.122 -7.441 1.00 85.62 346 THR A O 1
ATOM 2851 N N . GLN A 1 347 ? 6.220 -23.494 -5.949 1.00 82.94 347 GLN A N 1
ATOM 2852 C CA . GLN A 1 347 ? 5.742 -22.528 -6.941 1.00 82.94 347 GLN A CA 1
ATOM 2853 C C . GLN A 1 347 ? 6.823 -22.183 -7.974 1.00 82.94 347 GLN A C 1
ATOM 2855 O O . GLN A 1 347 ? 6.534 -22.114 -9.174 1.00 82.94 347 GLN A O 1
ATOM 2860 N N . LYS A 1 348 ? 8.071 -21.981 -7.533 1.00 85.69 348 LYS A N 1
ATOM 2861 C CA . LYS A 1 348 ? 9.202 -21.725 -8.438 1.00 85.69 348 LYS A CA 1
ATOM 2862 C C . LYS A 1 348 ? 9.453 -22.905 -9.375 1.00 85.69 348 LYS A C 1
ATOM 2864 O O . LYS A 1 348 ? 9.612 -22.681 -10.573 1.00 85.69 348 LYS A O 1
ATOM 2869 N N . LEU A 1 349 ? 9.431 -24.132 -8.852 1.00 88.62 349 LEU A N 1
ATOM 2870 C CA . LEU A 1 349 ? 9.612 -25.356 -9.635 1.00 88.62 349 LEU A CA 1
ATOM 2871 C C . LEU A 1 349 ? 8.530 -25.494 -10.713 1.00 88.62 349 LEU A C 1
ATOM 2873 O O . LEU A 1 349 ? 8.836 -25.668 -11.892 1.00 88.62 349 LEU A O 1
ATOM 2877 N N . ARG A 1 350 ? 7.260 -25.340 -10.318 1.00 85.94 350 ARG A N 1
ATOM 2878 C CA . ARG A 1 350 ? 6.115 -25.348 -11.236 1.00 85.94 350 ARG A CA 1
ATOM 2879 C C . ARG A 1 350 ? 6.277 -24.304 -12.336 1.00 85.94 350 ARG A C 1
ATOM 2881 O O . ARG A 1 350 ? 6.076 -24.614 -13.506 1.00 85.94 350 ARG A O 1
ATOM 2888 N N . THR A 1 351 ? 6.606 -23.071 -11.957 1.00 84.50 351 THR A N 1
ATOM 2889 C CA . THR A 1 351 ? 6.745 -21.960 -12.907 1.00 84.50 351 THR A CA 1
ATOM 2890 C C . THR A 1 351 ? 7.847 -22.251 -13.913 1.00 84.50 351 THR A C 1
ATOM 2892 O O . THR A 1 351 ? 7.620 -22.080 -15.102 1.00 84.50 351 THR A O 1
ATOM 2895 N N . HIS A 1 352 ? 8.995 -22.747 -13.441 1.00 87.88 352 HIS A N 1
ATOM 2896 C CA . HIS A 1 352 ? 10.137 -23.115 -14.276 1.00 87.88 352 HIS A CA 1
ATOM 2897 C C . HIS A 1 352 ? 9.767 -24.160 -15.325 1.00 87.88 352 HIS A C 1
ATOM 2899 O O . HIS A 1 352 ? 9.951 -23.931 -16.516 1.00 87.88 352 HIS A O 1
ATOM 2905 N N . PHE A 1 353 ? 9.194 -25.290 -14.911 1.00 85.38 353 PHE A N 1
ATOM 2906 C CA . PHE A 1 353 ? 8.842 -26.347 -15.856 1.00 85.38 353 PHE A CA 1
ATOM 2907 C C . PHE A 1 353 ? 7.723 -25.939 -16.815 1.00 85.38 353 PHE A C 1
ATOM 2909 O O . PHE A 1 353 ? 7.767 -26.299 -17.989 1.00 85.38 353 PHE A O 1
ATOM 2916 N N . ASN A 1 354 ? 6.746 -25.157 -16.355 1.00 84.69 354 ASN A N 1
ATOM 2917 C CA . ASN A 1 354 ? 5.610 -24.745 -17.178 1.00 84.69 354 ASN A CA 1
ATOM 2918 C C . ASN A 1 354 ? 5.915 -23.579 -18.143 1.00 84.69 354 ASN A C 1
ATOM 2920 O O . ASN A 1 354 ? 4.987 -23.065 -18.779 1.00 84.69 354 ASN A O 1
ATOM 2924 N N . LEU A 1 355 ? 7.182 -23.160 -18.254 1.00 83.62 355 LEU A N 1
ATOM 2925 C CA . LEU A 1 355 ? 7.617 -22.147 -19.213 1.00 83.62 355 LEU A CA 1
ATOM 2926 C C . LEU A 1 355 ? 7.350 -22.606 -20.648 1.00 83.62 355 LEU A C 1
ATOM 2928 O O . LEU A 1 355 ? 7.707 -23.716 -21.048 1.00 83.62 355 LEU A O 1
ATOM 2932 N N . ASP A 1 356 ? 6.724 -21.717 -21.411 1.00 81.31 356 ASP A N 1
ATOM 2933 C CA . ASP A 1 356 ? 6.545 -21.854 -22.848 1.00 81.31 356 ASP A CA 1
ATOM 2934 C C . ASP A 1 356 ? 7.867 -21.618 -23.560 1.00 81.31 356 ASP A C 1
ATOM 2936 O O . ASP A 1 356 ? 8.560 -20.633 -23.301 1.00 81.31 356 ASP A O 1
ATOM 2940 N N . ILE A 1 357 ? 8.221 -22.535 -24.456 1.00 83.69 357 ILE A N 1
ATOM 2941 C CA . ILE A 1 357 ? 9.461 -22.415 -25.205 1.00 83.69 357 ILE A CA 1
ATOM 2942 C C . ILE A 1 357 ? 9.172 -21.694 -26.499 1.00 83.69 357 ILE A C 1
ATOM 2944 O O . ILE A 1 357 ? 8.305 -22.089 -27.284 1.00 83.69 357 ILE A O 1
ATOM 2948 N N . GLU A 1 358 ? 9.954 -20.657 -26.732 1.00 83.50 358 GLU A N 1
ATOM 2949 C CA . GLU A 1 358 ? 9.954 -19.940 -27.986 1.00 83.50 358 GLU A CA 1
ATOM 2950 C C . GLU A 1 358 ? 11.161 -20.394 -28.810 1.00 83.50 358 GLU A C 1
ATOM 2952 O O . GLU A 1 358 ? 12.299 -20.413 -28.338 1.00 83.50 358 GLU A O 1
ATOM 2957 N N . GLU A 1 359 ? 10.909 -20.799 -30.048 1.00 83.88 359 GLU A N 1
ATOM 2958 C CA . GLU A 1 359 ? 11.949 -21.162 -31.003 1.00 83.88 359 GLU A CA 1
ATOM 2959 C C . GLU A 1 359 ? 12.220 -19.978 -31.926 1.00 83.88 359 GLU A C 1
ATOM 2961 O O . GLU A 1 359 ? 11.319 -19.205 -32.268 1.00 83.88 359 GLU A O 1
ATOM 2966 N N . PHE A 1 360 ? 13.480 -19.832 -32.335 1.00 87.31 360 PHE A N 1
ATOM 2967 C CA . PHE A 1 360 ? 13.862 -18.817 -33.307 1.00 87.31 360 PHE A CA 1
ATOM 2968 C C . PHE A 1 360 ? 13.077 -19.023 -34.608 1.00 87.31 360 PHE A C 1
ATOM 2970 O O . PHE A 1 360 ? 13.085 -20.111 -35.182 1.00 87.31 360 PHE A O 1
ATOM 2977 N N . ASP A 1 361 ? 12.415 -17.970 -35.080 1.00 87.56 361 ASP A N 1
ATOM 2978 C CA . ASP A 1 361 ? 11.666 -17.995 -36.334 1.00 87.56 361 ASP A CA 1
ATOM 2979 C C . ASP A 1 361 ? 12.450 -17.301 -37.449 1.00 87.56 361 ASP A C 1
ATOM 2981 O O . ASP A 1 361 ? 12.803 -17.910 -38.459 1.00 87.56 361 ASP A O 1
ATOM 2985 N N . ARG A 1 362 ? 12.752 -16.012 -37.264 1.00 89.81 362 ARG A N 1
ATOM 2986 C CA . ARG A 1 362 ? 13.446 -15.194 -38.264 1.00 89.81 362 ARG A CA 1
ATOM 2987 C C . ARG A 1 362 ? 14.056 -13.945 -37.655 1.00 89.81 362 ARG A C 1
ATOM 2989 O O . ARG A 1 362 ? 13.665 -13.502 -36.580 1.00 89.81 362 ARG A O 1
ATOM 2996 N N . PHE A 1 363 ? 14.945 -13.306 -38.404 1.00 91.25 363 PHE A N 1
ATOM 2997 C CA . PHE A 1 363 ? 15.330 -11.926 -38.133 1.00 91.25 363 PHE A CA 1
ATOM 2998 C C . PHE A 1 363 ? 14.333 -10.964 -38.779 1.00 91.25 363 PHE A C 1
ATOM 3000 O O . PHE A 1 363 ? 14.003 -11.108 -39.957 1.00 91.25 363 PHE A O 1
ATOM 3007 N N . LYS A 1 364 ? 13.878 -9.962 -38.024 1.00 89.31 364 LYS A N 1
ATOM 3008 C CA . LYS A 1 364 ? 13.142 -8.812 -38.563 1.00 89.31 364 LYS A CA 1
ATOM 3009 C C . LYS A 1 364 ? 13.965 -7.539 -38.428 1.00 89.31 364 LYS A C 1
ATOM 3011 O O . LYS A 1 364 ? 14.826 -7.438 -37.553 1.00 89.31 364 LYS A O 1
ATOM 3016 N N . LYS A 1 365 ? 13.687 -6.562 -39.291 1.00 86.94 365 LYS A N 1
ATOM 3017 C CA . LYS A 1 365 ? 14.235 -5.213 -39.149 1.00 86.94 365 LYS A CA 1
ATOM 3018 C C . LYS A 1 365 ? 13.725 -4.606 -37.844 1.00 86.94 365 LYS A C 1
ATOM 3020 O O . LYS A 1 365 ? 12.541 -4.705 -37.547 1.00 86.94 365 LYS A O 1
ATOM 3025 N N . LEU A 1 366 ? 14.636 -4.008 -37.086 1.00 81.44 366 LEU A N 1
ATOM 3026 C CA . LEU A 1 366 ? 14.311 -3.248 -35.891 1.00 81.44 366 LEU A CA 1
ATOM 3027 C C . LEU A 1 366 ? 13.531 -1.989 -36.284 1.00 81.44 366 LEU A C 1
ATOM 3029 O O . LEU A 1 366 ? 14.023 -1.189 -37.087 1.00 81.44 366 LEU A O 1
ATOM 3033 N N . GLU A 1 367 ? 12.349 -1.813 -35.706 1.00 79.38 367 GLU A N 1
ATOM 3034 C CA . GLU A 1 367 ? 11.514 -0.632 -35.908 1.00 79.38 367 GLU A CA 1
ATOM 3035 C C . GLU A 1 367 ? 11.627 0.270 -34.675 1.00 79.38 367 GLU A C 1
ATOM 3037 O O . GLU A 1 367 ? 12.480 1.169 -34.641 1.00 79.38 367 GLU A O 1
ATOM 3042 N N . ASP A 1 368 ? 10.834 -0.028 -33.644 1.00 77.56 368 ASP A N 1
ATOM 3043 C CA . ASP A 1 368 ? 10.779 0.711 -32.378 1.00 77.56 368 ASP A CA 1
ATOM 3044 C C . ASP A 1 368 ? 10.736 -0.202 -31.135 1.00 77.56 368 ASP A C 1
ATOM 3046 O O . ASP A 1 368 ? 10.479 0.259 -30.024 1.00 77.56 368 ASP A O 1
ATOM 3050 N N . GLU A 1 369 ? 11.046 -1.493 -31.277 1.00 80.44 369 GLU A N 1
ATOM 3051 C CA . GLU A 1 369 ? 11.114 -2.429 -30.145 1.00 80.44 369 GLU A CA 1
ATOM 3052 C C . GLU A 1 369 ? 12.272 -2.100 -29.194 1.00 80.44 369 GLU A C 1
ATOM 3054 O O . GLU A 1 369 ? 12.162 -2.233 -27.977 1.00 80.44 369 GLU A O 1
ATOM 3059 N N . ILE A 1 370 ? 13.397 -1.649 -29.753 1.00 77.62 370 ILE A N 1
ATOM 3060 C CA . ILE A 1 370 ? 14.585 -1.211 -29.022 1.00 77.62 370 ILE A CA 1
ATOM 3061 C C . ILE A 1 370 ? 14.934 0.179 -29.534 1.00 77.62 370 ILE A C 1
ATOM 3063 O O . ILE A 1 370 ? 15.395 0.339 -30.657 1.00 77.62 370 ILE A O 1
ATOM 3067 N N . VAL A 1 371 ? 14.730 1.192 -28.697 1.00 76.62 371 VAL A N 1
ATOM 3068 C CA . VAL A 1 371 ? 14.879 2.611 -29.074 1.00 76.62 371 VAL A CA 1
ATOM 3069 C C . VAL A 1 371 ? 15.940 3.344 -28.263 1.00 76.62 371 VAL A C 1
ATOM 3071 O O . VAL A 1 371 ? 16.121 4.540 -28.454 1.00 76.62 371 VAL A O 1
ATOM 3074 N N . HIS A 1 372 ? 16.688 2.640 -27.410 1.00 75.62 372 HIS A N 1
ATOM 3075 C CA . HIS A 1 372 ? 17.695 3.224 -26.513 1.00 75.62 372 HIS A CA 1
ATOM 3076 C C . HIS A 1 372 ? 18.792 4.025 -27.235 1.00 75.62 372 HIS A C 1
ATOM 3078 O O . HIS A 1 372 ? 19.385 4.927 -26.657 1.00 75.62 372 HIS A O 1
ATOM 3084 N N . PHE A 1 373 ? 19.060 3.719 -28.508 1.00 74.31 373 PHE A N 1
ATOM 3085 C CA . PHE A 1 373 ? 20.010 4.472 -29.334 1.00 74.31 373 PHE A CA 1
ATOM 3086 C C . PHE A 1 373 ? 19.413 5.748 -29.949 1.00 74.31 373 PHE A C 1
ATOM 3088 O O . PHE A 1 373 ? 20.171 6.601 -30.402 1.00 74.31 373 PHE A O 1
ATOM 3095 N N . LYS A 1 374 ? 18.077 5.862 -30.000 1.00 71.56 374 LYS A N 1
ATOM 3096 C CA . LYS A 1 374 ? 17.344 7.056 -30.454 1.00 71.56 374 LYS A CA 1
ATOM 3097 C C . LYS A 1 374 ? 16.958 7.946 -29.276 1.00 71.56 374 LYS A C 1
ATOM 3099 O O . LYS A 1 374 ? 17.015 9.161 -29.390 1.00 71.56 374 LYS A O 1
ATOM 3104 N N . LYS A 1 375 ? 16.537 7.347 -28.161 1.00 79.19 375 LYS A N 1
ATOM 3105 C CA . LYS A 1 375 ? 16.058 8.057 -26.977 1.00 79.19 375 LYS A CA 1
ATOM 3106 C C . LYS A 1 375 ? 16.433 7.334 -25.697 1.00 79.19 375 LYS A C 1
ATOM 3108 O O . LYS A 1 375 ? 16.338 6.110 -25.616 1.00 79.19 375 LYS A O 1
ATOM 3113 N N . ILE A 1 376 ? 16.794 8.108 -24.688 1.00 78.44 376 ILE A N 1
ATOM 3114 C CA . ILE A 1 376 ? 16.990 7.622 -23.326 1.00 78.44 376 ILE A CA 1
ATOM 3115 C C . ILE A 1 376 ? 16.029 8.353 -22.402 1.00 78.44 376 ILE A C 1
ATOM 3117 O O . ILE A 1 376 ? 15.830 9.563 -22.512 1.00 78.44 376 ILE A O 1
ATOM 3121 N N . ARG A 1 377 ? 15.405 7.598 -21.502 1.00 72.56 377 ARG A N 1
ATOM 3122 C CA . ARG A 1 377 ? 14.605 8.160 -20.422 1.00 72.56 377 ARG A CA 1
ATOM 3123 C C . ARG A 1 377 ? 15.517 8.353 -19.226 1.00 72.56 377 ARG A C 1
ATOM 3125 O O . ARG A 1 377 ? 16.210 7.419 -18.824 1.00 72.56 377 ARG A O 1
ATOM 3132 N N . MET A 1 378 ? 15.530 9.566 -18.700 1.00 68.69 378 MET A N 1
ATOM 3133 C CA . MET A 1 378 ? 16.351 9.928 -17.560 1.00 68.69 378 MET A CA 1
ATOM 3134 C C . MET A 1 378 ? 15.462 10.294 -16.384 1.00 68.69 378 MET A C 1
ATOM 3136 O O . MET A 1 378 ? 14.463 10.992 -16.541 1.00 68.69 378 MET A O 1
ATOM 3140 N N . LEU A 1 379 ? 15.869 9.814 -15.218 1.00 63.28 379 LEU A N 1
ATOM 3141 C CA . LEU A 1 379 ? 15.235 10.059 -13.936 1.00 63.28 379 LEU A CA 1
ATOM 3142 C C . LEU A 1 379 ? 16.299 10.711 -13.055 1.00 63.28 379 LEU A C 1
ATOM 3144 O O . LEU A 1 379 ? 17.286 10.072 -12.688 1.00 63.28 379 LEU A O 1
ATOM 3148 N N . LEU A 1 380 ? 16.168 12.018 -12.833 1.00 69.06 380 LEU A N 1
ATOM 3149 C CA . LEU A 1 380 ? 17.115 12.808 -12.045 1.00 69.06 380 LEU A CA 1
ATOM 3150 C C . LEU A 1 380 ? 16.381 13.624 -10.985 1.00 69.06 380 LEU A C 1
ATOM 3152 O O . LEU A 1 380 ? 15.215 13.985 -11.145 1.00 69.06 380 LEU A O 1
ATOM 3156 N N . LYS A 1 381 ? 17.093 13.940 -9.902 1.00 60.50 381 LYS A N 1
ATOM 3157 C CA . LYS A 1 381 ? 16.527 14.606 -8.722 1.00 60.50 381 LYS A CA 1
ATOM 3158 C C . LYS A 1 381 ? 16.312 16.100 -8.935 1.00 60.50 381 LYS A C 1
ATOM 3160 O O . LYS A 1 381 ? 15.458 16.692 -8.282 1.00 60.50 381 LYS A O 1
ATOM 3165 N N . THR A 1 382 ? 17.074 16.726 -9.835 1.00 67.50 382 THR A N 1
ATOM 3166 C CA . THR A 1 382 ? 17.003 18.173 -10.072 1.00 67.50 382 THR A CA 1
ATOM 3167 C C . THR A 1 382 ? 17.023 18.542 -11.556 1.00 67.50 382 THR A C 1
ATOM 3169 O O . THR A 1 382 ? 17.614 17.860 -12.396 1.00 67.50 382 THR A O 1
ATOM 3172 N N . LYS A 1 383 ? 16.403 19.686 -11.888 1.00 67.25 383 LYS A N 1
ATOM 3173 C CA . LYS A 1 383 ? 16.465 20.276 -13.239 1.00 67.25 383 LYS A CA 1
ATOM 3174 C C . LYS A 1 383 ? 17.875 20.750 -13.616 1.00 67.25 383 LYS A C 1
ATOM 3176 O O . LYS A 1 383 ? 18.197 20.802 -14.798 1.00 67.25 383 LYS A O 1
ATOM 3181 N N . GLU A 1 384 ? 18.711 21.094 -12.639 1.00 72.06 384 GLU A N 1
ATOM 3182 C CA . GLU A 1 384 ? 20.090 21.536 -12.877 1.00 72.06 384 GLU A CA 1
ATOM 3183 C C . GLU A 1 384 ? 20.985 20.378 -13.324 1.00 72.06 384 GLU A C 1
ATOM 3185 O O . GLU A 1 384 ? 21.661 20.502 -14.342 1.00 72.06 384 GLU A O 1
ATOM 3190 N N . GLU A 1 385 ? 20.913 19.224 -12.652 1.00 74.25 385 GLU A N 1
ATOM 3191 C CA . GLU A 1 385 ? 21.615 18.002 -13.074 1.00 74.25 385 GLU A CA 1
ATOM 3192 C C . GLU A 1 385 ? 21.170 17.548 -14.472 1.00 74.25 385 GLU A C 1
ATOM 3194 O O . GLU A 1 385 ? 21.989 17.115 -15.286 1.00 74.25 385 GLU A O 1
ATOM 3199 N N . MET A 1 386 ? 19.876 17.694 -14.778 1.00 69.44 386 MET A N 1
ATOM 3200 C CA . MET A 1 386 ? 19.322 17.417 -16.105 1.00 69.44 386 MET A CA 1
ATOM 3201 C C . MET A 1 386 ? 19.932 18.330 -17.176 1.00 69.44 386 MET A C 1
ATOM 3203 O O . MET A 1 386 ? 20.348 17.860 -18.238 1.00 69.44 386 MET A O 1
ATOM 3207 N N . ASN A 1 387 ? 20.014 19.632 -16.902 1.00 76.62 387 ASN A N 1
ATOM 3208 C CA . ASN A 1 387 ? 20.582 20.607 -17.831 1.00 76.62 387 ASN A CA 1
ATOM 3209 C C . ASN A 1 387 ? 22.093 20.420 -18.018 1.00 76.62 387 ASN A C 1
ATOM 3211 O O . ASN A 1 387 ? 22.569 20.474 -19.152 1.00 76.62 387 ASN A O 1
ATOM 3215 N N . ASP A 1 388 ? 22.834 20.133 -16.949 1.00 81.56 388 ASP A N 1
ATOM 3216 C CA . ASP A 1 388 ? 24.268 19.835 -17.016 1.00 81.56 388 ASP A CA 1
ATOM 3217 C C . ASP A 1 388 ? 24.542 18.574 -17.854 1.00 81.56 388 ASP A C 1
ATOM 3219 O O . ASP A 1 388 ? 25.422 18.567 -18.720 1.00 81.56 388 ASP A O 1
ATOM 3223 N N . LEU A 1 389 ? 23.745 17.513 -17.684 1.00 79.06 389 LEU A N 1
ATOM 3224 C CA . LEU A 1 389 ? 23.895 16.304 -18.494 1.00 79.06 389 LEU A CA 1
ATOM 3225 C C . LEU A 1 389 ? 23.518 16.542 -19.965 1.00 79.06 389 LEU A C 1
ATOM 3227 O O . LEU A 1 389 ? 24.238 16.086 -20.858 1.00 79.06 389 LEU A O 1
ATOM 3231 N N . LYS A 1 390 ? 22.460 17.313 -20.240 1.00 78.75 390 LYS A N 1
ATOM 3232 C CA . LYS A 1 390 ? 22.118 17.765 -21.601 1.00 78.75 390 LYS A CA 1
ATOM 3233 C C . LYS A 1 390 ? 23.266 18.522 -22.257 1.00 78.75 390 LYS A C 1
ATOM 3235 O O . LYS A 1 390 ? 23.607 18.250 -23.410 1.00 78.75 390 LYS A O 1
ATOM 3240 N N . GLU A 1 391 ? 23.880 19.448 -21.526 1.00 80.19 391 GLU A N 1
ATOM 3241 C CA . GLU A 1 391 ? 25.010 20.232 -22.017 1.00 80.19 391 GLU A CA 1
ATOM 3242 C C . GLU A 1 391 ? 26.221 19.332 -22.294 1.00 80.19 391 GLU A C 1
ATOM 3244 O O . GLU A 1 391 ? 26.830 19.418 -23.361 1.00 80.19 391 GLU A O 1
ATOM 3249 N N . LYS A 1 392 ? 26.523 18.387 -21.397 1.00 80.69 392 LYS A N 1
ATOM 3250 C CA . LYS A 1 392 ? 27.592 17.395 -21.591 1.00 80.69 392 LYS A CA 1
ATOM 3251 C C . LYS A 1 392 ? 27.362 16.525 -22.827 1.00 80.69 392 LYS A C 1
ATOM 3253 O O . LYS A 1 392 ? 28.302 16.325 -23.596 1.00 80.69 392 LYS A O 1
ATOM 3258 N N . ILE A 1 393 ? 26.139 16.042 -23.050 1.00 76.31 393 ILE A N 1
ATOM 3259 C CA . ILE A 1 393 ? 25.792 15.235 -24.232 1.00 76.31 393 ILE A CA 1
ATOM 3260 C C . ILE A 1 393 ? 25.963 16.062 -25.514 1.00 76.31 393 ILE A C 1
ATOM 3262 O O . ILE A 1 393 ? 26.617 15.602 -26.452 1.00 76.31 393 ILE A O 1
ATOM 3266 N N . LYS A 1 394 ? 25.464 17.305 -25.528 1.00 74.50 394 LYS A N 1
ATOM 3267 C CA . LYS A 1 394 ? 25.611 18.235 -26.659 1.00 74.50 394 LYS A CA 1
ATOM 3268 C C . LYS A 1 394 ? 27.077 18.564 -26.955 1.00 74.50 394 LYS A C 1
ATOM 3270 O O . LYS A 1 394 ? 27.493 18.584 -28.109 1.00 74.50 394 LYS A O 1
ATOM 3275 N N . ASN A 1 395 ? 27.888 18.771 -25.923 1.00 70.75 395 ASN A N 1
ATOM 3276 C CA . ASN A 1 395 ? 29.311 19.069 -26.080 1.00 70.75 395 ASN A CA 1
ATOM 3277 C C . ASN A 1 395 ? 30.085 17.872 -26.664 1.00 70.75 395 ASN A C 1
ATOM 3279 O O . ASN A 1 395 ? 30.942 18.049 -27.532 1.00 70.75 395 ASN A O 1
ATOM 3283 N N . VAL A 1 396 ? 29.761 16.641 -26.246 1.00 72.00 396 VAL A N 1
ATOM 3284 C CA . VAL A 1 396 ? 30.358 15.418 -26.814 1.00 72.00 396 VAL A CA 1
ATOM 3285 C C . VAL A 1 396 ? 29.930 15.207 -28.268 1.00 72.00 396 VAL A C 1
ATOM 3287 O O . VAL A 1 396 ? 30.754 14.782 -29.084 1.00 72.00 396 VAL A O 1
ATOM 3290 N N . SER A 1 397 ? 28.680 15.517 -28.625 1.00 64.88 397 SER A N 1
ATOM 3291 C CA . SER A 1 397 ? 28.239 15.409 -30.017 1.00 64.88 397 SER A CA 1
ATOM 3292 C C . SER A 1 397 ? 28.957 16.427 -30.912 1.00 64.88 397 SER A C 1
ATOM 3294 O O . SER A 1 397 ? 29.544 16.043 -31.927 1.00 64.88 397 SER A O 1
ATOM 3296 N N . GLN A 1 398 ? 29.060 17.687 -30.480 1.00 65.88 398 GLN A N 1
ATOM 3297 C CA . GLN A 1 398 ? 29.794 18.748 -31.184 1.00 65.88 398 GLN A CA 1
ATOM 3298 C C . GLN A 1 398 ? 31.288 18.438 -31.362 1.00 65.88 398 GLN A C 1
ATOM 3300 O O . GLN A 1 398 ? 31.848 18.686 -32.434 1.00 65.88 398 GLN A O 1
ATOM 3305 N N . PHE A 1 399 ? 31.934 17.840 -30.355 1.00 60.69 399 PHE A N 1
ATOM 3306 C CA . PHE A 1 399 ? 33.324 17.386 -30.454 1.00 60.69 399 PHE A CA 1
ATOM 3307 C C . PHE A 1 399 ? 33.525 16.389 -31.607 1.00 60.69 399 PHE A C 1
ATOM 3309 O O . PHE A 1 399 ? 34.463 16.535 -32.391 1.00 60.69 399 PHE A O 1
ATOM 3316 N N . ARG A 1 400 ? 32.612 15.428 -31.790 1.00 57.09 400 ARG A N 1
ATOM 3317 C CA . ARG A 1 400 ? 32.683 14.468 -32.908 1.00 57.09 400 ARG A CA 1
ATOM 3318 C C . ARG A 1 400 ? 32.521 15.137 -34.275 1.00 57.09 400 ARG A C 1
ATOM 3320 O O . ARG A 1 400 ? 33.223 14.772 -35.216 1.00 57.09 400 ARG A O 1
ATOM 3327 N N . PHE A 1 401 ? 31.642 16.134 -34.390 1.00 57.66 401 PHE A N 1
ATOM 3328 C CA . PHE A 1 401 ? 31.517 16.922 -35.623 1.00 57.66 401 PHE A CA 1
ATOM 3329 C C . PHE A 1 401 ? 32.793 17.721 -35.930 1.00 57.66 401 PHE A C 1
ATOM 3331 O O . PHE A 1 401 ? 33.169 17.844 -37.095 1.00 57.66 401 PHE A O 1
ATOM 3338 N N . SER A 1 402 ? 33.498 18.209 -34.903 1.00 57.81 402 SER A N 1
ATOM 3339 C CA . SER A 1 402 ? 34.776 18.918 -35.065 1.00 57.81 402 SER A CA 1
ATOM 3340 C C . SER A 1 402 ? 35.894 18.042 -35.648 1.00 57.81 402 SER A C 1
ATOM 3342 O O . SER A 1 402 ? 36.693 18.536 -36.443 1.00 57.81 402 SER A O 1
ATOM 3344 N N . GLU A 1 403 ? 35.935 16.744 -35.321 1.00 59.16 403 GLU A N 1
ATOM 3345 C CA . GLU A 1 403 ? 36.926 15.817 -35.885 1.00 59.16 403 GLU A CA 1
ATOM 3346 C C . GLU A 1 403 ? 36.631 15.495 -37.350 1.00 59.16 403 GLU A C 1
ATOM 3348 O O . GLU A 1 403 ? 37.532 15.593 -38.181 1.00 59.16 403 GLU A O 1
ATOM 3353 N N . LYS A 1 404 ? 35.361 15.242 -37.696 1.00 59.38 404 LYS A N 1
ATOM 3354 C CA . LYS A 1 404 ? 34.931 15.103 -39.099 1.00 59.38 404 LYS A CA 1
ATOM 3355 C C . LYS A 1 404 ? 35.273 16.338 -39.929 1.00 59.38 404 LYS A C 1
ATOM 3357 O O . LYS A 1 404 ? 35.817 16.220 -41.021 1.00 59.38 404 LYS A O 1
ATOM 3362 N N . LYS A 1 405 ? 35.018 17.532 -39.388 1.00 58.59 405 LYS A N 1
ATOM 3363 C CA . LYS A 1 405 ? 35.332 18.797 -40.063 1.00 58.59 405 LYS A CA 1
ATOM 3364 C C . LYS A 1 405 ? 36.842 18.992 -40.241 1.00 58.59 405 LYS A C 1
ATOM 3366 O O . LYS A 1 405 ? 37.268 19.531 -41.256 1.00 58.59 405 LYS A O 1
ATOM 3371 N N . LYS A 1 406 ? 37.670 18.518 -39.301 1.00 61.91 406 LYS A N 1
ATOM 3372 C CA . LYS A 1 406 ? 39.138 18.491 -39.452 1.00 61.91 406 LYS A CA 1
ATOM 3373 C C . LYS A 1 406 ? 39.604 17.496 -40.517 1.00 61.91 406 LYS A C 1
ATOM 3375 O O . LYS A 1 406 ? 40.546 17.812 -41.242 1.00 61.91 406 LYS A O 1
ATOM 3380 N N . GLU A 1 407 ? 38.973 16.328 -40.629 1.00 61.44 407 GLU A N 1
ATOM 3381 C CA . GLU A 1 407 ? 39.252 15.361 -41.703 1.00 61.44 407 GLU A CA 1
ATOM 3382 C C . GLU A 1 407 ? 38.854 15.911 -43.082 1.00 61.44 407 GLU A C 1
ATOM 3384 O O . GLU A 1 407 ? 39.643 15.832 -44.022 1.00 61.44 407 GLU A O 1
ATOM 3389 N N . GLU A 1 408 ? 37.692 16.558 -43.200 1.00 59.91 408 GLU A N 1
ATOM 3390 C CA . GLU A 1 408 ? 37.261 17.228 -44.437 1.00 59.91 408 GLU A CA 1
ATOM 3391 C C . GLU A 1 408 ? 38.195 18.379 -44.830 1.00 59.91 408 GLU A C 1
ATOM 3393 O O . GLU A 1 408 ? 38.588 18.488 -45.993 1.00 59.91 408 GLU A O 1
ATOM 3398 N N . LEU A 1 409 ? 38.610 19.206 -43.864 1.00 59.41 409 LEU A N 1
ATOM 3399 C CA . LEU A 1 409 ? 39.578 20.283 -44.087 1.00 59.41 409 LEU A CA 1
ATOM 3400 C C . LEU A 1 409 ? 40.952 19.744 -44.522 1.00 59.41 409 LEU A C 1
ATOM 3402 O O . LEU A 1 409 ? 41.585 20.349 -45.387 1.00 59.41 409 LEU A O 1
ATOM 3406 N N . LYS A 1 410 ? 41.401 18.594 -43.991 1.00 62.00 410 LYS A N 1
ATOM 3407 C CA . LYS A 1 410 ? 42.616 17.905 -44.468 1.00 62.00 410 LYS A CA 1
ATOM 3408 C C . LYS A 1 410 ? 42.465 17.441 -45.916 1.00 62.00 410 LYS A C 1
ATOM 3410 O O . LYS A 1 410 ? 43.353 17.685 -46.725 1.00 62.00 410 LYS A O 1
ATOM 3415 N N . LEU A 1 411 ? 41.325 16.846 -46.262 1.00 61.56 411 LEU A N 1
ATOM 3416 C CA . LEU A 1 411 ? 41.056 16.373 -47.621 1.00 61.56 411 LEU A CA 1
ATOM 3417 C C . LEU A 1 411 ? 40.982 17.530 -48.636 1.00 61.56 411 LEU A C 1
ATOM 3419 O O . LEU A 1 411 ? 41.376 17.391 -49.793 1.00 61.56 411 LEU A O 1
ATOM 3423 N N . MET A 1 412 ? 40.463 18.688 -48.220 1.00 60.81 412 MET A N 1
ATOM 3424 C CA . MET A 1 412 ? 40.418 19.896 -49.048 1.00 60.81 412 MET A CA 1
ATOM 3425 C C . MET A 1 412 ? 41.794 20.568 -49.203 1.00 60.81 412 MET A C 1
ATOM 3427 O O . MET A 1 412 ? 42.062 21.135 -50.266 1.00 60.81 412 MET A O 1
ATOM 3431 N N . LEU A 1 413 ? 42.667 20.464 -48.194 1.00 63.19 413 LEU A N 1
ATOM 3432 C CA . LEU A 1 413 ? 44.076 20.865 -48.272 1.00 63.19 413 LEU A CA 1
ATOM 3433 C C . LEU A 1 413 ? 44.850 19.973 -49.259 1.00 63.19 413 LEU A C 1
ATOM 3435 O O . LEU A 1 413 ? 45.541 20.488 -50.133 1.00 63.19 413 LEU A O 1
ATOM 3439 N N . GLU A 1 414 ? 44.679 18.648 -49.181 1.00 64.69 414 GLU A N 1
ATOM 3440 C CA . GLU A 1 414 ? 45.301 17.680 -50.104 1.00 64.69 414 GLU A CA 1
ATOM 3441 C C . GLU A 1 414 ? 44.846 17.874 -51.558 1.00 64.69 414 GLU A C 1
ATOM 3443 O O . GLU A 1 414 ? 45.622 17.680 -52.490 1.00 64.69 414 GLU A O 1
ATOM 3448 N N . LYS A 1 415 ? 43.601 18.322 -51.764 1.00 68.88 415 LYS A N 1
ATOM 3449 C CA . LYS A 1 415 ? 43.050 18.675 -53.085 1.00 68.88 415 LYS A CA 1
ATOM 3450 C C . LYS A 1 415 ? 43.397 20.101 -53.544 1.00 68.88 415 LYS A C 1
ATOM 3452 O O . LYS A 1 415 ? 42.874 20.538 -54.569 1.00 68.88 415 LYS A O 1
ATOM 3457 N N . GLY A 1 416 ? 44.225 20.837 -52.797 1.00 55.41 416 GLY A N 1
ATOM 3458 C CA . GLY A 1 416 ? 44.710 22.176 -53.155 1.00 55.41 416 GLY A CA 1
ATOM 3459 C C . GLY A 1 416 ? 43.648 23.281 -53.146 1.00 55.41 416 GLY A C 1
ATOM 3460 O O . GLY A 1 416 ? 43.862 24.337 -53.736 1.00 55.41 416 GLY A O 1
ATOM 3461 N N . ARG A 1 417 ? 42.491 23.056 -52.508 1.00 52.44 417 ARG A N 1
ATOM 3462 C CA . ARG A 1 417 ? 41.373 24.020 -52.472 1.00 52.44 417 ARG A CA 1
ATOM 3463 C C . ARG A 1 417 ? 41.482 25.050 -51.346 1.00 52.44 417 ARG A C 1
ATOM 3465 O O . ARG A 1 417 ? 40.683 25.978 -51.315 1.00 52.44 417 ARG A O 1
ATOM 3472 N N . ILE A 1 418 ? 42.434 24.875 -50.431 1.00 57.47 418 ILE A N 1
ATOM 3473 C CA . ILE A 1 418 ? 42.662 25.742 -49.269 1.00 57.47 418 ILE A CA 1
ATOM 3474 C C . ILE A 1 418 ? 44.171 25.887 -49.048 1.00 57.47 418 ILE A C 1
ATOM 3476 O O . ILE A 1 418 ? 44.918 24.935 -49.292 1.00 57.47 418 ILE A O 1
ATOM 3480 N N . LYS A 1 419 ? 44.637 27.047 -48.573 1.00 61.81 419 LYS A N 1
ATOM 3481 C CA . LYS A 1 419 ? 46.052 27.245 -48.207 1.00 61.81 419 LYS A CA 1
ATOM 3482 C C . LYS A 1 419 ? 46.346 26.714 -46.796 1.00 61.81 419 LYS A C 1
ATOM 3484 O O . LYS A 1 419 ? 45.470 26.665 -45.936 1.00 61.81 419 LYS A O 1
ATOM 3489 N N . ILE A 1 420 ? 47.607 26.352 -46.537 1.00 59.72 420 ILE A N 1
ATOM 3490 C CA . ILE A 1 420 ? 48.071 25.814 -45.238 1.00 59.72 420 ILE A CA 1
ATOM 3491 C C . ILE A 1 420 ? 47.760 26.768 -44.070 1.00 59.72 420 ILE A C 1
ATOM 3493 O O . ILE A 1 420 ? 47.415 26.306 -42.981 1.00 59.72 420 ILE A O 1
ATOM 3497 N N . ASP A 1 421 ? 47.822 28.080 -44.297 1.00 59.28 421 AS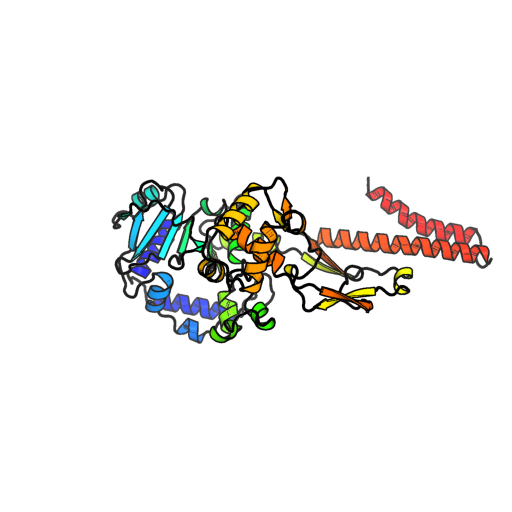P A N 1
ATOM 3498 C CA . ASP A 1 421 ? 47.549 29.089 -43.267 1.00 59.28 421 ASP A CA 1
ATOM 3499 C C . ASP A 1 421 ? 46.057 29.173 -42.905 1.00 59.28 421 ASP A C 1
ATOM 3501 O O . ASP A 1 421 ? 45.703 29.281 -41.731 1.00 59.28 421 ASP A O 1
ATOM 3505 N N . GLU A 1 422 ? 45.166 29.015 -43.888 1.00 59.03 422 GLU A N 1
ATOM 3506 C CA . GLU A 1 422 ? 43.712 28.952 -43.677 1.00 59.03 422 GLU A CA 1
ATOM 3507 C C . GLU A 1 422 ? 43.303 27.658 -42.953 1.00 59.03 422 GLU A C 1
ATOM 3509 O O . GLU A 1 422 ? 42.424 27.668 -42.086 1.00 59.03 422 GLU A O 1
ATOM 3514 N N . PHE A 1 423 ? 43.990 26.547 -43.240 1.00 57.31 423 PHE A N 1
ATOM 3515 C CA . PHE A 1 423 ? 43.822 25.289 -42.511 1.00 57.31 423 PHE A CA 1
ATOM 3516 C C . PHE A 1 423 ? 44.269 25.403 -41.047 1.00 57.31 423 PHE A C 1
ATOM 3518 O O . PHE A 1 423 ? 43.550 24.949 -40.151 1.00 57.31 423 PHE A O 1
ATOM 3525 N N . LYS A 1 424 ? 45.423 26.034 -40.781 1.00 59.00 424 LYS A N 1
ATOM 3526 C CA . LYS A 1 424 ? 45.910 26.273 -39.412 1.00 59.00 424 LYS A CA 1
ATOM 3527 C C . LYS A 1 424 ? 44.948 27.156 -38.619 1.00 59.00 424 LYS A C 1
ATOM 3529 O O . LYS A 1 424 ? 44.560 26.755 -37.526 1.00 59.00 424 LYS A O 1
ATOM 3534 N N . ALA A 1 425 ? 44.472 28.261 -39.193 1.00 60.22 425 ALA A N 1
ATOM 3535 C CA . ALA A 1 425 ? 43.528 29.163 -38.530 1.00 60.22 425 ALA A CA 1
ATOM 3536 C C . ALA A 1 425 ? 42.180 28.487 -38.196 1.00 60.22 425 ALA A C 1
ATOM 3538 O O . ALA A 1 425 ? 41.670 28.625 -37.081 1.00 60.22 425 ALA A O 1
ATOM 3539 N N . CYS A 1 426 ? 41.615 27.696 -39.119 1.00 55.78 426 CYS A N 1
ATOM 3540 C CA . CYS A 1 426 ? 40.378 26.946 -38.859 1.00 55.78 426 CYS A CA 1
ATOM 3541 C C . CYS A 1 426 ? 40.571 25.824 -37.825 1.00 55.78 426 CYS A C 1
ATOM 3543 O O . CYS A 1 426 ? 39.703 25.605 -36.977 1.00 55.78 426 CYS A O 1
ATOM 3545 N N . SER A 1 427 ? 41.704 25.118 -37.869 1.00 56.25 427 SER A N 1
ATOM 3546 C CA . SER A 1 427 ? 42.022 24.046 -36.918 1.00 56.25 427 SER A CA 1
ATOM 3547 C C . SER A 1 427 ? 42.279 24.584 -35.506 1.00 56.25 427 SER A C 1
ATOM 3549 O O . SER A 1 427 ? 41.795 24.002 -34.531 1.00 56.25 427 SER A O 1
ATOM 3551 N N . GLU A 1 428 ? 42.974 25.720 -35.388 1.00 57.19 428 GLU A N 1
ATOM 3552 C CA . GLU A 1 428 ? 43.206 26.429 -34.125 1.00 57.19 428 GLU A CA 1
ATOM 3553 C C . GLU A 1 428 ? 41.913 27.004 -33.544 1.00 57.19 428 GLU A C 1
ATOM 3555 O O . GLU A 1 428 ? 41.684 26.865 -32.347 1.00 57.19 428 GLU A O 1
ATOM 3560 N N . SER A 1 429 ? 41.011 27.547 -34.369 1.00 58.56 429 SER A N 1
ATOM 3561 C CA . SER A 1 429 ? 39.677 27.979 -33.923 1.00 58.56 429 SER A CA 1
ATOM 3562 C C . SER A 1 429 ? 38.872 26.819 -33.312 1.00 58.56 429 SER A C 1
ATOM 3564 O O . SER A 1 429 ? 38.340 26.948 -32.208 1.00 58.56 429 SER A O 1
ATOM 3566 N N . LEU A 1 430 ? 38.885 25.642 -33.955 1.00 56.94 430 LEU A N 1
ATOM 3567 C CA . LEU A 1 430 ? 38.258 24.413 -33.442 1.00 56.94 430 LEU A CA 1
ATOM 3568 C C . LEU A 1 430 ? 38.940 23.874 -32.163 1.00 56.94 430 LEU A C 1
ATOM 3570 O O . LEU A 1 430 ? 38.286 23.229 -31.345 1.00 56.94 430 LEU A O 1
ATOM 3574 N N . LEU A 1 431 ? 40.243 24.123 -31.970 1.00 50.25 431 LEU A N 1
ATOM 3575 C CA . LEU A 1 431 ? 41.019 23.751 -30.770 1.00 50.25 431 LEU A CA 1
ATOM 3576 C C . LEU A 1 431 ? 40.893 24.769 -29.616 1.00 50.25 431 LEU A C 1
ATOM 3578 O O . LEU A 1 431 ? 40.975 24.394 -28.445 1.00 50.25 431 LEU A O 1
ATOM 3582 N N . CYS A 1 432 ? 40.661 26.048 -29.902 1.00 43.97 432 CYS A N 1
ATOM 3583 C CA . CYS A 1 432 ? 40.451 27.086 -28.889 1.00 43.97 432 CYS A CA 1
ATOM 3584 C C . CYS A 1 432 ? 39.105 26.919 -28.172 1.00 43.97 432 CYS A C 1
ATOM 3586 O O . CYS A 1 432 ? 39.045 27.075 -26.951 1.00 43.97 432 CYS A O 1
ATOM 3588 N N . SER A 1 433 ? 38.057 26.479 -28.879 1.00 47.94 433 SER A N 1
ATOM 3589 C CA . SER A 1 433 ? 36.797 26.026 -28.263 1.00 47.94 433 SER A CA 1
ATOM 3590 C C . SER A 1 433 ? 36.983 24.806 -27.342 1.00 47.94 433 SER A C 1
ATOM 3592 O O . SER A 1 433 ? 36.158 24.560 -26.469 1.00 47.94 433 SER A O 1
ATOM 3594 N N . PHE A 1 434 ? 38.076 24.054 -27.513 1.00 47.03 434 PHE A N 1
ATOM 3595 C CA . PHE A 1 434 ? 38.395 22.827 -26.778 1.00 47.03 434 PHE A CA 1
ATOM 3596 C C . PHE A 1 434 ? 39.243 23.070 -25.510 1.00 47.03 434 PHE A C 1
ATOM 3598 O O . PHE A 1 434 ? 39.016 22.433 -24.480 1.00 47.03 434 PHE A O 1
ATOM 3605 N N . ASN A 1 435 ? 40.182 24.023 -25.517 1.00 40.38 435 ASN A N 1
ATOM 3606 C CA . ASN A 1 435 ? 41.034 24.301 -24.346 1.00 40.38 435 ASN A CA 1
ATOM 3607 C C . ASN A 1 435 ? 40.317 25.037 -23.198 1.00 40.38 435 ASN A C 1
ATOM 3609 O O . ASN A 1 435 ? 40.739 24.921 -22.043 1.00 40.38 435 ASN A O 1
ATOM 3613 N N . SER A 1 436 ? 39.214 25.739 -23.470 1.00 43.12 436 SER A N 1
ATOM 3614 C CA . SER A 1 436 ? 38.354 26.313 -22.421 1.00 43.12 436 SER A CA 1
ATOM 3615 C C . SER A 1 436 ? 37.622 25.234 -21.602 1.00 43.12 436 SER A C 1
ATOM 3617 O O . SER A 1 436 ? 37.312 25.455 -20.432 1.00 43.12 436 SER A O 1
ATOM 3619 N N . PHE A 1 437 ? 37.414 24.043 -22.178 1.00 41.25 437 PHE A N 1
ATOM 3620 C CA . PHE A 1 437 ? 36.720 22.918 -21.548 1.00 41.25 437 PHE A CA 1
ATOM 3621 C C . PHE A 1 437 ? 37.610 22.140 -20.569 1.00 41.25 437 PHE A C 1
ATOM 3623 O O . PHE A 1 437 ? 37.179 21.783 -19.474 1.00 41.25 437 PHE A O 1
ATOM 3630 N N . ARG A 1 438 ? 38.886 21.914 -20.913 1.00 34.91 438 ARG A N 1
ATOM 3631 C CA . ARG A 1 438 ? 39.817 21.155 -20.055 1.00 34.91 438 ARG A CA 1
ATOM 3632 C C . ARG A 1 438 ? 40.201 21.916 -18.779 1.00 34.91 438 ARG A C 1
ATOM 3634 O O . ARG A 1 438 ? 40.428 21.291 -17.752 1.00 34.91 438 ARG A O 1
ATOM 3641 N N . LYS A 1 439 ? 40.212 23.255 -18.825 1.00 37.84 439 LYS A N 1
ATOM 3642 C CA . LYS A 1 439 ? 40.499 24.118 -17.664 1.00 37.84 439 LYS A CA 1
ATOM 3643 C C . LYS A 1 439 ? 39.351 24.239 -16.654 1.00 37.84 439 LYS A C 1
ATOM 3645 O O . LYS A 1 439 ? 39.612 24.664 -15.541 1.00 37.84 439 LYS A O 1
ATOM 3650 N N . ARG A 1 440 ? 38.115 23.856 -17.001 1.00 38.69 440 ARG A N 1
ATOM 3651 C CA . ARG A 1 440 ? 36.972 23.826 -16.060 1.00 38.69 440 ARG A CA 1
ATOM 3652 C C . ARG A 1 440 ? 36.844 22.506 -15.283 1.00 38.69 440 ARG A C 1
ATOM 3654 O O . ARG A 1 440 ? 35.910 22.355 -14.507 1.00 38.69 440 ARG A O 1
ATOM 3661 N N . LYS A 1 441 ? 37.740 21.542 -15.524 1.00 36.38 441 LYS A N 1
ATOM 3662 C CA . LYS A 1 441 ? 37.714 20.195 -14.930 1.00 36.38 441 LYS A CA 1
ATOM 3663 C C . LYS A 1 441 ? 38.813 19.934 -13.888 1.00 36.38 441 LYS A C 1
ATOM 3665 O O . LYS A 1 441 ? 38.923 18.792 -13.451 1.00 36.38 441 LYS A O 1
ATOM 3670 N N . ASN A 1 442 ? 39.585 20.958 -13.513 1.00 30.39 442 ASN A N 1
ATOM 3671 C CA . ASN A 1 442 ? 40.508 20.919 -12.376 1.00 30.39 442 ASN A CA 1
ATOM 3672 C C . ASN A 1 442 ? 40.000 21.813 -11.255 1.00 30.39 442 ASN A C 1
ATOM 3674 O O . ASN A 1 442 ? 39.602 22.954 -11.585 1.00 30.39 442 ASN A O 1
#

Foldseek 3Di:
DPAVVLVVVVVVQCLLQVVDDPVVVVVVLVVVLVVLVVQDADLQPSHGQFADNVVSVPDDSQNCCCQQQVANDRAGKAKEAEPPDQQKIWIHGPRHPFTRAMEGEPGPVVCCVVRVPPHHYHYDPDPDDCQQCQQVDPRHRYYHYDCVLQPDHDHDADQEDEAEPQDDDDVSLSSLCSNVVRNQQDDPDPPDRDQLVVCVVVVNNVCVCVVCPHPNRSVSVNHRHYHYPDPVSVVRSSVSVVLQSFPKDKDFADFDPVCVPDFDKDWDWDFPVDFQLVDPQHDADEEAPVLLVVQLCVLVVDDPVCVCVVLVDDPVLSVSSNVCNVVVVRHHDHDPDDDDDNNVVSNVSRVRRRDTDIDTDDIDTDDPPDCCSGIDIDGHSDPVVVVVVVVVSVVVVVLVVLVVVLVVLVVCVVVVNDDPVRSVVSNVVSVVVVVVVVVVVD

Solvent-accessible surface area (backbone atoms only — not comparable to full-atom values): 25655 Å² total; per-residue (Å²): 132,82,57,67,71,56,57,54,48,53,53,56,45,31,52,44,49,59,67,58,58,66,67,59,55,52,50,53,50,48,50,53,54,52,56,54,67,71,44,48,61,41,94,88,69,80,40,68,56,57,76,60,62,67,62,64,67,67,63,49,71,66,56,47,34,42,72,43,39,51,18,94,53,67,25,60,61,31,39,40,34,35,85,92,44,48,32,37,36,36,32,27,30,76,60,26,97,39,44,14,33,39,38,36,34,91,48,26,54,57,48,42,65,75,70,48,75,90,55,54,74,44,78,42,90,63,89,71,63,64,72,82,47,31,54,82,48,88,52,63,64,43,82,44,69,60,68,64,71,68,75,73,80,63,54,62,60,43,45,66,46,77,45,72,85,62,64,90,55,73,67,42,47,51,42,49,52,56,50,49,62,45,30,70,54,49,55,83,44,92,96,40,78,45,56,52,71,61,28,46,78,68,72,68,36,88,61,49,45,62,74,68,56,32,69,58,49,47,49,57,66,75,37,62,46,80,48,45,80,44,72,66,44,41,49,54,49,52,51,48,56,52,60,65,53,45,53,72,45,76,46,77,46,88,67,56,69,84,55,73,80,51,86,54,70,40,82,40,65,39,80,61,88,42,40,37,72,77,44,97,82,38,85,51,47,77,42,22,65,69,45,48,57,50,49,49,50,52,67,70,74,48,59,67,72,55,52,31,63,79,66,71,48,53,73,69,56,50,54,50,55,57,53,35,65,78,41,41,83,62,42,41,41,76,42,100,55,84,80,62,62,68,72,60,51,49,51,51,52,52,52,58,41,67,33,77,37,64,38,86,69,48,75,40,76,64,79,71,90,75,43,70,70,48,37,45,81,43,78,36,75,44,74,64,63,50,50,53,50,52,49,52,52,51,52,54,52,50,52,55,54,50,51,53,51,49,52,51,51,49,54,35,40,76,69,67,77,48,55,75,67,60,51,48,53,55,51,46,54,63,45,55,71,47,57,64,57,64,65,72,74,113